Protein AF-A0A7V9G9S3-F1 (afdb_monomer)

Solvent-accessible surface area (backbone atoms only — not comparable to full-atom values): 30840 Å² total; per-residue (Å²): 108,70,59,42,46,46,67,68,71,42,50,67,60,26,49,53,49,49,56,48,30,76,75,34,91,58,50,71,71,27,65,59,38,36,48,51,50,16,34,55,36,30,30,55,9,57,42,44,56,54,66,87,72,57,86,67,55,57,60,87,41,69,71,32,37,53,49,50,48,62,46,34,65,65,50,36,50,48,46,38,53,48,49,48,50,48,48,45,68,69,43,65,79,53,83,52,60,19,59,55,54,46,54,35,44,52,37,18,50,56,14,23,52,30,30,24,61,9,39,59,65,49,67,59,70,63,51,46,47,32,45,10,38,31,18,11,44,51,33,38,51,50,37,63,31,32,59,39,60,69,90,37,74,70,21,39,53,53,31,65,74,50,84,50,37,66,53,75,82,58,57,62,51,86,56,24,61,65,29,59,63,58,44,49,46,55,22,21,51,18,35,36,34,25,37,55,34,33,64,77,58,40,80,88,71,66,68,56,71,69,56,54,53,44,45,53,48,14,54,52,20,41,50,37,31,28,68,11,79,42,44,75,59,51,33,55,68,44,55,64,22,54,49,47,26,52,52,45,50,53,45,67,68,47,62,78,86,50,34,62,59,54,51,51,52,51,52,52,50,51,53,51,52,50,46,29,46,33,71,61,78,45,82,73,83,85,60,54,49,69,53,46,17,26,45,22,33,38,27,8,44,48,56,49,35,75,75,41,54,63,61,25,73,34,80,76,34,52,52,29,51,30,35,71,24,82,39,25,34,49,12,46,61,38,46,79,69,65,60,76,65,35,22,32,44,64,58,50,39,35,35,18,33,8,56,52,41,46,51,52,50,51,49,53,49,45,70,40,47,48,32,26,57,78,44,34,88,42,40,65,34,34,5,48,52,24,16,50,42,18,44,56,45,34,33,63,66,35,54,43,60,84,37,40,52,18,37,29,42,49,29,47,52,48,15,47,39,44,37,61,20,64,84,53,58,61,70,72,52,74,34,74,65,35,48,46,50,52,50,50,51,52,51,50,52,49,51,50,51,49,50,52,52,50,48,30,56,79,66,52,23,52,64,69,44,47,48,54,57,44,48,54,55,32,52,55,24,54,76,69,68,35,41,68,62,27,44,52,44,51,52,54,46,36,74,73,54,41,62,47,74,63,50,37,42,55,43,14,55,40,28,46,77,72,66,41,49,73,62,14,48,55,25,36,53,52,28,37,71,42,32,36,59,40,25,72,46,53,50,48,49,50,52,53,25,48,50,28,49,78,68,73,35,56,69,63,18,50,52,44,50,53,54,48,50,56,21,40,57,52,23,50,59,40,55,74,73,43,80,90,47,84,92,35,40,72,56,49,54,45,29,52,51,46,42,49,41,59,75,68,66,56,78,74,83,79,58,93,92,112

Sequence (610 aa):
MWLAALPLALIPACWLWWWASLIHPGMVRGRSAELLLIVGCALAAWVCARPPDMQSVDTTTTRGRIAKALAHPSTWCAAAILWQAAVWIACAPVREPGSLWLVERTGAWITALGVAAWLARADLPRAAWGLAGAAAGILILASFGQHPHPEQPVGAVL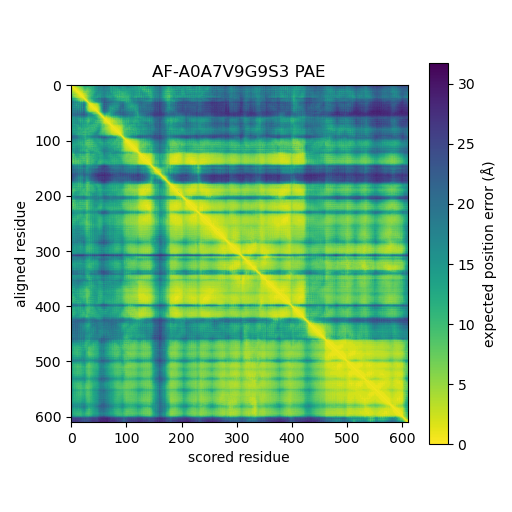SLASGQSLGALSRIGEEMPFGNANFNVGGALPLLGIGLGLWLRERQHQPSRFFHALLILGWLAAVALGTGTISGDATRAVWPTAAAMVVMLAVLSAPRWMHAPLAGIGVCALIAGQLAIGCGWYAIEHPSPSTLQRIELWRAAVEAIDLGPLVGHGVGTTIAVLPQQPSFAAAWLAVPSYAEHAHHEVLEALLGGGGVLVALLGGALFTTLWPLWVRRSEALPMALLVGWTGVLTHALIESHLSQPGPLVLLALLAGVSWAVAREGWPAPITTVAGRRAVRIGCVLAALVLAGMAMREVFDGGSPPSIQTRADWRMAAREKQGDWLGFIAEAKRLRARLGPLADLPYREARARLRIGERDRAEALALEQARIVPAHGWNLGLLRRLEAWRIAHGQSSEAAALHAARGVACARAQAILEQVPPYPGNRRKRDQLTAEIAAFADGAPTEISADE

Radius of gyration: 27.37 Å; Cα contacts (8 Å, |Δi|>4): 835; chains: 1; bounding box: 67×57×86 Å

Foldseek 3Di:
DVLLCLVVVLVVVLQVLQVLCVVAVQRDRQFCSLLLVLLLLLLLLLLQLDAPPLVPQPCVDPVSVVSVLSNDSVNSNVVSVVVVVVCCVVCSPPNFNFVVQLSLQVSLVSSLVSNLSRLLRDPLVVLLLSLLSNLLSLLLLLLQLAADDCPDPNVVVCCVVPVHRPCVVRVSHVAHSNGDSLLSCLQSVLSNLLVVLLVVQPPPCDDDPVSVVSSVSSLVSLVCQQVCVRRVDHSVLSVLLVVLLVVLVVLLVDPPVSNVVSVVVVVVVVVVVLCCQLVVVDDDPDDQLLRQLLSLLSVLLVQLLVVADQFAPAQQLQQARSLLGLSNLLSCLSPNDGSLFNFAQVSNQCRHGNNNSVVVVVVLCCLLLVLLSVVCNDSNSVSLVSSVSSNNSNNGHGNNCSRSNSSSSVSSSSSSSVSSSLVRDPPVCVDPVNVVVVVVVVVVVVVVVVVVSVVCVVLSRHLVSLVVVLVVQLVVCVVVLVLVSNLVSLVVNCVSNNDGLCSLQSNLVSCVSVVVLVSSQVSLLVNLSSNLLQLVSLVVLLVSLLVCVVVVNPVVSVVSLVSSVVSLVSNVVSPVVHDDDDNSPVSSVSSVVSSVCSVVVPRDDPPPVD

Nearest PDB structures (foldseek):
  6fdp-assembly1_A  TM=6.893E-01  e=6.838E-02  Homo sapiens
  6v8e-assembly2_F  TM=6.555E-01  e=1.544E-01  synthetic construct
  2hyz-assembly1_A-2  TM=5.782E-01  e=9.324E-02  unclassified
  8cqp-assembly3_C  TM=5.773E-01  e=1.485E-01  synthetic construct
  6hpg-assembly1_A  TM=6.487E-01  e=3.914E-01  Arabidopsis thaliana

pLDDT: mean 72.55, std 18.3, range [34.44, 97.62]

Structure (mmCIF, N/CA/C/O backbone):
data_AF-A0A7V9G9S3-F1
#
_entry.id   AF-A0A7V9G9S3-F1
#
loop_
_atom_site.group_PDB
_atom_site.id
_atom_site.type_symbol
_atom_site.label_atom_id
_atom_site.label_alt_id
_atom_site.label_comp_id
_atom_site.label_asym_id
_atom_site.label_entity_id
_atom_site.label_seq_id
_atom_site.pdbx_PDB_ins_code
_atom_site.Cartn_x
_atom_site.Cartn_y
_atom_site.Cartn_z
_atom_site.occupancy
_atom_site.B_iso_or_equiv
_atom_site.auth_seq_id
_atom_site.auth_comp_id
_atom_site.auth_asym_id
_atom_site.auth_atom_id
_atom_site.pdbx_PDB_model_num
ATOM 1 N N . MET A 1 1 ? -2.868 -3.482 34.258 1.00 34.44 1 MET A N 1
ATOM 2 C CA . MET A 1 1 ? -1.437 -3.497 34.645 1.00 34.44 1 MET A CA 1
ATOM 3 C C . MET A 1 1 ? -0.639 -4.467 33.784 1.00 34.44 1 MET A C 1
ATOM 5 O O . MET A 1 1 ? 0.197 -3.988 33.042 1.00 34.44 1 MET A O 1
ATOM 9 N N . TRP A 1 2 ? -0.940 -5.772 33.769 1.00 42.31 2 TRP A N 1
ATOM 10 C CA . TRP A 1 2 ? -0.227 -6.749 32.920 1.00 42.31 2 TRP A CA 1
ATOM 11 C C . TRP A 1 2 ? -0.208 -6.417 31.416 1.00 42.31 2 TRP A C 1
ATOM 13 O O . TRP A 1 2 ? 0.864 -6.409 30.824 1.00 42.31 2 TRP A O 1
ATOM 23 N N . LEU A 1 3 ? -1.347 -6.043 30.814 1.00 40.31 3 LEU A N 1
ATOM 24 C CA . LEU A 1 3 ? -1.400 -5.622 29.399 1.00 40.31 3 LEU A CA 1
ATOM 25 C C . LEU A 1 3 ? -0.531 -4.386 29.095 1.00 40.31 3 LEU A C 1
ATOM 27 O O . LEU A 1 3 ? 0.028 -4.285 28.011 1.00 40.31 3 LEU A O 1
ATOM 31 N N . ALA A 1 4 ? -0.369 -3.479 30.063 1.00 35.91 4 ALA A N 1
ATOM 32 C CA . ALA A 1 4 ? 0.471 -2.287 29.919 1.00 35.91 4 ALA A CA 1
ATOM 33 C C . ALA A 1 4 ? 1.971 -2.586 30.119 1.00 35.91 4 ALA A C 1
ATOM 35 O O . ALA A 1 4 ? 2.808 -1.820 29.658 1.00 35.91 4 ALA A O 1
ATOM 36 N N . ALA A 1 5 ? 2.315 -3.694 30.787 1.00 43.59 5 ALA A N 1
ATOM 37 C CA . ALA A 1 5 ? 3.694 -4.153 30.973 1.00 43.59 5 ALA A CA 1
ATOM 38 C C . ALA A 1 5 ? 4.174 -5.080 29.841 1.00 43.59 5 ALA A C 1
ATOM 40 O O . ALA A 1 5 ? 5.370 -5.346 29.731 1.00 43.59 5 ALA A O 1
ATOM 41 N N . LEU A 1 6 ? 3.256 -5.557 28.991 1.00 48.00 6 LEU A N 1
ATOM 42 C CA . LEU A 1 6 ? 3.546 -6.459 27.878 1.00 48.00 6 LEU A CA 1
ATOM 43 C C . LEU A 1 6 ? 4.646 -5.915 26.945 1.00 48.00 6 LEU A C 1
ATOM 45 O O . LEU A 1 6 ? 5.585 -6.662 26.693 1.00 48.00 6 LEU A O 1
ATOM 49 N N . PRO A 1 7 ? 4.639 -4.636 26.505 1.00 44.75 7 PRO A N 1
ATOM 50 C CA . PRO A 1 7 ? 5.690 -4.124 25.622 1.00 44.75 7 PRO A CA 1
ATOM 51 C C . PRO A 1 7 ? 7.096 -4.215 26.236 1.00 44.75 7 PRO A C 1
ATOM 53 O O . PRO A 1 7 ? 8.053 -4.510 25.529 1.00 44.75 7 PRO A O 1
ATOM 56 N N . LEU A 1 8 ? 7.215 -4.034 27.558 1.00 48.22 8 LEU A N 1
ATOM 57 C CA . LEU A 1 8 ? 8.487 -4.105 28.285 1.00 48.22 8 LEU A CA 1
ATOM 58 C C . LEU A 1 8 ? 9.011 -5.544 28.405 1.00 48.22 8 LEU A C 1
ATOM 60 O O . LEU A 1 8 ? 10.210 -5.775 28.280 1.00 48.22 8 LEU A O 1
ATOM 64 N N . ALA A 1 9 ? 8.122 -6.522 28.603 1.00 47.56 9 ALA A N 1
ATOM 65 C CA . ALA A 1 9 ? 8.490 -7.938 28.688 1.00 47.56 9 ALA A CA 1
ATOM 66 C C . ALA A 1 9 ? 8.938 -8.533 27.338 1.00 47.56 9 ALA A C 1
ATOM 68 O O . ALA A 1 9 ? 9.589 -9.575 27.312 1.00 47.56 9 ALA A O 1
ATOM 69 N N . LEU A 1 10 ? 8.590 -7.879 26.225 1.00 48.31 10 LEU A N 1
ATOM 70 C CA . LEU A 1 10 ? 8.900 -8.334 24.868 1.00 48.31 10 LEU A CA 1
ATOM 71 C C . LEU A 1 10 ? 10.264 -7.851 24.354 1.00 48.31 10 LEU A C 1
ATOM 73 O O . LEU A 1 10 ? 10.811 -8.465 23.440 1.00 48.31 10 LEU A O 1
ATOM 77 N N . ILE A 1 11 ? 10.849 -6.820 24.976 1.00 50.34 11 ILE A N 1
ATOM 78 C CA . ILE A 1 11 ? 12.153 -6.248 24.595 1.00 50.34 11 ILE A CA 1
ATOM 79 C C . ILE A 1 11 ? 13.258 -7.321 24.461 1.00 50.34 11 ILE A C 1
ATOM 81 O O . ILE A 1 11 ? 13.938 -7.322 23.433 1.00 50.34 11 ILE A O 1
ATOM 85 N N . PRO A 1 12 ? 13.430 -8.278 25.402 1.00 51.41 12 PRO A N 1
ATOM 86 C CA . PRO A 1 12 ? 14.477 -9.299 25.288 1.00 51.41 12 PRO A CA 1
ATOM 87 C C . PRO A 1 12 ? 14.296 -10.242 24.089 1.00 51.41 12 PRO A C 1
ATOM 89 O O . PRO A 1 12 ? 15.274 -10.688 23.494 1.00 51.41 12 PRO A O 1
ATOM 92 N N . ALA A 1 13 ? 13.052 -10.536 23.708 1.00 51.28 13 ALA A N 1
ATOM 93 C CA . ALA A 1 13 ? 12.754 -11.435 22.599 1.00 51.28 13 ALA A CA 1
ATOM 94 C C . ALA A 1 13 ? 12.894 -10.726 21.236 1.00 51.28 13 ALA A C 1
ATOM 96 O O . ALA A 1 13 ? 13.427 -11.310 20.291 1.00 51.28 13 ALA A O 1
ATOM 97 N N . CYS A 1 14 ? 12.546 -9.435 21.159 1.00 49.16 14 CYS A N 1
ATOM 98 C CA . CYS A 1 14 ? 12.874 -8.588 20.006 1.00 49.16 14 CYS A CA 1
ATOM 99 C C . CYS A 1 14 ? 14.395 -8.480 19.798 1.00 49.16 14 CYS A C 1
ATOM 101 O O . CYS A 1 14 ? 14.875 -8.500 18.665 1.00 49.16 14 CYS A O 1
ATOM 103 N N . TRP A 1 15 ? 15.161 -8.410 20.892 1.00 52.69 15 TRP A N 1
ATOM 104 C CA . TRP A 1 15 ? 16.622 -8.332 20.859 1.00 52.69 15 TRP A CA 1
ATOM 105 C C . TRP A 1 15 ? 17.280 -9.625 20.350 1.00 52.69 15 TRP A C 1
ATOM 107 O O . TRP A 1 15 ? 18.167 -9.570 19.497 1.00 52.69 15 TRP A O 1
ATOM 117 N N . LEU A 1 16 ? 16.792 -10.794 20.783 1.00 54.31 16 LEU A N 1
ATOM 118 C CA . LEU A 1 16 ? 17.227 -12.096 20.255 1.00 54.31 16 LEU A CA 1
ATOM 119 C C . LEU A 1 16 ? 16.983 -12.223 18.745 1.00 54.31 16 LEU A C 1
ATOM 121 O O . LEU A 1 16 ? 17.830 -12.744 18.019 1.00 54.31 16 LEU A O 1
ATOM 125 N N . TRP A 1 17 ? 15.853 -11.715 18.253 1.00 51.56 17 TRP A N 1
ATOM 126 C CA . TRP A 1 17 ? 15.556 -11.751 16.824 1.00 51.56 17 TRP A CA 1
ATOM 127 C C . TRP A 1 17 ? 16.417 -10.796 16.004 1.00 51.56 17 TRP A C 1
ATOM 129 O O . TRP A 1 17 ? 16.859 -11.137 14.905 1.00 51.56 17 TRP A O 1
ATOM 139 N N . TRP A 1 18 ? 16.671 -9.599 16.533 1.00 52.12 18 TRP A N 1
ATOM 140 C CA . TRP A 1 18 ? 17.617 -8.671 15.928 1.00 52.12 18 TRP A CA 1
ATOM 141 C C . TRP A 1 18 ? 18.991 -9.336 15.775 1.00 52.12 18 TRP A C 1
ATOM 143 O O . TRP A 1 18 ? 19.543 -9.338 14.677 1.00 52.12 18 TRP A O 1
ATOM 153 N N . TRP A 1 19 ? 19.483 -10.019 16.811 1.00 55.97 19 TRP A N 1
ATOM 154 C CA . TRP A 1 19 ? 20.732 -10.779 16.731 1.00 55.97 19 TRP A CA 1
ATOM 155 C C . TRP A 1 19 ? 20.679 -11.895 15.673 1.00 55.97 19 TRP A C 1
ATOM 157 O O . TRP A 1 19 ? 21.586 -12.010 14.852 1.00 55.97 19 TRP A O 1
ATOM 167 N N . ALA A 1 20 ? 19.584 -12.659 15.608 1.00 53.44 20 ALA A N 1
ATOM 168 C CA . ALA A 1 20 ? 19.397 -13.698 14.593 1.00 53.44 20 ALA A CA 1
ATOM 169 C C . ALA A 1 20 ? 19.399 -13.140 13.154 1.00 53.44 20 ALA A C 1
ATOM 171 O O . ALA A 1 20 ? 19.960 -13.759 12.249 1.00 53.44 20 ALA A O 1
ATOM 172 N N . SER A 1 21 ? 18.854 -11.940 12.934 1.00 48.66 21 SER A N 1
ATOM 173 C CA . SER A 1 21 ? 18.847 -11.304 11.607 1.00 48.66 21 SER A CA 1
ATOM 174 C C . SER A 1 21 ? 20.239 -10.912 11.103 1.00 48.66 21 SER A C 1
ATOM 176 O O . SER A 1 21 ? 20.450 -10.796 9.897 1.00 48.66 21 SER A O 1
ATOM 178 N N . LEU A 1 22 ? 21.208 -10.743 12.011 1.00 51.62 22 LEU A N 1
ATOM 179 C CA . LEU A 1 22 ? 22.609 -10.502 11.660 1.00 51.62 22 LEU A CA 1
ATOM 180 C C . LEU A 1 22 ? 23.314 -11.773 11.172 1.00 51.62 22 LEU A C 1
ATOM 182 O O . LEU A 1 22 ? 24.311 -11.683 10.462 1.00 51.62 22 LEU A O 1
ATOM 186 N N . ILE A 1 23 ? 22.802 -12.944 11.552 1.00 50.03 23 ILE A N 1
ATOM 187 C CA . ILE A 1 23 ? 23.409 -14.249 11.267 1.00 50.03 23 ILE A CA 1
ATOM 188 C C . ILE A 1 23 ? 22.784 -14.883 10.019 1.00 50.03 23 ILE A C 1
ATOM 190 O O . ILE A 1 23 ? 23.457 -15.612 9.292 1.00 50.03 23 ILE A O 1
ATOM 194 N N . HIS A 1 24 ? 21.517 -14.571 9.730 1.00 48.25 24 HIS A N 1
ATOM 195 C CA . HIS A 1 24 ? 20.761 -15.156 8.625 1.00 48.25 24 HIS A CA 1
ATOM 196 C C . HIS A 1 24 ? 20.406 -14.102 7.557 1.00 48.25 24 HIS A C 1
ATOM 198 O O . HIS A 1 24 ? 19.384 -13.420 7.689 1.00 48.25 24 HIS A O 1
ATOM 204 N N . PRO A 1 25 ? 21.206 -13.969 6.476 1.00 40.12 25 PRO A N 1
ATOM 205 C CA . PRO A 1 25 ? 20.910 -13.056 5.372 1.00 40.12 25 PRO A CA 1
ATOM 206 C C . PRO A 1 25 ? 19.613 -13.488 4.671 1.00 40.12 25 PRO A C 1
ATOM 208 O O . PRO A 1 25 ? 19.589 -14.446 3.902 1.00 40.12 25 PRO A O 1
ATOM 211 N N . GLY A 1 26 ? 18.512 -12.810 4.996 1.00 40.50 26 GLY A N 1
ATOM 212 C CA . GLY A 1 26 ? 17.155 -13.150 4.554 1.00 40.50 26 GLY A CA 1
ATOM 213 C C . GLY A 1 26 ? 16.084 -12.859 5.608 1.00 40.50 26 GLY A C 1
ATOM 214 O O . GLY A 1 26 ? 14.927 -12.635 5.258 1.00 40.50 26 GLY A O 1
ATOM 215 N N . MET A 1 27 ? 16.471 -12.789 6.885 1.00 42.62 27 MET A N 1
ATOM 216 C CA . MET A 1 27 ? 15.610 -12.269 7.944 1.00 42.62 27 MET A CA 1
ATOM 217 C C . MET A 1 27 ? 15.546 -10.741 7.867 1.00 42.62 27 MET A C 1
ATOM 219 O O . MET A 1 27 ? 16.556 -10.058 8.027 1.00 42.62 27 MET A O 1
ATOM 223 N N . VAL A 1 28 ? 14.347 -10.204 7.642 1.00 45.66 28 VAL A N 1
ATOM 224 C CA . VAL A 1 28 ? 14.105 -8.757 7.678 1.00 45.66 28 VAL A CA 1
ATOM 225 C C . VAL A 1 28 ? 14.108 -8.304 9.142 1.00 45.66 28 VAL A C 1
ATOM 227 O O . VAL A 1 28 ? 13.370 -8.843 9.973 1.00 45.66 28 VAL A O 1
ATOM 230 N N . ARG A 1 29 ? 14.975 -7.342 9.471 1.00 46.94 29 ARG A N 1
ATOM 231 C CA . ARG A 1 29 ? 15.043 -6.704 10.792 1.00 46.94 29 ARG A CA 1
ATOM 232 C C . ARG A 1 29 ? 13.697 -6.000 11.086 1.00 46.94 29 ARG A C 1
ATOM 234 O O . ARG A 1 29 ? 12.996 -5.542 10.190 1.00 46.94 29 ARG A O 1
ATOM 241 N N . GLY A 1 30 ? 13.269 -6.002 12.351 1.00 46.84 30 GLY A N 1
ATOM 242 C CA . GLY A 1 30 ? 12.104 -5.225 12.807 1.00 46.84 30 GLY A CA 1
ATOM 243 C C . GLY A 1 30 ? 10.688 -5.789 12.573 1.00 46.84 30 GLY A C 1
ATOM 244 O O . GLY A 1 30 ? 9.738 -5.059 12.832 1.00 46.84 30 GLY A O 1
ATOM 245 N N . ARG A 1 31 ? 10.492 -7.045 12.130 1.00 49.47 31 ARG A N 1
ATOM 246 C CA . ARG A 1 31 ? 9.137 -7.607 11.844 1.00 49.47 31 ARG A CA 1
ATOM 247 C C . ARG A 1 31 ? 8.628 -8.721 12.777 1.00 49.47 31 ARG A C 1
ATOM 249 O O . ARG A 1 31 ? 7.498 -9.175 12.685 1.00 49.47 31 ARG A O 1
ATOM 256 N N . SER A 1 32 ? 9.423 -9.122 13.757 1.00 45.47 32 SER A N 1
ATOM 257 C CA . SER A 1 32 ? 9.191 -10.315 14.594 1.00 45.47 32 SER A CA 1
ATOM 258 C C . SER A 1 32 ? 8.720 -10.051 16.020 1.00 45.47 32 SER A C 1
ATOM 260 O O . SER A 1 32 ? 8.223 -10.960 16.691 1.00 45.47 32 SER A O 1
ATOM 262 N N . ALA A 1 33 ? 8.791 -8.799 16.469 1.00 45.75 33 ALA A N 1
ATOM 263 C CA . ALA A 1 33 ? 8.084 -8.338 17.661 1.00 45.75 33 ALA A CA 1
ATOM 264 C C . ALA A 1 33 ? 6.565 -8.530 17.536 1.00 45.75 33 ALA A C 1
ATOM 266 O O . ALA A 1 33 ? 5.860 -8.682 18.531 1.00 45.75 33 ALA A O 1
ATOM 267 N N . GLU A 1 34 ? 6.063 -8.581 16.305 1.00 46.31 34 GLU A N 1
ATOM 268 C CA . GLU A 1 34 ? 4.657 -8.783 15.997 1.00 46.31 34 GLU A CA 1
ATOM 269 C C . GLU A 1 34 ? 4.248 -10.235 16.262 1.00 46.31 34 GLU A C 1
ATOM 271 O O . GLU A 1 34 ? 3.207 -10.441 16.869 1.00 46.31 34 GLU A O 1
ATOM 276 N N . LEU A 1 35 ? 5.095 -11.236 15.963 1.00 43.53 35 LEU A N 1
ATOM 277 C CA . LEU A 1 35 ? 4.861 -12.655 16.300 1.00 43.53 35 LEU A CA 1
ATOM 278 C C . LEU A 1 35 ? 4.835 -12.907 17.825 1.00 43.53 35 LEU A C 1
ATOM 280 O O . LEU A 1 35 ? 4.124 -13.778 18.331 1.00 43.53 35 LEU A O 1
ATOM 284 N N . LEU A 1 36 ? 5.588 -12.107 18.575 1.00 44.22 36 LEU A N 1
ATOM 285 C CA . LEU A 1 36 ? 5.569 -12.062 20.038 1.00 44.22 36 LEU A CA 1
ATOM 286 C C . LEU A 1 36 ? 4.292 -11.416 20.581 1.00 44.22 36 LEU A C 1
ATOM 288 O O . LEU A 1 36 ? 3.677 -11.949 21.506 1.00 44.22 36 LEU A O 1
ATOM 292 N N . LEU A 1 37 ? 3.872 -10.300 19.980 1.00 45.62 37 LEU A N 1
ATOM 293 C CA . LEU A 1 37 ? 2.605 -9.626 20.270 1.00 45.62 37 LEU A CA 1
ATOM 294 C C . LEU A 1 37 ? 1.420 -10.554 19.985 1.00 45.62 37 LEU A C 1
ATOM 296 O O . LEU A 1 37 ? 0.472 -10.628 20.761 1.00 45.62 37 LEU A O 1
ATOM 300 N N . ILE A 1 38 ? 1.535 -11.302 18.891 1.00 45.97 38 ILE A N 1
ATOM 301 C CA . ILE A 1 38 ? 0.642 -12.343 18.412 1.00 45.97 38 ILE A CA 1
ATOM 302 C C . ILE A 1 38 ? 0.439 -13.376 19.500 1.00 45.97 38 ILE A C 1
ATOM 304 O O . ILE A 1 38 ? -0.657 -13.486 20.058 1.00 45.97 38 ILE A O 1
ATOM 308 N N . VAL A 1 39 ? 1.486 -14.091 19.890 1.00 42.62 39 VAL A N 1
ATOM 309 C CA . VAL A 1 39 ? 1.278 -15.151 20.866 1.00 42.62 39 VAL A CA 1
ATOM 310 C C . VAL A 1 39 ? 0.921 -14.560 22.234 1.00 42.62 39 VAL A C 1
ATOM 312 O O . VAL A 1 39 ? 0.049 -15.116 22.888 1.00 42.62 39 VAL A O 1
ATOM 315 N N . GLY A 1 40 ? 1.458 -13.387 22.604 1.00 44.50 40 GLY A N 1
ATOM 316 C CA . GLY A 1 40 ? 1.093 -12.566 23.779 1.00 44.50 40 GLY A CA 1
ATOM 317 C C . GLY A 1 40 ? -0.394 -12.206 23.885 1.00 44.50 40 GLY A C 1
ATOM 318 O O . GLY A 1 40 ? -0.980 -12.182 24.971 1.00 44.50 40 GLY A O 1
ATOM 319 N N . CYS A 1 41 ? -1.032 -11.987 22.746 1.00 42.62 41 CYS A N 1
ATOM 320 C CA . CYS A 1 41 ? -2.446 -11.679 22.654 1.00 42.62 41 CYS A CA 1
ATOM 321 C C . CYS A 1 41 ? -3.291 -12.970 22.586 1.00 42.62 41 CYS A C 1
ATOM 323 O O . CYS A 1 41 ? -4.298 -13.041 23.282 1.00 42.62 41 CYS A O 1
ATOM 325 N N . ALA A 1 42 ? -2.855 -14.035 21.894 1.00 40.84 42 ALA A N 1
ATOM 326 C CA . ALA A 1 42 ? -3.483 -15.372 21.948 1.00 40.84 42 ALA A CA 1
ATOM 327 C C . ALA A 1 42 ? -3.439 -15.988 23.370 1.00 40.84 42 ALA A C 1
ATOM 329 O O . ALA A 1 42 ? -4.335 -16.718 23.794 1.00 40.84 42 ALA A O 1
ATOM 330 N N . LEU A 1 43 ? -2.411 -15.617 24.126 1.00 39.12 43 LEU A N 1
ATOM 331 C CA . LEU A 1 43 ? -2.202 -15.831 25.553 1.00 39.12 43 LEU A CA 1
ATOM 332 C C . LEU A 1 43 ? -3.260 -15.164 26.416 1.00 39.12 43 LEU A C 1
ATOM 334 O O . LEU A 1 43 ? -4.001 -15.838 27.126 1.00 39.12 43 LEU A O 1
ATOM 338 N N . ALA A 1 44 ? -3.333 -13.832 26.351 1.00 41.97 44 ALA A N 1
ATOM 339 C CA . ALA A 1 44 ? -4.310 -13.051 27.098 1.00 41.97 44 ALA A CA 1
ATOM 340 C C . ALA A 1 44 ? -5.724 -13.534 26.765 1.00 41.97 44 ALA A C 1
ATOM 342 O O . ALA A 1 44 ? -6.545 -13.756 27.653 1.00 41.97 44 ALA A O 1
ATOM 343 N N . ALA A 1 45 ? -5.930 -13.814 25.482 1.00 38.66 45 ALA A N 1
ATOM 344 C CA . ALA A 1 45 ? -7.153 -14.300 24.909 1.00 38.66 45 ALA A CA 1
ATOM 345 C C . ALA A 1 45 ? -7.689 -15.601 25.517 1.00 38.66 45 ALA A C 1
ATOM 347 O O . ALA A 1 45 ? -8.857 -15.770 25.867 1.00 38.66 45 ALA A O 1
ATOM 348 N N . TRP A 1 46 ? -6.819 -16.589 25.596 1.00 38.78 46 TRP A N 1
ATOM 349 C CA . TRP A 1 46 ? -7.213 -17.902 26.047 1.00 38.78 46 TRP A CA 1
ATOM 350 C C . TRP A 1 46 ? -7.300 -17.936 27.597 1.00 38.78 46 TRP A C 1
ATOM 352 O O . TRP A 1 46 ? -8.142 -18.644 28.153 1.00 38.78 46 TRP A O 1
ATOM 362 N N . VAL A 1 47 ? -6.555 -17.064 28.300 1.00 36.66 47 VAL A N 1
ATOM 363 C CA . VAL A 1 47 ? -6.569 -16.906 29.772 1.00 36.66 47 VAL A CA 1
ATOM 364 C C . VAL A 1 47 ? -7.907 -16.401 30.326 1.00 36.66 47 VAL A C 1
ATOM 366 O O . VAL A 1 47 ? -8.407 -17.008 31.272 1.00 36.66 47 VAL A O 1
ATOM 369 N N . CYS A 1 48 ? -8.549 -15.376 29.748 1.00 39.16 48 CYS A N 1
ATOM 370 C CA . CYS A 1 48 ? -9.911 -14.985 30.194 1.00 39.16 48 CYS A CA 1
ATOM 371 C C . CYS A 1 48 ? -11.042 -15.479 29.281 1.00 39.16 48 CYS A C 1
ATOM 373 O O . CYS A 1 48 ? -12.180 -15.040 29.400 1.00 39.16 48 CYS A O 1
ATOM 375 N N . ALA A 1 49 ? -10.768 -16.478 28.430 1.00 37.88 49 ALA A N 1
ATOM 376 C CA . ALA A 1 49 ? -11.821 -17.295 27.833 1.00 37.88 49 ALA A CA 1
ATOM 377 C C . ALA A 1 49 ? -12.474 -18.242 28.869 1.00 37.88 49 ALA A C 1
ATOM 379 O O . ALA A 1 49 ? -13.372 -19.010 28.524 1.00 37.88 49 ALA A O 1
ATOM 380 N N . ARG A 1 50 ? -12.068 -18.212 30.144 1.00 40.03 50 ARG A N 1
ATOM 381 C CA . ARG A 1 50 ? -12.676 -19.001 31.225 1.00 40.03 50 ARG A CA 1
ATOM 382 C C . ARG A 1 50 ? -13.789 -18.239 31.940 1.00 40.03 50 ARG A C 1
ATOM 384 O O . ARG A 1 50 ? -13.652 -17.035 32.129 1.00 40.03 50 ARG A O 1
ATOM 391 N N . PRO A 1 51 ? -14.869 -18.925 32.356 1.00 41.03 51 PRO A N 1
ATOM 392 C CA . PRO A 1 51 ? -15.893 -18.304 33.182 1.00 41.03 51 PRO A CA 1
ATOM 393 C C . PRO A 1 51 ? -15.290 -17.833 34.523 1.00 41.03 51 PRO A C 1
ATOM 395 O O . PRO A 1 51 ? -14.377 -18.496 35.029 1.00 41.03 51 PRO A O 1
ATOM 398 N N . PRO A 1 52 ? -15.809 -16.739 35.117 1.00 43.91 52 PRO A N 1
ATOM 399 C CA . PRO A 1 52 ? -15.424 -16.274 36.457 1.00 43.91 52 PRO A CA 1
ATOM 400 C C . PRO A 1 52 ? -15.504 -17.381 37.524 1.00 43.91 52 PRO A C 1
ATOM 402 O O . PRO A 1 52 ? -14.715 -17.408 38.466 1.00 43.91 52 PRO A O 1
ATOM 405 N N . ASP A 1 53 ? -16.389 -18.358 37.311 1.00 46.41 53 ASP A N 1
ATOM 406 C CA . ASP A 1 53 ? -16.721 -19.422 38.263 1.00 46.41 53 ASP A CA 1
ATOM 407 C C . ASP A 1 53 ? -15.679 -20.556 38.343 1.00 46.41 53 ASP A C 1
ATOM 409 O O . ASP A 1 53 ? -15.817 -21.489 39.137 1.00 46.41 53 ASP A O 1
ATOM 413 N N . MET A 1 54 ? -14.584 -20.485 37.573 1.00 41.22 54 MET A N 1
ATOM 414 C CA . MET A 1 54 ? -13.479 -21.452 37.655 1.00 41.22 54 MET A CA 1
ATOM 415 C C . MET A 1 54 ? -12.608 -21.333 38.920 1.00 41.22 54 MET A C 1
ATOM 417 O O . MET A 1 54 ? -11.664 -22.112 39.068 1.00 41.22 54 MET A O 1
ATOM 421 N N . GLN A 1 55 ? -12.949 -20.470 39.886 1.00 48.34 55 GLN A N 1
ATOM 422 C CA . GLN A 1 55 ? -12.461 -20.655 41.263 1.00 48.34 55 GLN A CA 1
ATOM 423 C C . GLN A 1 55 ? -12.851 -22.038 41.835 1.00 48.34 55 GLN A C 1
ATOM 425 O O . GLN A 1 55 ? -12.224 -22.496 42.784 1.00 48.34 55 GLN A O 1
ATOM 430 N N . SER A 1 56 ? -13.808 -22.738 41.209 1.00 48.91 56 SER A N 1
ATOM 431 C CA . SER A 1 56 ? -14.236 -24.101 41.551 1.00 48.91 56 SER A CA 1
ATOM 432 C C . SER A 1 56 ? -13.628 -25.229 40.698 1.00 48.91 56 SER A C 1
ATOM 434 O O . SER A 1 56 ? -14.019 -26.383 40.867 1.00 48.91 56 SER A O 1
ATOM 436 N N . VAL A 1 57 ? -12.692 -24.960 39.770 1.00 50.22 57 VAL A N 1
ATOM 437 C CA . VAL A 1 57 ? -12.081 -26.055 38.986 1.00 50.22 57 VAL A CA 1
ATOM 438 C C . VAL A 1 57 ? -11.286 -26.941 39.917 1.00 50.22 57 VAL A C 1
ATOM 440 O O . VAL A 1 57 ? -10.237 -26.538 40.419 1.00 50.22 57 VAL A O 1
ATOM 443 N N . ASP A 1 58 ? -11.763 -28.167 40.078 1.00 57.78 58 ASP A N 1
ATOM 444 C CA . ASP A 1 58 ? -11.076 -29.195 40.831 1.00 57.78 58 ASP A CA 1
ATOM 445 C C . ASP A 1 58 ? -9.703 -29.489 40.199 1.00 57.78 58 ASP A C 1
ATOM 447 O O . ASP A 1 58 ? -9.563 -30.180 39.180 1.00 57.78 58 ASP A O 1
ATOM 451 N N . THR A 1 59 ? -8.668 -28.901 40.801 1.00 60.91 59 THR A N 1
ATOM 452 C CA . THR A 1 59 ? -7.267 -29.028 40.394 1.00 60.91 59 THR A CA 1
ATOM 453 C C . THR A 1 59 ? -6.701 -30.409 40.702 1.00 60.91 59 THR A C 1
ATOM 455 O O . THR A 1 59 ? -5.577 -30.704 40.294 1.00 60.91 59 THR A O 1
ATOM 458 N N . THR A 1 60 ? -7.454 -31.283 41.376 1.00 68.00 60 THR A N 1
ATOM 459 C CA . THR A 1 60 ? -7.028 -32.664 41.607 1.00 68.00 60 THR A CA 1
ATOM 460 C C . THR A 1 60 ? -7.065 -33.478 40.309 1.00 68.00 60 THR A C 1
ATOM 462 O O . THR A 1 60 ? -6.173 -34.301 40.072 1.00 68.00 60 THR A O 1
ATOM 465 N N . THR A 1 61 ? -7.995 -33.173 39.396 1.00 72.00 61 THR A N 1
ATOM 466 C CA . THR A 1 61 ? -8.121 -33.862 38.103 1.00 72.00 61 THR A CA 1
ATOM 467 C C . THR A 1 61 ? -7.058 -33.412 37.094 1.00 72.00 61 THR A C 1
ATOM 469 O O . THR A 1 61 ? -6.723 -32.231 36.987 1.00 72.00 61 THR A O 1
ATOM 472 N N . THR A 1 62 ? -6.550 -34.338 36.272 1.00 61.84 62 THR A N 1
ATOM 473 C CA . THR A 1 62 ? -5.599 -34.032 35.181 1.00 61.84 62 THR A CA 1
ATOM 474 C C . THR A 1 62 ? -6.172 -33.004 34.205 1.00 61.84 62 THR A C 1
ATOM 476 O O . THR A 1 62 ? -5.469 -32.098 33.763 1.00 61.84 62 THR A O 1
ATOM 479 N N . ARG A 1 63 ? -7.481 -33.083 33.929 1.00 55.84 63 ARG A N 1
ATOM 480 C CA . ARG A 1 63 ? -8.202 -32.118 33.090 1.00 55.84 63 ARG A CA 1
ATOM 481 C C . ARG A 1 63 ? -8.213 -30.727 33.729 1.00 55.84 63 ARG A C 1
ATOM 483 O O . ARG A 1 63 ? -7.977 -29.754 33.022 1.00 55.84 63 ARG A O 1
ATOM 490 N N . GLY A 1 64 ? -8.395 -30.639 35.050 1.00 64.44 64 GLY A N 1
ATOM 491 C CA . GLY A 1 64 ? -8.302 -29.406 35.835 1.00 64.44 64 GLY A CA 1
ATOM 492 C C . GLY A 1 64 ? -6.886 -28.826 35.908 1.00 64.44 64 GLY A C 1
ATOM 493 O O . GLY A 1 64 ? -6.721 -27.614 35.770 1.00 64.44 64 GLY A O 1
ATOM 494 N N . ARG A 1 65 ? -5.846 -29.665 36.029 1.00 64.81 65 ARG A N 1
ATOM 495 C CA . ARG A 1 65 ? -4.435 -29.227 36.006 1.00 64.81 65 ARG A CA 1
ATOM 496 C C . ARG A 1 65 ? -3.984 -28.750 34.638 1.00 64.81 65 ARG A C 1
ATOM 498 O O . ARG A 1 65 ? -3.410 -27.675 34.567 1.00 64.81 65 ARG A O 1
ATOM 505 N N . ILE A 1 66 ? -4.276 -29.486 33.564 1.00 55.78 66 ILE A N 1
ATOM 506 C CA . ILE A 1 66 ? -3.993 -29.045 32.187 1.00 55.78 66 ILE A CA 1
ATOM 507 C C . ILE A 1 66 ? -4.758 -27.757 31.906 1.00 55.78 66 ILE A C 1
ATOM 509 O O . ILE A 1 66 ? -4.193 -26.792 31.403 1.00 55.78 66 ILE A O 1
ATOM 513 N N . ALA A 1 67 ? -6.023 -27.697 32.318 1.00 53.03 67 ALA A N 1
ATOM 514 C CA . ALA A 1 67 ? -6.799 -26.481 32.248 1.00 53.03 67 ALA A CA 1
ATOM 515 C C . ALA A 1 67 ? -6.082 -25.331 32.988 1.00 53.03 67 ALA A C 1
ATOM 517 O O . ALA A 1 67 ? -5.871 -24.289 32.383 1.00 53.03 67 ALA A O 1
ATOM 518 N N . LYS A 1 68 ? -5.673 -25.497 34.248 1.00 57.00 68 LYS A N 1
ATOM 519 C CA . LYS A 1 68 ? -4.996 -24.454 35.039 1.00 57.00 68 LYS A CA 1
ATOM 520 C C . LYS A 1 68 ? -3.604 -24.075 34.511 1.00 57.00 68 LYS A C 1
ATOM 522 O O . LYS A 1 68 ? -3.263 -22.901 34.510 1.00 57.00 68 LYS A O 1
ATOM 527 N N . ALA A 1 69 ? -2.812 -25.044 34.064 1.00 53.22 69 ALA A N 1
ATOM 528 C CA . ALA A 1 69 ? -1.487 -24.825 33.498 1.00 53.22 69 ALA A CA 1
ATOM 529 C C . ALA A 1 69 ? -1.594 -24.020 32.208 1.00 53.22 69 ALA A C 1
ATOM 531 O O . ALA A 1 69 ? -0.950 -22.983 32.081 1.00 53.22 69 ALA A O 1
ATOM 532 N N . LEU A 1 70 ? -2.488 -24.425 31.304 1.00 46.31 70 LEU A N 1
ATOM 533 C CA . LEU A 1 70 ? -2.800 -23.613 30.145 1.00 46.31 70 LEU A CA 1
ATOM 534 C C . LEU A 1 70 ? -3.337 -22.238 30.628 1.00 46.31 70 LEU A C 1
ATOM 536 O O . LEU A 1 70 ? -2.896 -21.233 30.092 1.00 46.31 70 LEU A O 1
ATOM 540 N N . ALA A 1 71 ? -4.187 -22.145 31.678 1.00 46.56 71 ALA A N 1
ATOM 541 C CA . ALA A 1 71 ? -4.770 -20.895 32.253 1.00 46.56 71 ALA A CA 1
ATOM 542 C C . ALA A 1 71 ? -3.745 -19.841 32.681 1.00 46.56 71 ALA A C 1
ATOM 544 O O . ALA A 1 71 ? -4.124 -18.699 32.932 1.00 46.56 71 ALA A O 1
ATOM 545 N N . HIS A 1 72 ? -2.475 -20.217 32.811 1.00 45.66 72 HIS A N 1
ATOM 546 C CA . HIS A 1 72 ? -1.434 -19.340 33.306 1.00 45.66 72 HIS A CA 1
ATOM 547 C C . HIS A 1 72 ? -0.724 -18.612 32.146 1.00 45.66 72 HIS A C 1
ATOM 549 O O . HIS A 1 72 ? -0.196 -19.275 31.247 1.00 45.66 72 HIS A O 1
ATOM 555 N N . PRO A 1 73 ? -0.626 -17.265 32.171 1.00 44.09 73 PRO A N 1
ATOM 556 C CA . PRO A 1 73 ? 0.040 -16.486 31.121 1.00 44.09 73 PRO A CA 1
ATOM 557 C C . PRO A 1 73 ? 1.495 -16.905 30.851 1.00 44.09 73 PRO A C 1
ATOM 559 O O . PRO A 1 73 ? 1.997 -16.758 29.745 1.00 44.09 73 PRO A O 1
ATOM 562 N N . SER A 1 74 ? 2.202 -17.462 31.837 1.00 46.91 74 SER A N 1
ATOM 563 C CA . SER A 1 74 ? 3.584 -17.918 31.623 1.00 46.91 74 SER A CA 1
ATOM 564 C C . SER A 1 74 ? 3.690 -19.154 30.724 1.00 46.91 74 SER A C 1
ATOM 566 O O . SER A 1 74 ? 4.673 -19.275 30.002 1.00 46.91 74 SER A O 1
ATOM 568 N N . THR A 1 75 ? 2.699 -20.051 30.725 1.00 48.06 75 THR A N 1
ATOM 569 C CA . THR A 1 75 ? 2.742 -21.314 29.967 1.00 48.06 75 THR A CA 1
ATOM 570 C C . THR A 1 75 ? 2.709 -21.071 28.474 1.00 48.06 75 THR A C 1
ATOM 572 O O . THR A 1 75 ? 3.459 -21.697 27.731 1.00 48.06 75 THR A O 1
ATOM 575 N N . TRP A 1 76 ? 1.883 -20.131 28.019 1.00 47.78 76 TRP A N 1
ATOM 576 C CA . TRP A 1 76 ? 1.902 -19.793 26.607 1.00 47.78 76 TRP A CA 1
ATOM 577 C C . TRP A 1 76 ? 2.879 -18.675 26.266 1.00 47.78 76 TRP A C 1
ATOM 579 O O . TRP A 1 76 ? 3.213 -18.564 25.097 1.00 47.78 76 TRP A O 1
ATOM 589 N N . CYS A 1 77 ? 3.416 -17.909 27.232 1.00 45.22 77 CYS A N 1
ATOM 590 C CA . CYS A 1 77 ? 4.639 -17.129 26.989 1.00 45.22 77 CYS A CA 1
ATOM 591 C C . CYS A 1 77 ? 5.770 -18.100 26.666 1.00 45.22 77 CYS A C 1
ATOM 593 O O . CYS A 1 77 ? 6.481 -17.914 25.687 1.00 45.22 77 CYS A O 1
ATOM 595 N N . ALA A 1 78 ? 5.868 -19.200 27.415 1.00 50.25 78 ALA A N 1
ATOM 596 C CA . ALA A 1 78 ? 6.761 -20.291 27.077 1.00 50.25 78 ALA A CA 1
ATOM 597 C C . ALA A 1 78 ? 6.391 -20.917 25.722 1.00 50.25 78 ALA A C 1
ATOM 599 O O . ALA A 1 78 ? 7.285 -21.109 24.916 1.00 50.25 78 ALA A O 1
ATOM 600 N N . ALA A 1 79 ? 5.112 -21.148 25.394 1.00 49.16 79 ALA A N 1
ATOM 601 C CA . ALA A 1 79 ? 4.721 -21.635 24.060 1.00 49.16 79 ALA A CA 1
ATOM 602 C C . ALA A 1 79 ? 5.027 -20.639 22.921 1.00 49.16 79 ALA A C 1
ATOM 604 O O . ALA A 1 79 ? 5.377 -21.073 21.833 1.00 49.16 79 ALA A O 1
ATOM 605 N N . ALA A 1 80 ? 4.944 -19.327 23.159 1.00 47.88 80 ALA A N 1
ATOM 606 C CA . ALA A 1 80 ? 5.335 -18.261 22.234 1.00 47.88 80 ALA A CA 1
ATOM 607 C C . ALA A 1 80 ? 6.822 -18.311 21.941 1.00 47.88 80 ALA A C 1
ATOM 609 O O . ALA A 1 80 ? 7.233 -18.309 20.786 1.00 47.88 80 ALA A O 1
ATOM 610 N N . ILE A 1 81 ? 7.605 -18.375 23.017 1.00 49.72 81 ILE A N 1
ATOM 611 C CA . ILE A 1 81 ? 9.056 -18.460 22.984 1.00 49.72 81 ILE A CA 1
ATOM 612 C C . ILE A 1 81 ? 9.473 -19.778 22.326 1.00 49.72 81 ILE A C 1
ATOM 614 O O . ILE A 1 81 ? 10.361 -19.773 21.486 1.00 49.72 81 ILE A O 1
ATOM 618 N N . LEU A 1 82 ? 8.804 -20.893 22.632 1.00 52.31 82 LEU A N 1
ATOM 619 C CA . LEU A 1 82 ? 9.055 -22.203 22.028 1.00 52.31 82 LEU A CA 1
ATOM 620 C C . LEU A 1 82 ? 8.635 -22.254 20.559 1.00 52.31 82 LEU A C 1
ATOM 622 O O . LEU A 1 82 ? 9.360 -22.829 19.761 1.00 52.31 82 LEU A O 1
ATOM 626 N N . TRP A 1 83 ? 7.509 -21.648 20.179 1.00 49.97 83 TRP A N 1
ATOM 627 C CA . TRP A 1 83 ? 7.097 -21.510 18.781 1.00 49.97 83 TRP A CA 1
ATOM 628 C C . TRP A 1 83 ? 8.074 -20.626 18.017 1.00 49.97 83 TRP A C 1
ATOM 630 O O . TRP A 1 83 ? 8.448 -20.969 16.909 1.00 49.97 83 TRP A O 1
ATOM 640 N N . GLN A 1 84 ? 8.552 -19.535 18.611 1.00 49.72 84 GLN A N 1
ATOM 641 C CA . GLN A 1 84 ? 9.590 -18.699 18.010 1.00 49.72 84 GLN A CA 1
ATOM 642 C C . GLN A 1 84 ? 10.916 -19.420 17.898 1.00 49.72 84 GLN A C 1
ATOM 644 O O . GLN A 1 84 ? 11.550 -19.318 16.860 1.00 49.72 84 GLN A O 1
ATOM 649 N N . ALA A 1 85 ? 11.313 -20.179 18.915 1.00 52.69 85 ALA A N 1
ATOM 650 C CA . ALA A 1 85 ? 12.488 -21.028 18.846 1.00 52.69 85 ALA A CA 1
ATOM 651 C C . ALA A 1 85 ? 12.308 -22.104 17.766 1.00 52.69 85 ALA A C 1
ATOM 653 O O . ALA A 1 85 ? 13.231 -22.345 17.005 1.00 52.69 85 ALA A O 1
ATOM 654 N N . ALA A 1 86 ? 11.120 -22.699 17.634 1.00 53.28 86 ALA A N 1
ATOM 655 C CA . ALA A 1 86 ? 10.813 -23.707 16.623 1.00 53.28 86 ALA A CA 1
ATOM 656 C C . ALA A 1 86 ? 10.763 -23.124 15.205 1.00 53.28 86 ALA A C 1
ATOM 658 O O . ALA A 1 86 ? 11.341 -23.713 14.303 1.00 53.28 86 ALA A O 1
ATOM 659 N N . VAL A 1 87 ? 10.130 -21.966 15.001 1.00 49.38 87 VAL A N 1
ATOM 660 C CA . VAL A 1 87 ? 10.124 -21.220 13.733 1.00 49.38 87 VAL A CA 1
ATOM 661 C C . VAL A 1 87 ? 11.529 -20.737 13.413 1.00 49.38 87 VAL A C 1
ATOM 663 O O . VAL A 1 87 ? 11.947 -20.836 12.273 1.00 49.38 87 VAL A O 1
ATOM 666 N N . TRP A 1 88 ? 12.301 -20.280 14.394 1.00 51.06 88 TRP A N 1
ATOM 667 C CA . TRP A 1 88 ? 13.704 -19.938 14.198 1.00 51.06 88 TRP A CA 1
ATOM 668 C C . TRP A 1 88 ? 14.510 -21.167 13.773 1.00 51.06 88 TRP A C 1
ATOM 670 O O . TRP A 1 88 ? 15.165 -21.116 12.748 1.00 51.06 88 TRP A O 1
ATOM 680 N N . ILE A 1 89 ? 14.398 -22.302 14.463 1.00 54.66 89 ILE A N 1
ATOM 681 C CA . ILE A 1 89 ? 15.117 -23.540 14.121 1.00 54.66 89 ILE A CA 1
ATOM 682 C C . ILE A 1 89 ? 14.678 -24.093 12.754 1.00 54.66 89 ILE A C 1
ATOM 684 O O . ILE A 1 89 ? 15.519 -24.498 11.953 1.00 54.66 89 ILE A O 1
ATOM 688 N N . ALA A 1 90 ? 13.375 -24.098 12.464 1.00 52.50 90 ALA A N 1
ATOM 689 C CA . ALA A 1 90 ? 12.811 -24.653 11.235 1.00 52.50 90 ALA A CA 1
ATOM 690 C C . ALA A 1 90 ? 12.960 -23.716 10.025 1.00 52.50 90 ALA A C 1
ATOM 692 O O . ALA A 1 90 ? 13.139 -24.193 8.905 1.00 52.50 90 ALA A O 1
ATOM 693 N N . CYS A 1 91 ? 12.910 -22.397 10.237 1.00 45.25 91 CYS A N 1
ATOM 694 C CA . CYS A 1 91 ? 12.984 -21.381 9.184 1.00 45.25 91 CYS A CA 1
ATOM 695 C C . CYS A 1 91 ? 14.364 -20.713 9.056 1.00 45.25 91 CYS A C 1
ATOM 697 O O . CYS A 1 91 ? 14.600 -20.057 8.048 1.00 45.25 91 CYS A O 1
ATOM 699 N N . ALA A 1 92 ? 15.308 -20.914 9.985 1.00 45.94 92 ALA A N 1
ATOM 700 C CA . ALA A 1 92 ? 16.710 -20.484 9.850 1.00 45.94 92 ALA A CA 1
ATOM 701 C C . ALA A 1 92 ? 17.402 -20.952 8.552 1.00 45.94 92 ALA A C 1
ATOM 703 O O . ALA A 1 92 ? 18.202 -20.184 8.009 1.00 45.94 92 ALA A O 1
ATOM 704 N N . PRO A 1 93 ? 17.133 -22.160 8.009 1.00 45.19 93 PRO A N 1
ATOM 705 C CA . PRO A 1 93 ? 17.664 -22.553 6.703 1.00 45.19 93 PRO A CA 1
ATOM 706 C C . PRO A 1 93 ? 16.820 -22.057 5.515 1.00 45.19 93 PRO A C 1
ATOM 708 O O . PRO A 1 93 ? 17.233 -22.224 4.364 1.00 45.19 93 PRO A O 1
ATOM 711 N N . VAL A 1 94 ? 15.646 -21.458 5.747 1.00 42.16 94 VAL A N 1
ATOM 712 C CA . VAL A 1 94 ? 14.730 -21.047 4.678 1.00 42.16 94 VAL A CA 1
ATOM 713 C C . VAL A 1 94 ? 15.215 -19.732 4.073 1.00 42.16 94 VAL A C 1
ATOM 715 O O . VAL A 1 94 ? 15.046 -18.652 4.628 1.00 42.16 94 VAL A O 1
ATOM 718 N N . ARG A 1 95 ? 15.800 -19.828 2.877 1.00 50.06 95 ARG A N 1
ATOM 719 C CA . ARG A 1 95 ? 16.315 -18.701 2.075 1.00 50.06 95 ARG A CA 1
ATOM 720 C C . ARG A 1 95 ? 15.216 -17.810 1.469 1.00 50.06 95 ARG A C 1
ATOM 722 O O . ARG A 1 95 ? 15.500 -17.006 0.583 1.00 50.06 95 ARG A O 1
ATOM 729 N N . GLU A 1 96 ? 13.956 -17.978 1.872 1.00 48.81 96 GLU A N 1
ATOM 730 C CA . GLU A 1 96 ? 12.796 -17.401 1.189 1.00 48.81 96 GLU A CA 1
ATOM 731 C C . GLU A 1 96 ? 11.972 -16.487 2.118 1.00 48.81 96 GLU A C 1
ATOM 733 O O . GLU A 1 96 ? 11.242 -16.987 2.967 1.00 48.81 96 GLU A O 1
ATOM 738 N N . PRO A 1 97 ? 12.001 -15.152 1.927 1.00 47.56 97 PRO A N 1
ATOM 739 C CA . PRO A 1 97 ? 11.314 -14.185 2.802 1.00 47.56 97 PRO A CA 1
ATOM 740 C C . PRO A 1 97 ? 9.786 -14.352 2.903 1.00 47.56 97 PRO A C 1
ATOM 742 O O . PRO A 1 97 ? 9.167 -13.909 3.867 1.00 47.56 97 PRO A O 1
ATOM 745 N N . GLY A 1 98 ? 9.166 -14.993 1.906 1.00 49.03 98 GLY A N 1
ATOM 746 C CA . GLY A 1 98 ? 7.709 -15.106 1.790 1.00 49.03 98 GLY A CA 1
ATOM 747 C C . GLY A 1 98 ? 7.061 -16.056 2.800 1.00 49.03 98 GLY A C 1
ATOM 748 O O . GLY A 1 98 ? 5.926 -15.825 3.208 1.00 49.03 98 GLY A O 1
ATOM 749 N N . SER A 1 99 ? 7.770 -17.100 3.238 1.00 50.72 99 SER A N 1
ATOM 750 C CA . SER A 1 99 ? 7.258 -18.037 4.248 1.00 50.72 99 SER A CA 1
ATOM 751 C C . SER A 1 99 ? 7.211 -17.398 5.638 1.00 50.72 99 SER A C 1
ATOM 753 O O . SER A 1 99 ? 6.268 -17.643 6.389 1.00 50.72 99 SER A O 1
ATOM 755 N N . LEU A 1 100 ? 8.168 -16.519 5.953 1.00 53.50 100 LEU A N 1
ATOM 756 C CA . LEU A 1 100 ? 8.176 -15.733 7.190 1.00 53.50 100 LEU A CA 1
ATOM 757 C C . LEU A 1 100 ? 6.969 -14.789 7.256 1.00 53.50 100 LEU A C 1
ATOM 759 O O . LEU A 1 100 ? 6.227 -14.834 8.234 1.00 53.50 100 LEU A O 1
ATOM 763 N N . TRP A 1 101 ? 6.699 -14.036 6.183 1.00 53.53 101 TRP A N 1
ATOM 764 C CA . TRP A 1 101 ? 5.532 -13.141 6.099 1.00 53.53 101 TRP A CA 1
ATOM 765 C C . TRP A 1 101 ? 4.209 -13.860 6.347 1.00 53.53 101 TRP A C 1
ATOM 767 O O . TRP A 1 101 ? 3.299 -13.334 6.987 1.00 53.53 101 TRP A O 1
ATOM 777 N N . LEU A 1 102 ? 4.082 -15.072 5.820 1.00 54.34 102 LEU A N 1
ATOM 778 C CA . LEU A 1 102 ? 2.864 -15.836 5.983 1.00 54.34 102 LEU A CA 1
ATOM 779 C C . LEU A 1 102 ? 2.696 -16.365 7.408 1.00 54.34 102 LEU A C 1
ATOM 781 O O . LEU A 1 102 ? 1.594 -16.296 7.954 1.00 54.34 102 LEU A O 1
ATOM 785 N N . VAL A 1 103 ? 3.764 -16.895 8.009 1.00 55.47 103 VAL A N 1
ATOM 786 C CA . VAL A 1 103 ? 3.750 -17.330 9.413 1.00 55.47 103 VAL A CA 1
ATOM 787 C C . VAL A 1 103 ? 3.384 -16.151 10.317 1.00 55.47 103 VAL A C 1
ATOM 789 O O . VAL A 1 103 ? 2.561 -16.307 11.220 1.00 55.47 103 VAL A O 1
ATOM 792 N N . GLU A 1 104 ? 3.906 -14.960 10.020 1.00 54.78 104 GLU A N 1
ATOM 793 C CA . GLU A 1 104 ? 3.583 -13.712 10.715 1.00 54.78 104 GLU A CA 1
ATOM 794 C C . GLU A 1 104 ? 2.104 -13.330 10.578 1.00 54.78 104 GLU A C 1
ATOM 796 O O . GLU A 1 104 ? 1.420 -13.149 11.587 1.00 54.78 104 GLU A O 1
ATOM 801 N N . ARG A 1 105 ? 1.564 -13.280 9.355 1.00 58.12 105 ARG A N 1
ATOM 802 C CA . ARG A 1 105 ? 0.149 -12.943 9.106 1.00 58.12 105 ARG A CA 1
ATOM 803 C C . ARG A 1 105 ? -0.821 -13.986 9.661 1.00 58.12 105 ARG A C 1
ATOM 805 O O . ARG A 1 105 ? -1.857 -13.637 10.224 1.00 58.12 105 ARG A O 1
ATOM 812 N N . THR A 1 106 ? -0.484 -15.267 9.546 1.00 54.84 106 THR A N 1
ATOM 813 C CA . THR A 1 106 ? -1.294 -16.366 10.092 1.00 54.84 106 THR A CA 1
ATOM 814 C C . THR A 1 106 ? -1.297 -16.317 11.615 1.00 54.84 106 THR A C 1
ATOM 816 O O . THR A 1 106 ? -2.349 -16.467 12.234 1.00 54.84 106 THR A O 1
ATOM 819 N N . GLY A 1 107 ? -0.146 -16.021 12.225 1.00 54.66 107 GLY A N 1
ATOM 820 C CA . GLY A 1 107 ? -0.051 -15.702 13.642 1.00 54.66 107 GLY A CA 1
ATOM 821 C C . GLY A 1 107 ? -0.963 -14.531 14.018 1.00 54.66 107 GLY A C 1
ATOM 822 O O . GLY A 1 107 ? -1.826 -14.697 14.880 1.00 54.66 107 GLY A O 1
ATOM 823 N N . ALA A 1 108 ? -0.838 -13.388 13.325 1.00 54.97 108 ALA A N 1
ATOM 824 C CA . ALA A 1 108 ? -1.645 -12.170 13.526 1.00 54.97 108 ALA A CA 1
ATOM 825 C C . ALA A 1 108 ? -3.123 -12.500 13.609 1.00 54.97 108 ALA A C 1
ATOM 827 O O . ALA A 1 108 ? -3.825 -12.109 14.542 1.00 54.97 108 ALA A O 1
ATOM 828 N N . TRP A 1 109 ? -3.559 -13.300 12.650 1.00 55.84 109 TRP A N 1
ATOM 829 C CA . TRP A 1 109 ? -4.934 -13.698 12.498 1.00 55.84 109 TRP A CA 1
ATOM 830 C C . TRP A 1 109 ? -5.414 -14.712 13.556 1.00 55.84 109 TRP A C 1
ATOM 832 O O . TRP A 1 109 ? -6.485 -14.531 14.138 1.00 55.84 109 TRP A O 1
ATOM 842 N N . ILE A 1 110 ? -4.635 -15.749 13.884 1.00 52.62 110 ILE A N 1
ATOM 843 C CA . ILE A 1 110 ? -4.992 -16.704 14.956 1.00 52.62 110 ILE A CA 1
ATOM 844 C C . ILE A 1 110 ? -5.115 -15.974 16.295 1.00 52.62 110 ILE A C 1
ATOM 846 O O . ILE A 1 110 ? -6.045 -16.203 17.072 1.00 52.62 110 ILE A O 1
ATOM 850 N N . THR A 1 111 ? -4.199 -15.051 16.546 1.00 52.56 111 THR A N 1
ATOM 851 C CA . THR A 1 111 ? -4.222 -14.198 17.723 1.00 52.56 111 THR A CA 1
ATOM 852 C C . THR A 1 111 ? -5.439 -13.311 17.770 1.00 52.56 111 THR A C 1
ATOM 854 O O . THR A 1 111 ? -6.123 -13.276 18.791 1.00 52.56 111 THR A O 1
ATOM 857 N N . ALA A 1 112 ? -5.705 -12.603 16.677 1.00 52.78 112 ALA A N 1
ATOM 858 C CA . ALA A 1 112 ? -6.879 -11.771 16.505 1.00 52.78 112 ALA A CA 1
ATOM 859 C C . ALA A 1 112 ? -8.153 -12.530 16.901 1.00 52.78 112 ALA A C 1
ATOM 861 O O . ALA A 1 112 ? -8.943 -12.050 17.716 1.00 52.78 112 ALA A O 1
ATOM 862 N N . LEU A 1 113 ? -8.306 -13.758 16.397 1.00 52.22 113 LEU A N 1
ATOM 863 C CA . LEU A 1 113 ? -9.434 -14.628 16.720 1.00 52.22 113 LEU A CA 1
ATOM 864 C C . LEU A 1 113 ? -9.471 -15.048 18.187 1.00 52.22 113 LEU A C 1
ATOM 866 O O . LEU A 1 113 ? -10.536 -15.008 18.808 1.00 52.22 113 LEU A O 1
ATOM 870 N N . GLY A 1 114 ? -8.322 -15.430 18.748 1.00 51.28 114 GLY A N 1
ATOM 871 C CA . GLY A 1 114 ? -8.207 -15.719 20.170 1.00 51.28 114 GLY A CA 1
ATOM 872 C C . GLY A 1 114 ? -8.720 -14.539 20.992 1.00 51.28 114 GLY A C 1
ATOM 873 O O . GLY A 1 114 ? -9.584 -14.705 21.856 1.00 51.28 114 GLY A O 1
ATOM 874 N N . VAL A 1 115 ? -8.218 -13.333 20.722 1.00 51.94 115 VAL A N 1
ATOM 875 C CA . VAL A 1 115 ? -8.506 -12.165 21.563 1.00 51.94 115 VAL A CA 1
ATOM 876 C C . VAL A 1 115 ? -9.920 -11.653 21.361 1.00 51.94 115 VAL A C 1
ATOM 878 O O . VAL A 1 115 ? -10.561 -11.229 22.319 1.00 51.94 115 VAL A O 1
ATOM 881 N N . ALA A 1 116 ? -10.479 -11.769 20.162 1.00 52.28 116 ALA A N 1
ATOM 882 C CA . ALA A 1 116 ? -11.900 -11.526 19.960 1.00 52.28 116 ALA A CA 1
ATOM 883 C C . ALA A 1 116 ? -12.763 -12.493 20.800 1.00 52.28 116 ALA A C 1
ATOM 885 O O . ALA A 1 116 ? -13.720 -12.070 21.454 1.00 52.28 116 ALA A O 1
ATOM 886 N N . ALA A 1 117 ? -12.402 -13.782 20.855 1.00 53.41 117 ALA A N 1
ATOM 887 C CA . ALA A 1 117 ? -13.114 -14.782 21.659 1.00 53.41 117 ALA A CA 1
ATOM 888 C C . ALA A 1 117 ? -13.015 -14.530 23.176 1.00 53.41 117 ALA A C 1
ATOM 890 O O . ALA A 1 117 ? -13.921 -14.901 23.932 1.00 53.41 117 ALA A O 1
ATOM 891 N N . TRP A 1 118 ? -11.930 -13.891 23.598 1.00 54.97 118 TRP A N 1
ATOM 892 C CA . TRP A 1 118 ? -11.660 -13.454 24.961 1.00 54.97 118 TRP A CA 1
ATOM 893 C C . TRP A 1 118 ? -12.441 -12.230 25.391 1.00 54.97 118 TRP A C 1
ATOM 895 O O . TRP A 1 118 ? -13.135 -12.262 26.403 1.00 54.97 118 TRP A O 1
ATOM 905 N N . LEU A 1 119 ? -12.341 -11.157 24.602 1.00 52.62 119 LEU A N 1
ATOM 906 C CA . LEU A 1 119 ? -12.994 -9.879 24.867 1.00 52.62 119 LEU A CA 1
ATOM 907 C C . LEU A 1 119 ? -14.499 -10.051 24.969 1.00 52.62 119 LEU A C 1
ATOM 909 O O . LEU A 1 119 ? -15.127 -9.424 25.808 1.00 52.62 119 LEU A O 1
ATOM 913 N N . ALA A 1 120 ? -15.060 -10.998 24.218 1.00 54.50 120 ALA A N 1
ATOM 914 C CA . ALA A 1 120 ? -16.448 -11.420 24.336 1.00 54.50 120 ALA A CA 1
ATOM 915 C C . ALA A 1 120 ? -16.875 -11.902 25.745 1.00 54.50 120 ALA A C 1
ATOM 917 O O . ALA A 1 120 ? -18.055 -12.215 25.920 1.00 54.50 120 ALA A O 1
ATOM 918 N N . ARG A 1 121 ? -15.949 -12.026 26.708 1.00 53.53 121 ARG A N 1
ATOM 919 C CA . ARG A 1 121 ? -16.161 -12.509 28.084 1.00 53.53 121 ARG A CA 1
ATOM 920 C C . ARG A 1 121 ? -15.515 -11.618 29.161 1.00 53.53 121 ARG A C 1
ATOM 922 O O . ARG A 1 121 ? -15.601 -11.960 30.337 1.00 53.53 121 ARG A O 1
ATOM 929 N N . ALA A 1 122 ? -14.843 -10.529 28.782 1.00 58.69 122 ALA A N 1
ATOM 930 C CA . ALA A 1 122 ? -14.053 -9.695 29.692 1.00 58.69 122 ALA A CA 1
ATOM 931 C C . ALA A 1 122 ? -14.840 -8.488 30.243 1.00 58.69 122 ALA A C 1
ATOM 933 O O . ALA A 1 122 ? -15.844 -8.072 29.673 1.00 58.69 122 ALA A O 1
ATOM 934 N N . ASP A 1 123 ? -14.332 -7.891 31.328 1.00 67.62 123 ASP A N 1
ATOM 935 C CA . ASP A 1 123 ? -14.736 -6.565 31.823 1.00 67.62 123 ASP A CA 1
ATOM 936 C C . ASP A 1 123 ? -14.300 -5.492 30.804 1.00 67.62 123 ASP A C 1
ATOM 938 O O . ASP A 1 123 ? -13.131 -5.087 30.750 1.00 67.62 123 ASP A O 1
ATOM 942 N N . LEU A 1 124 ? -15.232 -5.116 29.923 1.00 72.31 124 LEU A N 1
ATOM 943 C CA . LEU A 1 124 ? -14.955 -4.370 28.692 1.00 72.31 124 LEU A CA 1
ATOM 944 C C . LEU A 1 124 ? -14.327 -2.984 28.935 1.00 72.31 124 LEU A C 1
ATOM 946 O O . LEU A 1 124 ? -13.346 -2.677 28.249 1.00 72.31 124 LEU A O 1
ATOM 950 N N . PRO A 1 125 ? -14.781 -2.167 29.911 1.00 76.62 125 PRO A N 1
ATOM 951 C CA . PRO A 1 125 ? -14.121 -0.902 30.246 1.00 76.62 125 PRO A CA 1
ATOM 952 C C . PRO A 1 125 ? -12.6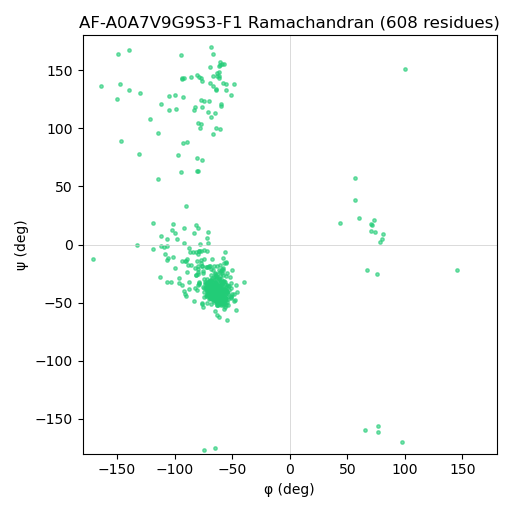44 -1.072 30.625 1.00 76.62 125 PRO A C 1
ATOM 954 O O . PRO A 1 125 ? -11.775 -0.363 30.114 1.00 76.62 125 PRO A O 1
ATOM 957 N N . ARG A 1 126 ? -12.311 -2.055 31.474 1.00 71.44 126 ARG A N 1
ATOM 958 C CA . ARG A 1 126 ? -10.915 -2.299 31.880 1.00 71.44 126 ARG A CA 1
ATOM 959 C C . ARG A 1 126 ? -10.055 -2.819 30.736 1.00 71.44 126 ARG A C 1
ATOM 961 O O . ARG A 1 126 ? -8.876 -2.466 30.660 1.00 71.44 126 ARG A O 1
ATOM 968 N N . ALA A 1 127 ? -10.620 -3.643 29.857 1.00 70.62 127 ALA A N 1
ATOM 969 C CA . ALA A 1 127 ? -9.930 -4.107 28.658 1.00 70.62 127 ALA A CA 1
ATOM 970 C C . ALA A 1 127 ? -9.605 -2.936 27.716 1.00 70.62 127 ALA A C 1
ATOM 972 O O . ALA A 1 127 ? -8.472 -2.830 27.250 1.00 70.62 127 ALA A O 1
ATOM 973 N N . ALA A 1 128 ? -10.553 -2.018 27.512 1.00 75.88 128 ALA A N 1
ATOM 974 C CA . ALA A 1 128 ? -10.374 -0.828 26.685 1.00 75.88 128 ALA A CA 1
ATOM 975 C C . ALA A 1 128 ? -9.283 0.114 27.233 1.00 75.88 128 ALA A C 1
ATOM 977 O O . ALA A 1 128 ? -8.398 0.529 26.482 1.00 75.88 128 ALA A O 1
ATOM 978 N N . TRP A 1 129 ? -9.257 0.360 28.549 1.00 76.06 129 TRP A N 1
ATOM 979 C CA . TRP A 1 129 ? -8.129 1.045 29.190 1.00 76.06 129 TRP A CA 1
ATOM 980 C C . TRP A 1 129 ? -6.819 0.265 29.000 1.00 76.06 129 TRP A C 1
ATOM 982 O O . TRP A 1 129 ? -5.809 0.837 28.611 1.00 76.06 129 TRP A O 1
ATOM 992 N N . GLY A 1 130 ? -6.814 -1.0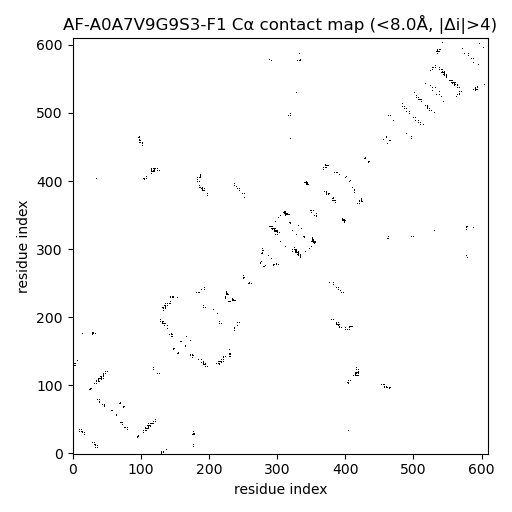56 29.189 1.00 73.88 130 GLY A N 1
ATOM 993 C CA . GLY A 1 130 ? -5.633 -1.893 28.947 1.00 73.88 130 GLY A CA 1
ATOM 994 C C . GLY A 1 130 ? -5.033 -1.727 27.544 1.00 73.88 130 GLY A C 1
ATOM 995 O O . GLY A 1 130 ? -3.814 -1.599 27.425 1.00 73.88 130 GLY A O 1
ATOM 996 N N . LEU A 1 131 ? -5.880 -1.666 26.511 1.00 76.62 131 LEU A N 1
ATOM 997 C CA . LEU A 1 131 ? -5.470 -1.437 25.122 1.00 76.62 131 LEU A CA 1
ATOM 998 C C . LEU A 1 131 ? -4.866 -0.047 24.912 1.00 76.62 131 LEU A C 1
ATOM 1000 O O . LEU A 1 131 ? -3.803 0.062 24.306 1.00 76.62 131 LEU A O 1
ATOM 1004 N N . ALA A 1 132 ? -5.487 1.001 25.460 1.00 80.50 132 ALA A N 1
ATOM 1005 C CA . ALA A 1 132 ? -4.953 2.360 25.373 1.00 80.50 132 ALA A CA 1
ATOM 1006 C C . ALA A 1 132 ? -3.579 2.486 26.062 1.00 80.50 132 ALA A C 1
ATOM 1008 O O . ALA A 1 132 ? -2.693 3.188 25.580 1.00 80.50 132 ALA A O 1
ATOM 1009 N N . GLY A 1 133 ? -3.369 1.763 27.166 1.00 74.56 133 GLY A N 1
ATOM 1010 C CA . GLY A 1 133 ? -2.090 1.734 27.878 1.00 74.56 133 GLY A CA 1
ATOM 1011 C C . GLY A 1 133 ? -1.006 0.975 27.115 1.00 74.56 133 GLY A C 1
ATOM 1012 O O . GLY A 1 133 ? 0.137 1.422 27.067 1.00 74.56 133 GLY A O 1
ATOM 1013 N N . ALA A 1 134 ? -1.362 -0.147 26.481 1.00 77.06 134 ALA A N 1
ATOM 1014 C CA . ALA A 1 134 ? -0.454 -0.877 25.599 1.00 77.06 134 ALA A CA 1
ATOM 1015 C C . ALA A 1 134 ? -0.036 -0.014 24.397 1.00 77.06 134 ALA A C 1
ATOM 1017 O O . ALA A 1 134 ? 1.149 0.075 24.089 1.00 77.06 134 ALA A O 1
ATOM 1018 N N . ALA A 1 135 ? -0.992 0.683 23.782 1.00 82.12 135 ALA A N 1
ATOM 1019 C CA . ALA A 1 135 ? -0.742 1.619 22.694 1.00 82.12 135 ALA A CA 1
ATOM 1020 C C . ALA A 1 135 ? 0.195 2.764 23.094 1.00 82.12 135 ALA A C 1
ATOM 1022 O O . ALA A 1 135 ? 1.156 3.048 22.382 1.00 82.12 135 ALA A O 1
ATOM 1023 N N . ALA A 1 136 ? -0.035 3.373 24.261 1.00 81.75 136 ALA A N 1
ATOM 1024 C CA . ALA A 1 136 ? 0.865 4.379 24.811 1.00 81.75 136 ALA A CA 1
ATOM 1025 C C . ALA A 1 136 ? 2.285 3.824 24.997 1.00 81.75 136 ALA A C 1
ATOM 1027 O O . ALA A 1 136 ? 3.244 4.459 24.573 1.00 81.75 136 ALA A O 1
ATOM 1028 N N . GLY A 1 137 ? 2.425 2.619 25.561 1.00 77.94 137 GLY A N 1
ATOM 1029 C CA . GLY A 1 137 ? 3.722 1.954 25.708 1.00 77.94 137 GLY A CA 1
ATOM 1030 C C . GLY A 1 137 ? 4.435 1.721 24.372 1.00 77.94 137 GLY A C 1
ATOM 1031 O O . GLY A 1 137 ? 5.625 2.006 24.268 1.00 77.94 137 GLY A O 1
ATOM 1032 N N . ILE A 1 138 ? 3.712 1.267 23.342 1.00 77.31 138 ILE A N 1
ATOM 1033 C CA . ILE A 1 138 ? 4.252 1.075 21.985 1.00 77.31 138 ILE A CA 1
ATOM 1034 C C . ILE A 1 138 ? 4.759 2.401 21.413 1.00 77.31 138 ILE A C 1
ATOM 1036 O O . ILE A 1 138 ? 5.885 2.458 20.929 1.00 77.31 138 ILE A O 1
ATOM 1040 N N . LEU A 1 139 ? 3.966 3.472 21.499 1.00 82.56 139 LEU A N 1
ATOM 1041 C CA . LEU A 1 139 ? 4.343 4.788 20.974 1.00 82.56 139 LEU A CA 1
ATOM 1042 C C . LEU A 1 139 ? 5.544 5.380 21.716 1.00 82.56 139 LEU A C 1
ATOM 1044 O O . LEU A 1 139 ? 6.456 5.897 21.078 1.00 82.56 139 LEU A O 1
ATOM 1048 N N . ILE A 1 140 ? 5.581 5.254 23.046 1.00 82.38 140 ILE A N 1
ATOM 1049 C CA . ILE A 1 140 ? 6.715 5.688 23.870 1.00 82.38 140 ILE A CA 1
ATOM 1050 C C . ILE A 1 140 ? 7.984 4.948 23.439 1.00 82.38 140 ILE A C 1
ATOM 1052 O O . ILE A 1 140 ? 8.987 5.583 23.120 1.00 82.38 140 ILE A O 1
ATOM 1056 N N . LEU A 1 141 ? 7.941 3.616 23.361 1.00 75.50 141 LEU A N 1
ATOM 1057 C CA . LEU A 1 141 ? 9.095 2.817 22.943 1.00 75.50 141 LEU A CA 1
ATOM 1058 C C . LEU A 1 141 ? 9.524 3.128 21.503 1.00 75.50 141 LEU A C 1
ATOM 1060 O O . LEU A 1 141 ? 10.718 3.259 21.246 1.00 75.50 141 LEU A O 1
ATOM 1064 N N . ALA A 1 142 ? 8.572 3.301 20.583 1.00 76.25 142 ALA A N 1
ATOM 1065 C CA . ALA A 1 142 ? 8.856 3.695 19.206 1.00 76.25 142 ALA A CA 1
ATOM 1066 C C . ALA A 1 142 ? 9.519 5.079 19.139 1.00 76.25 142 ALA A C 1
ATOM 1068 O O . ALA A 1 142 ? 10.457 5.266 18.371 1.00 76.25 142 ALA A O 1
ATOM 1069 N N . SER A 1 143 ? 9.097 6.028 19.980 1.00 77.44 143 SER A N 1
ATOM 1070 C CA . SER A 1 143 ? 9.710 7.358 20.030 1.00 77.44 143 SER A CA 1
ATOM 1071 C C . SER A 1 143 ? 11.165 7.325 20.504 1.00 77.44 143 SER A C 1
ATOM 1073 O O . SER A 1 143 ? 11.970 8.085 19.986 1.00 77.44 143 SER A O 1
ATOM 1075 N N . PHE A 1 144 ? 11.532 6.414 21.413 1.00 69.44 144 PHE A N 1
ATOM 1076 C CA . PHE A 1 144 ? 12.921 6.241 21.858 1.00 69.44 144 PHE A CA 1
ATOM 1077 C C . PHE A 1 144 ? 13.778 5.395 20.905 1.00 69.44 144 PHE A C 1
ATOM 1079 O O . PHE A 1 144 ? 14.994 5.550 20.883 1.00 69.44 144 PHE A O 1
ATOM 1086 N N . GLY A 1 145 ? 13.163 4.492 20.135 1.00 59.03 145 GLY A N 1
ATOM 1087 C CA . GLY A 1 145 ? 13.866 3.542 19.271 1.00 59.03 145 GLY A CA 1
ATOM 1088 C C . GLY A 1 145 ? 14.508 4.148 18.018 1.00 59.03 145 GLY A C 1
ATOM 1089 O O . GLY A 1 145 ? 15.396 3.522 17.446 1.00 59.03 145 GLY A O 1
ATOM 1090 N N . GLN A 1 146 ? 14.091 5.343 17.584 1.00 54.69 146 GLN A N 1
ATOM 1091 C CA . GLN A 1 146 ? 14.818 6.109 16.566 1.00 54.69 146 GLN A CA 1
ATOM 1092 C C . GLN A 1 146 ? 15.770 7.051 17.292 1.00 54.69 146 GLN A C 1
ATOM 1094 O O . GLN A 1 146 ? 15.409 8.177 17.623 1.00 54.69 146 GLN A O 1
ATOM 1099 N N . HIS A 1 147 ? 16.973 6.581 17.610 1.00 51.38 147 HIS A N 1
ATOM 1100 C CA . HIS A 1 147 ? 17.988 7.519 18.062 1.00 51.38 147 HIS A CA 1
ATOM 1101 C C . HIS A 1 147 ? 18.364 8.442 16.896 1.00 51.38 147 HIS A C 1
ATOM 1103 O O . HIS A 1 147 ? 18.544 7.951 15.777 1.00 51.38 147 HIS A O 1
ATOM 1109 N N . PRO A 1 148 ? 18.494 9.758 17.142 1.00 49.72 148 PRO A N 1
ATOM 1110 C CA . PRO A 1 148 ? 18.872 10.697 16.103 1.00 49.72 148 PRO A CA 1
ATOM 1111 C C . PRO A 1 148 ? 20.184 10.246 15.470 1.00 49.72 148 PRO A C 1
ATOM 1113 O O . PRO A 1 148 ? 21.115 9.855 16.184 1.00 49.72 148 PRO A O 1
ATOM 1116 N N . HIS A 1 149 ? 20.278 10.344 14.142 1.00 50.50 149 HIS A N 1
ATOM 1117 C CA . HIS A 1 149 ? 21.566 10.253 13.462 1.00 50.50 149 HIS A CA 1
ATOM 1118 C C . HIS A 1 149 ? 22.550 11.188 14.196 1.00 50.50 149 HIS A C 1
ATOM 1120 O O . HIS A 1 149 ? 22.140 12.290 14.574 1.00 50.50 149 HIS A O 1
ATOM 1126 N N . PRO A 1 150 ? 23.814 10.795 14.440 1.00 52.81 150 PRO A N 1
ATOM 1127 C CA . PRO A 1 150 ? 24.761 11.579 15.248 1.00 52.81 150 PRO A CA 1
ATOM 1128 C C . PRO A 1 150 ? 24.971 13.024 14.758 1.00 52.81 150 PRO A C 1
ATOM 1130 O O . PRO A 1 150 ? 25.461 13.866 15.502 1.00 52.81 150 PRO A O 1
ATOM 1133 N N . GLU A 1 151 ? 24.555 13.320 13.529 1.00 52.28 151 GLU A N 1
ATOM 1134 C CA . GLU A 1 151 ? 24.571 14.646 12.908 1.00 52.28 151 GLU A CA 1
ATOM 1135 C C . GLU A 1 151 ? 23.440 15.582 13.383 1.00 52.28 151 GLU A C 1
ATOM 1137 O O . GLU A 1 151 ? 23.494 16.784 13.132 1.00 52.28 151 GLU A O 1
ATOM 1142 N N . GLN A 1 152 ? 22.416 15.077 14.079 1.00 53.16 152 GLN A N 1
ATOM 1143 C CA . GLN A 1 152 ? 21.350 15.910 14.637 1.00 53.16 152 GLN A CA 1
ATOM 1144 C C . GLN A 1 152 ? 21.730 16.458 16.027 1.00 53.16 152 GLN A C 1
ATOM 1146 O O . GLN A 1 152 ? 22.318 15.729 16.830 1.00 53.16 152 GLN A O 1
ATOM 1151 N N . PRO A 1 153 ? 21.332 17.697 16.387 1.00 56.81 153 PRO A N 1
ATOM 1152 C CA . PRO A 1 153 ? 21.723 18.341 17.649 1.00 56.81 153 PRO A CA 1
ATOM 1153 C C . PRO A 1 153 ? 21.386 17.520 18.904 1.00 56.81 153 PRO A C 1
ATOM 1155 O O . PRO A 1 153 ? 22.165 17.471 19.852 1.00 56.81 153 PRO A O 1
ATOM 1158 N N . VAL A 1 154 ? 20.244 16.827 18.897 1.00 55.50 154 VAL A N 1
ATOM 1159 C CA . VAL A 1 154 ? 19.810 15.950 20.000 1.00 55.50 154 VAL A CA 1
ATOM 1160 C C . VAL A 1 154 ? 20.675 14.686 20.080 1.00 55.50 154 VAL A C 1
ATOM 1162 O O . VAL A 1 154 ? 21.014 14.237 21.175 1.00 55.50 154 VAL A O 1
ATOM 1165 N N . GLY A 1 155 ? 21.091 14.146 18.930 1.00 53.12 155 GLY A N 1
ATOM 1166 C CA . GLY A 1 155 ? 22.024 13.021 18.841 1.00 53.12 155 GLY A CA 1
ATOM 1167 C C . GLY A 1 155 ? 23.407 13.386 19.375 1.00 53.12 155 GLY A C 1
ATOM 1168 O O . GLY A 1 155 ? 23.993 12.612 20.127 1.00 53.12 155 GLY A O 1
ATOM 1169 N N . ALA A 1 156 ? 23.880 14.601 19.086 1.00 54.50 156 ALA A N 1
ATOM 1170 C CA . ALA A 1 156 ? 25.141 15.122 19.606 1.00 54.50 156 ALA A CA 1
ATOM 1171 C C . ALA A 1 156 ? 25.125 15.264 21.140 1.00 54.50 156 ALA A C 1
ATOM 1173 O O . ALA A 1 156 ? 26.066 14.831 21.800 1.00 54.50 156 ALA A O 1
ATOM 1174 N N . VAL A 1 157 ? 24.040 15.786 21.727 1.00 56.97 157 VAL A N 1
ATOM 1175 C CA . VAL A 1 157 ? 23.900 15.925 23.191 1.00 56.97 157 VAL A CA 1
ATOM 1176 C C . VAL A 1 157 ? 23.835 14.561 23.890 1.00 56.97 157 VAL A C 1
ATOM 1178 O O . VAL A 1 157 ? 24.510 14.351 24.899 1.00 56.97 157 VAL A O 1
ATOM 1181 N N . LEU A 1 158 ? 23.083 13.601 23.341 1.00 49.62 158 LEU A N 1
ATOM 1182 C CA . LEU A 1 158 ? 23.004 12.240 23.890 1.00 49.62 158 LEU A CA 1
ATOM 1183 C C . LEU A 1 158 ? 24.316 11.454 23.708 1.00 49.62 158 LEU A C 1
ATOM 1185 O O . LEU A 1 158 ? 24.688 10.657 24.573 1.00 49.62 158 LEU A O 1
ATOM 1189 N N . SER A 1 159 ? 25.049 11.707 22.620 1.00 46.16 159 SER A N 1
ATOM 1190 C CA . SER A 1 159 ? 26.376 11.136 22.370 1.00 46.16 159 SER A CA 1
ATOM 1191 C C . SER A 1 159 ? 27.448 11.728 23.292 1.00 46.16 159 SER A C 1
ATOM 1193 O O . SER A 1 159 ? 28.337 11.003 23.732 1.00 46.16 159 SER A O 1
ATOM 1195 N N . LEU A 1 160 ? 27.356 13.020 23.625 1.00 50.59 160 LEU A N 1
ATOM 1196 C CA . LEU A 1 160 ? 28.264 13.698 24.559 1.00 50.59 160 LEU A CA 1
ATOM 1197 C C . LEU A 1 160 ? 28.091 13.205 26.001 1.00 50.59 160 LEU A C 1
ATOM 1199 O O . LEU A 1 160 ? 29.074 13.082 26.725 1.00 50.59 160 LEU A O 1
ATOM 1203 N N . ALA A 1 161 ? 26.864 12.874 26.412 1.00 52.00 161 ALA A N 1
ATOM 1204 C CA . ALA A 1 161 ? 26.578 12.406 27.769 1.00 52.00 161 ALA A CA 1
ATOM 1205 C C . ALA A 1 161 ? 27.000 10.946 28.039 1.00 52.00 161 ALA A C 1
ATOM 1207 O O . ALA A 1 161 ? 27.116 10.559 29.199 1.00 52.00 161 ALA A O 1
ATOM 1208 N N . SER A 1 162 ? 27.212 10.128 27.000 1.00 47.25 162 SER A N 1
ATOM 1209 C CA . SER A 1 162 ? 27.433 8.679 27.146 1.00 47.25 162 SER A CA 1
ATOM 1210 C C . SER A 1 162 ? 28.870 8.204 26.878 1.00 47.25 162 SER A C 1
ATOM 1212 O O . SER A 1 162 ? 29.172 7.049 27.165 1.00 47.25 162 SER A O 1
ATOM 1214 N N . GLY A 1 163 ? 29.783 9.059 26.387 1.00 40.75 163 GLY A N 1
ATOM 1215 C CA . GLY A 1 163 ? 31.214 8.740 26.163 1.00 40.75 163 GLY A CA 1
ATOM 1216 C C . GLY A 1 163 ? 31.496 7.708 25.052 1.00 40.75 163 GLY A C 1
ATOM 1217 O O . GLY A 1 163 ? 32.561 7.694 24.446 1.00 40.75 163 GLY A O 1
ATOM 1218 N N . GLN A 1 164 ? 30.502 6.894 24.734 1.00 42.06 164 GLN A N 1
ATOM 1219 C CA . GLN A 1 164 ? 30.257 6.146 23.515 1.00 42.06 164 GLN A CA 1
ATOM 1220 C C . GLN A 1 164 ? 28.755 6.287 23.307 1.00 42.06 164 GLN A C 1
ATOM 1222 O O . GLN A 1 164 ? 28.017 6.120 24.278 1.00 42.06 164 GLN A O 1
ATOM 1227 N N . SER A 1 165 ? 28.280 6.611 22.100 1.00 42.75 165 SER A N 1
ATOM 1228 C CA . SER A 1 165 ? 26.832 6.704 21.897 1.00 42.75 165 SER A CA 1
ATOM 1229 C C . SER A 1 165 ? 26.193 5.412 22.420 1.00 42.75 165 SER A C 1
ATOM 1231 O O . SER A 1 165 ? 26.622 4.311 22.079 1.00 42.75 165 SER A O 1
ATOM 1233 N N . LEU A 1 166 ? 25.177 5.512 23.275 1.00 42.44 166 LEU A N 1
ATOM 1234 C CA . LEU A 1 166 ? 24.362 4.350 23.660 1.00 42.44 166 LEU A CA 1
ATOM 1235 C C . LEU A 1 166 ? 23.865 3.572 22.415 1.00 42.44 166 LEU A C 1
ATOM 1237 O O . LEU A 1 166 ? 23.614 2.370 22.489 1.00 42.44 166 LEU A O 1
ATOM 1241 N N . GLY A 1 167 ? 23.817 4.227 21.247 1.00 39.72 167 GLY A N 1
ATOM 1242 C CA . GLY A 1 167 ? 23.621 3.620 19.928 1.00 39.72 167 GLY A CA 1
ATOM 1243 C C . GLY A 1 167 ? 24.757 2.704 19.438 1.00 39.72 167 GLY A C 1
ATOM 1244 O O . GLY A 1 167 ? 24.471 1.706 18.785 1.00 39.72 167 GLY A O 1
ATOM 1245 N N . ALA A 1 168 ? 26.023 2.954 19.787 1.00 40.38 168 ALA A N 1
ATOM 1246 C CA . ALA A 1 168 ? 27.163 2.092 19.450 1.00 40.38 168 ALA A CA 1
ATOM 1247 C C . ALA A 1 168 ? 27.227 0.819 20.313 1.00 40.38 168 ALA A C 1
ATOM 1249 O O . ALA A 1 168 ? 27.554 -0.251 19.799 1.00 40.38 168 ALA A O 1
ATOM 1250 N N . LEU A 1 169 ? 26.867 0.913 21.599 1.00 39.62 169 LEU A N 1
ATOM 1251 C CA . LEU A 1 169 ? 26.802 -0.237 22.515 1.00 39.62 169 LEU A CA 1
ATOM 1252 C C . LEU A 1 169 ? 25.574 -1.124 22.273 1.00 39.62 169 LEU A C 1
ATOM 1254 O O . LEU A 1 169 ? 25.601 -2.309 22.597 1.00 39.62 169 LEU A O 1
ATOM 1258 N N . SER A 1 170 ? 24.508 -0.571 21.690 1.00 41.84 170 SER A N 1
ATOM 1259 C CA . SER A 1 170 ? 23.272 -1.312 21.450 1.00 41.84 170 SER A CA 1
ATOM 1260 C C . SER A 1 170 ? 23.085 -1.753 19.995 1.00 41.84 170 SER A C 1
ATOM 1262 O O . SER A 1 170 ? 22.466 -2.790 19.776 1.00 41.84 170 SER A O 1
ATOM 1264 N N . ARG A 1 171 ? 23.558 -0.996 18.989 1.00 43.12 171 ARG A N 1
ATOM 1265 C CA . ARG A 1 171 ? 23.102 -1.111 17.581 1.00 43.12 171 ARG A CA 1
ATOM 1266 C C . ARG A 1 171 ? 21.562 -1.253 17.449 1.00 43.12 171 ARG A C 1
ATOM 1268 O O . ARG A 1 171 ? 21.058 -1.633 16.391 1.00 43.12 171 ARG A O 1
ATOM 1275 N N . ILE A 1 172 ? 20.806 -0.892 18.499 1.00 41.56 172 ILE A N 1
ATOM 1276 C CA . ILE A 1 172 ? 19.340 -0.798 18.565 1.00 41.56 172 ILE A CA 1
ATOM 1277 C C . ILE A 1 172 ? 18.974 0.536 17.905 1.00 41.56 172 ILE A C 1
ATOM 1279 O O . ILE A 1 172 ? 18.538 1.483 18.549 1.00 41.56 172 ILE A O 1
ATOM 1283 N N . GLY A 1 173 ? 19.286 0.656 16.619 1.00 37.41 173 GLY A N 1
ATOM 1284 C CA . GLY A 1 173 ? 19.213 1.935 15.914 1.00 37.41 173 GLY A CA 1
ATOM 1285 C C . GLY A 1 173 ? 19.391 1.849 14.404 1.00 37.41 173 GLY A C 1
ATOM 1286 O O . GLY A 1 173 ? 19.059 2.808 13.722 1.00 37.41 173 GLY A O 1
ATOM 1287 N N . GLU A 1 174 ? 19.847 0.716 13.857 1.00 42.94 174 GLU A N 1
ATOM 1288 C CA . GLU A 1 174 ? 19.826 0.528 12.398 1.00 42.94 174 GLU A CA 1
ATOM 1289 C C . GLU A 1 174 ? 18.436 0.127 11.880 1.00 42.94 174 GLU A C 1
ATOM 1291 O O . GLU A 1 174 ? 18.143 0.387 10.725 1.00 42.94 174 GLU A O 1
ATOM 1296 N N . GLU A 1 175 ? 17.575 -0.455 12.723 1.00 45.66 175 GLU A N 1
ATOM 1297 C CA . GLU A 1 175 ? 16.133 -0.648 12.498 1.00 45.66 175 GLU A CA 1
ATOM 1298 C C . GLU A 1 175 ? 15.475 -0.976 13.858 1.00 45.66 175 GLU A C 1
ATOM 1300 O O . GLU A 1 175 ? 16.046 -1.726 14.655 1.00 45.66 175 GLU A O 1
ATOM 1305 N N . MET A 1 176 ? 14.314 -0.379 14.171 1.00 47.41 176 MET A N 1
ATOM 1306 C CA . MET A 1 176 ? 13.683 -0.489 15.500 1.00 47.41 176 MET A CA 1
ATOM 1307 C C . MET A 1 176 ? 13.371 -1.943 15.906 1.00 47.41 176 MET A C 1
ATOM 1309 O O . MET A 1 176 ? 13.036 -2.760 15.042 1.00 47.41 176 MET A O 1
ATOM 1313 N N . PRO A 1 177 ? 13.271 -2.245 17.221 1.00 42.84 177 PRO A N 1
ATOM 1314 C CA . PRO A 1 177 ? 12.727 -3.520 17.697 1.00 42.84 177 PRO A CA 1
ATOM 1315 C C . PRO A 1 177 ? 11.289 -3.791 17.218 1.00 42.84 177 PRO A C 1
ATOM 1317 O O . PRO A 1 177 ? 10.886 -4.947 17.195 1.00 42.84 177 PRO A O 1
ATOM 1320 N N . PHE A 1 178 ? 10.542 -2.757 16.806 1.00 47.75 178 PHE A N 1
ATOM 1321 C CA . PHE A 1 178 ? 9.159 -2.840 16.314 1.00 47.75 178 PHE A CA 1
ATOM 1322 C C . PHE A 1 178 ? 8.984 -2.357 14.855 1.00 47.75 178 PHE A C 1
ATOM 1324 O O . PHE A 1 178 ? 7.880 -1.999 14.459 1.00 47.75 178 PHE A O 1
ATOM 1331 N N . GLY A 1 179 ? 10.053 -2.278 14.055 1.00 56.66 179 GLY A N 1
ATOM 1332 C CA . GLY A 1 179 ? 9.956 -1.893 12.637 1.00 56.66 179 GLY A CA 1
ATOM 1333 C C . GLY A 1 179 ? 9.745 -0.391 12.385 1.00 56.66 179 GLY A C 1
ATOM 1334 O O . GLY A 1 179 ? 10.134 0.452 13.185 1.00 56.66 179 GLY A O 1
ATOM 1335 N N . ASN A 1 180 ? 9.177 -0.017 11.236 1.00 67.50 180 ASN A N 1
ATOM 1336 C CA . ASN A 1 180 ? 9.007 1.395 10.869 1.00 67.50 180 ASN A CA 1
ATOM 1337 C C . ASN A 1 180 ? 8.045 2.114 11.845 1.00 67.50 180 ASN A C 1
ATOM 1339 O O . ASN A 1 180 ? 6.957 1.610 12.136 1.00 67.50 180 ASN A O 1
ATOM 1343 N N . ALA A 1 181 ? 8.417 3.309 12.322 1.00 72.06 181 ALA A N 1
ATOM 1344 C CA . ALA A 1 181 ? 7.587 4.143 13.200 1.00 72.06 181 ALA A CA 1
ATOM 1345 C C . ALA A 1 181 ? 6.168 4.361 12.647 1.00 72.06 181 ALA A C 1
ATOM 1347 O O . ALA A 1 181 ? 5.196 4.304 13.402 1.00 72.06 181 ALA A O 1
ATOM 1348 N N . ASN A 1 182 ? 6.043 4.518 11.327 1.00 73.06 182 ASN A N 1
ATOM 1349 C CA . ASN A 1 182 ? 4.767 4.699 10.639 1.00 73.06 182 ASN A CA 1
ATOM 1350 C C . ASN A 1 182 ? 3.808 3.521 10.875 1.00 73.06 182 ASN A C 1
ATOM 1352 O O . ASN A 1 182 ? 2.603 3.729 11.011 1.00 73.06 182 ASN A O 1
ATOM 1356 N N . PHE A 1 183 ? 4.329 2.294 10.992 1.00 74.19 183 PHE A N 1
ATOM 1357 C CA . PHE A 1 183 ? 3.516 1.094 11.217 1.00 74.19 183 PHE A CA 1
ATOM 1358 C C . PHE A 1 183 ? 3.009 1.055 12.659 1.00 74.19 183 PHE A C 1
ATOM 1360 O O . PHE A 1 183 ? 1.821 0.844 12.905 1.00 74.19 183 PHE A O 1
ATOM 1367 N N . ASN A 1 184 ? 3.898 1.342 13.613 1.00 75.69 184 ASN A N 1
ATOM 1368 C CA . ASN A 1 184 ? 3.557 1.390 15.033 1.00 75.69 184 ASN A CA 1
ATOM 1369 C C . ASN A 1 184 ? 2.500 2.453 15.320 1.00 75.69 184 ASN A C 1
ATOM 1371 O O . ASN A 1 184 ? 1.530 2.178 16.024 1.00 75.69 184 ASN A O 1
ATOM 1375 N N . VAL A 1 185 ? 2.643 3.641 14.729 1.00 81.94 185 VAL A N 1
ATOM 1376 C CA . VAL A 1 185 ? 1.628 4.694 14.826 1.00 81.94 185 VAL A CA 1
ATOM 1377 C C . VAL A 1 185 ? 0.305 4.230 14.221 1.00 81.94 185 VAL A C 1
ATOM 1379 O O . VAL A 1 185 ? -0.722 4.365 14.882 1.00 81.94 185 VAL A O 1
ATOM 1382 N N . GLY A 1 186 ? 0.328 3.630 13.025 1.00 76.88 186 GLY A N 1
ATOM 1383 C CA . GLY A 1 186 ? -0.878 3.177 12.325 1.00 76.88 186 GLY A CA 1
ATOM 1384 C C . GLY A 1 186 ? -1.749 2.208 13.126 1.00 76.88 186 GLY A C 1
ATOM 1385 O O . GLY A 1 186 ? -2.973 2.269 13.039 1.00 76.88 186 GLY A O 1
ATOM 1386 N N . GLY A 1 187 ? -1.139 1.348 13.946 1.00 77.69 187 GLY A N 1
ATOM 1387 C CA . GLY A 1 187 ? -1.878 0.442 14.824 1.00 77.69 187 GLY A CA 1
ATOM 1388 C C . GLY A 1 187 ? -2.143 0.990 16.232 1.00 77.69 187 GLY A C 1
ATOM 1389 O O . GLY A 1 187 ? -3.221 0.774 16.788 1.00 77.69 187 GLY A O 1
ATOM 1390 N N . ALA A 1 188 ? -1.176 1.684 16.842 1.00 84.50 188 ALA A N 1
ATOM 1391 C CA . ALA A 1 188 ? -1.267 2.105 18.241 1.00 84.50 188 ALA A CA 1
ATOM 1392 C C . ALA A 1 188 ? -2.085 3.390 18.422 1.00 84.50 188 ALA A C 1
ATOM 1394 O O . ALA A 1 188 ? -2.852 3.496 19.378 1.00 84.50 188 ALA A O 1
ATOM 1395 N N . LEU A 1 189 ? -1.980 4.358 17.508 1.00 90.19 189 LEU A N 1
ATOM 1396 C CA . LEU A 1 189 ? -2.691 5.631 17.635 1.00 90.19 189 LEU A CA 1
ATOM 1397 C C . LEU A 1 189 ? -4.224 5.451 17.704 1.00 90.19 189 LEU A C 1
ATOM 1399 O O . LEU A 1 189 ? -4.829 6.030 18.610 1.00 90.19 189 LEU A O 1
ATOM 1403 N N . PRO A 1 190 ? -4.867 4.596 16.874 1.00 90.25 190 PRO A N 1
ATOM 1404 C CA . PRO A 1 190 ? -6.283 4.243 17.030 1.00 90.25 190 PRO A CA 1
ATOM 1405 C C . PRO A 1 190 ? -6.671 3.777 18.438 1.00 90.25 190 PRO A C 1
ATOM 1407 O O . PRO A 1 190 ? -7.678 4.213 18.995 1.00 90.25 190 PRO A O 1
ATOM 1410 N N . LEU A 1 191 ? -5.850 2.921 19.047 1.00 87.75 191 LEU A N 1
ATOM 1411 C CA . LEU A 1 191 ? -6.098 2.397 20.389 1.00 87.75 191 LEU A CA 1
ATOM 1412 C C . LEU A 1 191 ? -5.859 3.449 21.480 1.00 87.75 191 LEU A C 1
ATOM 1414 O O . LEU A 1 191 ? -6.572 3.461 22.484 1.00 87.75 191 LEU A O 1
ATOM 1418 N N . LEU A 1 192 ? -4.908 4.366 21.280 1.00 89.75 192 LEU A N 1
ATOM 1419 C CA . LEU A 1 192 ? -4.712 5.517 22.163 1.00 89.75 192 LEU A CA 1
ATOM 1420 C C . LEU A 1 192 ? -5.944 6.446 22.155 1.00 89.75 192 LEU A C 1
ATOM 1422 O O . LEU A 1 192 ? -6.334 6.967 23.204 1.00 89.75 192 LEU A O 1
ATOM 1426 N N . GLY A 1 193 ? -6.614 6.576 21.003 1.00 90.06 193 GLY A N 1
ATOM 1427 C CA . GLY A 1 193 ? -7.885 7.294 20.849 1.00 90.06 193 GLY A CA 1
ATOM 1428 C C . GLY A 1 193 ? -9.023 6.754 21.726 1.00 90.06 193 GLY A C 1
ATOM 1429 O O . GLY A 1 193 ? -9.833 7.537 22.228 1.00 90.06 193 GLY A O 1
ATOM 1430 N N . ILE A 1 194 ? -9.046 5.444 22.007 1.00 89.12 194 ILE A N 1
ATOM 1431 C CA . ILE A 1 194 ? -9.998 4.840 22.960 1.00 89.12 194 ILE A CA 1
ATOM 1432 C C . ILE A 1 194 ? -9.798 5.446 24.357 1.00 89.12 194 ILE A C 1
ATOM 1434 O O . ILE A 1 194 ? -10.762 5.844 25.011 1.00 89.12 194 ILE A O 1
ATOM 1438 N N . GLY A 1 195 ? -8.543 5.564 24.804 1.00 86.56 195 GLY A N 1
ATOM 1439 C CA . GLY A 1 195 ? -8.207 6.153 26.103 1.00 86.56 195 GLY A CA 1
ATOM 1440 C C . GLY A 1 195 ? -8.669 7.605 26.223 1.00 86.56 195 GLY A C 1
ATOM 1441 O O . GLY A 1 195 ? -9.196 7.994 27.263 1.00 86.56 195 GLY A O 1
ATOM 1442 N N . LEU A 1 196 ? -8.544 8.384 25.142 1.00 87.81 196 LEU A N 1
ATOM 1443 C CA . LEU A 1 196 ? -9.035 9.763 25.084 1.00 87.81 196 LEU A CA 1
ATOM 1444 C C . LEU A 1 196 ? -10.564 9.833 25.241 1.00 87.81 196 LEU A C 1
ATOM 1446 O O . LEU A 1 196 ? -11.069 10.642 26.020 1.00 87.81 196 LEU A O 1
ATOM 1450 N N . GLY A 1 197 ? -11.305 8.965 24.544 1.00 86.06 197 GLY A N 1
ATOM 1451 C CA . GLY A 1 197 ? -12.766 8.914 24.641 1.00 86.06 197 GLY A CA 1
ATOM 1452 C C . GLY A 1 197 ? -13.271 8.504 26.027 1.00 86.06 197 GLY A C 1
ATOM 1453 O O . GLY A 1 197 ? -14.197 9.128 26.551 1.00 86.06 197 GLY A O 1
ATOM 1454 N N . LEU A 1 198 ? -12.638 7.503 26.649 1.00 87.75 198 LEU A N 1
ATOM 1455 C CA . LEU A 1 198 ? -12.977 7.078 28.011 1.00 87.75 198 LEU A CA 1
ATOM 1456 C C . LEU A 1 198 ? -12.679 8.180 29.033 1.00 87.75 198 LEU A C 1
ATOM 1458 O O . LEU A 1 198 ? -13.533 8.485 29.865 1.00 87.75 198 LEU A O 1
ATOM 1462 N N . TRP A 1 199 ? -11.517 8.833 28.928 1.00 85.69 199 TRP A N 1
ATOM 1463 C CA . TRP A 1 199 ? -11.100 9.899 29.844 1.00 85.69 199 TRP A CA 1
ATOM 1464 C C . TRP A 1 199 ? -12.095 11.066 29.908 1.00 85.69 199 TRP A C 1
ATOM 1466 O O . TRP A 1 199 ? -12.373 11.585 30.989 1.00 85.69 199 TRP A O 1
ATOM 1476 N N . LEU A 1 200 ? -12.685 11.451 28.772 1.00 84.38 200 LEU A N 1
ATOM 1477 C CA . LEU A 1 200 ? -13.623 12.575 28.702 1.00 84.38 200 LEU A CA 1
ATOM 1478 C C . LEU A 1 200 ? -15.008 12.273 29.298 1.00 84.38 200 LEU A C 1
ATOM 1480 O O . LEU A 1 200 ? -15.676 13.190 29.780 1.00 84.38 200 LEU A O 1
ATOM 1484 N N . ARG A 1 201 ? -15.468 11.016 29.259 1.00 82.31 201 ARG A N 1
ATOM 1485 C CA . ARG A 1 201 ? -16.842 10.644 29.655 1.00 82.31 201 ARG A CA 1
ATOM 1486 C C . ARG A 1 201 ? -16.932 9.923 30.993 1.00 82.31 201 ARG A C 1
ATOM 1488 O O . ARG A 1 201 ? -17.932 10.078 31.692 1.00 82.31 201 ARG A O 1
ATOM 1495 N N . GLU A 1 202 ? -15.927 9.143 31.367 1.00 77.69 202 GLU A N 1
ATOM 1496 C CA . GLU A 1 202 ? -16.009 8.233 32.506 1.00 77.69 202 GLU A CA 1
ATOM 1497 C C . GLU A 1 202 ? -15.390 8.854 33.770 1.00 77.69 202 GLU A C 1
ATOM 1499 O O . GLU A 1 202 ? -14.283 8.528 34.188 1.00 77.69 202 GLU A O 1
ATOM 1504 N N . ARG A 1 203 ? -16.123 9.772 34.421 1.00 67.12 203 ARG A N 1
ATOM 1505 C CA . ARG A 1 203 ? -15.669 10.393 35.685 1.00 67.12 203 ARG A CA 1
ATOM 1506 C C . ARG A 1 203 ? -15.719 9.453 36.896 1.00 67.12 203 ARG A C 1
ATOM 1508 O O . ARG A 1 203 ? -15.067 9.745 37.891 1.00 67.12 203 ARG A O 1
ATOM 1515 N N . GLN A 1 204 ? -16.495 8.368 36.838 1.00 59.72 204 GLN A N 1
ATOM 1516 C CA . GLN A 1 204 ? -16.728 7.462 37.976 1.00 59.72 204 GLN A CA 1
ATOM 1517 C C . GLN A 1 204 ? -15.712 6.314 38.077 1.00 59.72 204 GLN A C 1
ATOM 1519 O O . GLN A 1 204 ? -15.461 5.819 39.173 1.00 59.72 204 GLN A O 1
ATOM 1524 N N . HIS A 1 205 ? -15.071 5.931 36.971 1.00 63.50 205 HIS A N 1
ATOM 1525 C CA . HIS A 1 205 ? -14.007 4.924 36.945 1.00 63.50 205 HIS A CA 1
ATOM 1526 C C . HIS A 1 205 ? -12.685 5.566 36.537 1.00 63.50 205 HIS A C 1
ATOM 1528 O O . HIS A 1 205 ? -12.058 5.165 35.560 1.00 63.50 205 HIS A O 1
ATOM 1534 N N . GLN A 1 206 ? -12.266 6.592 37.289 1.00 63.06 206 GLN A N 1
ATOM 1535 C CA . GLN A 1 206 ? -10.985 7.238 37.026 1.00 63.06 206 GLN A CA 1
ATOM 1536 C C . GLN A 1 206 ? -9.864 6.203 37.152 1.00 63.06 206 GLN A C 1
ATOM 1538 O O . GLN A 1 206 ? -9.706 5.592 38.217 1.00 63.06 206 GLN A O 1
ATOM 1543 N N . PRO A 1 207 ? -9.077 5.983 36.089 1.00 67.31 207 PRO A N 1
ATOM 1544 C CA . PRO A 1 207 ? -7.949 5.083 36.180 1.00 67.31 207 PRO A CA 1
ATOM 1545 C C . PRO A 1 207 ? -6.905 5.677 37.137 1.00 67.31 207 PRO A C 1
ATOM 1547 O O . PRO A 1 207 ? -6.938 6.859 37.490 1.00 67.31 207 PRO A O 1
ATOM 1550 N N . SER A 1 208 ? -5.960 4.861 37.601 1.00 77.31 208 SER A N 1
ATOM 1551 C CA . SER A 1 208 ? -4.931 5.345 38.527 1.00 77.31 208 SER A CA 1
ATOM 1552 C C . SER A 1 208 ? -4.153 6.533 37.933 1.00 77.31 208 SER A C 1
ATOM 1554 O O . SER A 1 208 ? -4.051 6.691 36.714 1.00 77.31 208 SER A O 1
ATOM 1556 N N . ARG A 1 209 ? -3.560 7.380 38.786 1.00 81.56 209 ARG A N 1
ATOM 1557 C CA . ARG A 1 209 ? -2.709 8.506 38.340 1.00 81.56 209 ARG A CA 1
ATOM 1558 C C . ARG A 1 209 ? -1.592 8.053 37.394 1.00 81.56 209 ARG A C 1
ATOM 1560 O O . ARG A 1 209 ? -1.280 8.744 36.432 1.00 81.56 209 ARG A O 1
ATOM 1567 N N . PHE A 1 210 ? -1.051 6.859 37.637 1.00 75.12 210 PHE A N 1
ATOM 1568 C CA . PHE A 1 210 ? -0.071 6.215 36.764 1.00 75.12 210 PHE A CA 1
ATOM 1569 C C . PHE A 1 210 ? -0.590 6.045 35.331 1.00 75.12 210 PHE A C 1
ATOM 1571 O O . PHE A 1 210 ? 0.116 6.335 34.373 1.00 75.12 210 PHE A O 1
ATOM 1578 N N . PHE A 1 211 ? -1.837 5.607 35.176 1.00 75.00 211 PHE A N 1
ATOM 1579 C CA . PHE A 1 211 ? -2.423 5.363 33.866 1.00 75.00 211 PHE A CA 1
ATOM 1580 C C . PHE A 1 211 ? -2.673 6.666 33.088 1.00 75.00 211 PHE A C 1
ATOM 1582 O O . PHE A 1 211 ? -2.441 6.727 31.885 1.00 75.00 211 PHE A O 1
ATOM 1589 N N . HIS A 1 212 ? -3.070 7.733 33.786 1.00 81.81 212 HIS A N 1
ATOM 1590 C CA . HIS A 1 212 ? -3.169 9.069 33.195 1.00 81.81 212 HIS A CA 1
ATOM 1591 C C . HIS A 1 212 ? -1.811 9.567 32.694 1.00 81.81 212 HIS A C 1
ATOM 1593 O O . HIS A 1 212 ? -1.707 10.021 31.557 1.00 81.81 212 HIS A O 1
ATOM 1599 N N . ALA A 1 213 ? -0.766 9.431 33.516 1.00 81.75 213 ALA A N 1
ATOM 1600 C CA . ALA A 1 213 ? 0.592 9.780 33.114 1.00 81.75 213 ALA A CA 1
ATOM 1601 C C . ALA A 1 213 ? 1.031 8.976 31.880 1.00 81.75 213 ALA A C 1
ATOM 1603 O O . ALA A 1 213 ? 1.563 9.552 30.936 1.00 81.75 213 ALA A O 1
ATOM 1604 N N . LEU A 1 214 ? 0.736 7.672 31.846 1.00 79.88 214 LEU A N 1
ATOM 1605 C CA . LEU A 1 214 ? 1.045 6.810 30.707 1.00 79.88 214 LEU A CA 1
ATOM 1606 C C . LEU A 1 214 ? 0.372 7.293 29.411 1.00 79.88 214 LEU A C 1
ATOM 1608 O O . LEU A 1 214 ? 1.035 7.360 28.382 1.00 79.88 214 LEU A O 1
ATOM 1612 N N . LEU A 1 215 ? -0.910 7.668 29.446 1.00 85.94 215 LEU A N 1
ATOM 1613 C CA . LEU A 1 215 ? -1.606 8.177 28.258 1.00 85.94 215 LEU A CA 1
ATOM 1614 C C . LEU A 1 215 ? -1.076 9.526 27.779 1.00 85.94 215 LEU A C 1
ATOM 1616 O O . LEU A 1 215 ? -0.931 9.722 26.575 1.00 85.94 215 LEU A O 1
ATOM 1620 N N . ILE A 1 216 ? -0.777 10.440 28.706 1.00 91.50 216 ILE A N 1
ATOM 1621 C CA . ILE A 1 216 ? -0.172 11.736 28.373 1.00 91.50 216 ILE A CA 1
ATOM 1622 C C . ILE A 1 216 ? 1.174 11.505 27.684 1.00 91.50 216 ILE A C 1
ATOM 1624 O O . ILE A 1 216 ? 1.415 12.052 26.612 1.00 91.50 216 ILE A O 1
ATOM 1628 N N . LEU A 1 217 ? 2.019 10.640 28.253 1.00 88.31 217 LEU A N 1
ATOM 1629 C CA . LEU A 1 217 ? 3.299 10.268 27.653 1.00 88.31 217 LEU A CA 1
ATOM 1630 C C . LEU A 1 217 ? 3.119 9.602 26.281 1.00 88.31 217 LEU A C 1
ATOM 1632 O O . LEU A 1 217 ? 3.879 9.901 25.368 1.00 88.31 217 LEU A O 1
ATOM 1636 N N . GLY A 1 218 ? 2.094 8.763 26.105 1.00 88.44 218 GLY A N 1
ATOM 1637 C CA . GLY A 1 218 ? 1.748 8.167 24.812 1.00 88.44 218 GLY A CA 1
ATOM 1638 C C . GLY A 1 218 ? 1.402 9.205 23.738 1.00 88.44 218 GLY A C 1
ATOM 1639 O O . GLY A 1 218 ? 1.890 9.107 22.614 1.00 88.44 218 GLY A O 1
ATOM 1640 N N . TRP A 1 219 ? 0.612 10.228 24.079 1.00 93.81 219 TRP A N 1
ATOM 1641 C CA . TRP A 1 219 ? 0.282 11.328 23.162 1.00 93.81 219 TRP A CA 1
ATOM 1642 C C . TRP A 1 219 ? 1.487 12.218 22.858 1.00 93.81 219 TRP A C 1
ATOM 1644 O O . TRP A 1 219 ? 1.689 12.590 21.705 1.00 93.81 219 TRP A O 1
ATOM 1654 N N . LEU A 1 220 ? 2.315 12.525 23.860 1.00 93.06 220 LEU A N 1
ATOM 1655 C CA . LEU A 1 220 ? 3.564 13.263 23.653 1.00 93.06 220 LEU A CA 1
ATOM 1656 C C . LEU A 1 220 ? 4.522 12.493 22.735 1.00 93.06 220 LEU A C 1
ATOM 1658 O O . LEU A 1 220 ? 5.122 13.086 21.842 1.00 93.06 220 LEU A O 1
ATOM 1662 N N . ALA A 1 221 ? 4.614 11.172 22.902 1.00 89.19 221 ALA A N 1
ATOM 1663 C CA . ALA A 1 221 ? 5.389 10.307 22.022 1.00 89.19 221 ALA A CA 1
ATOM 1664 C C . ALA A 1 221 ? 4.836 10.306 20.587 1.00 89.19 221 ALA A C 1
ATOM 1666 O O . ALA A 1 221 ? 5.606 10.433 19.638 1.00 89.19 221 ALA A O 1
ATOM 1667 N N . ALA A 1 222 ? 3.510 10.244 20.414 1.00 90.50 222 ALA A N 1
ATOM 1668 C CA . ALA A 1 222 ? 2.882 10.376 19.099 1.00 90.50 222 ALA A CA 1
ATOM 1669 C C . ALA A 1 222 ? 3.204 11.730 18.446 1.00 90.50 222 ALA A C 1
ATOM 1671 O O . ALA A 1 222 ? 3.570 11.763 17.277 1.00 90.50 222 ALA A O 1
ATOM 1672 N N . VAL A 1 223 ? 3.131 12.834 19.196 1.00 91.62 223 VAL A N 1
ATOM 1673 C CA . VAL A 1 223 ? 3.507 14.172 18.709 1.00 91.62 223 VAL A CA 1
ATOM 1674 C C . VAL A 1 223 ? 4.970 14.204 18.270 1.00 91.62 223 VAL A C 1
ATOM 1676 O O . VAL A 1 223 ? 5.253 14.670 17.172 1.00 91.62 223 VAL A O 1
ATOM 1679 N N . ALA A 1 224 ? 5.883 13.664 19.078 1.00 88.06 224 ALA A N 1
ATOM 1680 C CA . ALA A 1 224 ? 7.308 13.629 18.760 1.00 88.06 224 ALA A CA 1
ATOM 1681 C C . ALA A 1 224 ? 7.633 12.788 17.510 1.00 88.06 224 ALA A C 1
ATOM 1683 O O . ALA A 1 224 ? 8.517 13.151 16.733 1.00 88.06 224 ALA A O 1
ATOM 1684 N N . LEU A 1 225 ? 6.907 11.684 17.299 1.00 86.00 225 LEU A N 1
ATOM 1685 C CA . LEU A 1 225 ? 6.969 10.895 16.064 1.00 86.00 225 LEU A CA 1
ATOM 1686 C C . LEU A 1 225 ? 6.363 11.667 14.881 1.00 86.00 225 LEU A C 1
ATOM 1688 O O . LEU A 1 225 ? 6.918 11.670 13.787 1.00 86.00 225 LEU A O 1
ATOM 1692 N N . GLY A 1 226 ? 5.249 12.370 15.096 1.00 86.62 226 GLY A N 1
ATOM 1693 C CA . GLY A 1 226 ? 4.550 13.144 14.071 1.00 86.62 226 GLY A CA 1
ATOM 1694 C C . GLY A 1 226 ? 5.314 14.372 13.574 1.00 86.62 226 GLY A C 1
ATOM 1695 O O . GLY A 1 226 ? 5.175 14.746 12.408 1.00 86.62 226 GLY A O 1
ATOM 1696 N N . THR A 1 227 ? 6.123 15.000 14.429 1.00 85.69 227 THR A N 1
ATOM 1697 C CA . THR A 1 227 ? 7.036 16.093 14.055 1.00 85.69 227 THR A CA 1
ATOM 1698 C C . THR A 1 227 ? 8.352 15.592 13.464 1.00 85.69 227 THR A C 1
ATOM 1700 O O . THR A 1 227 ? 9.048 16.362 12.807 1.00 85.69 227 THR A O 1
ATOM 1703 N N . GLY A 1 228 ? 8.721 14.333 13.713 1.00 79.25 228 GLY A N 1
ATOM 1704 C CA . GLY A 1 228 ? 10.037 13.795 13.377 1.00 79.25 228 GLY A CA 1
ATOM 1705 C C . GLY A 1 228 ? 11.164 14.288 14.292 1.00 79.25 228 GLY A C 1
ATOM 1706 O O . GLY A 1 228 ? 12.332 14.085 13.978 1.00 79.25 228 GLY A O 1
ATOM 1707 N N . THR A 1 229 ? 10.858 14.952 15.416 1.00 73.50 229 THR A N 1
ATOM 1708 C CA . THR A 1 229 ? 11.877 15.640 16.240 1.00 73.50 229 THR A CA 1
ATOM 1709 C C . THR A 1 229 ? 12.857 14.700 16.926 1.00 73.50 229 THR A C 1
ATOM 1711 O O . THR A 1 229 ? 13.984 15.098 17.200 1.00 73.50 229 THR A O 1
ATOM 1714 N N . ILE A 1 230 ? 12.426 13.478 17.242 1.00 67.69 230 ILE A N 1
ATOM 1715 C CA . ILE A 1 230 ? 13.306 12.454 17.830 1.00 67.69 230 ILE A CA 1
ATOM 1716 C C . ILE A 1 230 ? 13.835 11.525 16.736 1.00 67.69 230 ILE A C 1
ATOM 1718 O O . ILE A 1 230 ? 14.957 11.040 16.796 1.00 67.69 230 ILE A O 1
ATOM 1722 N N . SER A 1 231 ? 13.004 11.313 15.724 1.00 60.81 231 SER A N 1
ATOM 1723 C CA . SER A 1 231 ? 13.060 10.165 14.844 1.00 60.81 231 SER A CA 1
ATOM 1724 C C . SER A 1 231 ? 13.762 10.488 13.514 1.00 60.81 231 SER A C 1
ATOM 1726 O O . SER A 1 231 ? 14.295 9.614 12.840 1.00 60.81 231 SER A O 1
ATOM 1728 N N . GLY A 1 232 ? 13.845 11.772 13.151 1.00 63.22 232 GLY A N 1
ATOM 1729 C CA . GLY A 1 232 ? 14.433 12.249 11.899 1.00 63.22 232 GLY A CA 1
ATOM 1730 C C . GLY A 1 232 ? 13.538 12.026 10.678 1.00 63.22 232 GLY A C 1
ATOM 1731 O O . GLY A 1 232 ? 13.620 12.804 9.731 1.00 63.22 232 GLY A O 1
ATOM 1732 N N . ASP A 1 233 ? 12.643 11.037 10.729 1.00 67.00 233 ASP A N 1
ATOM 1733 C CA . ASP A 1 233 ? 11.549 10.840 9.780 1.00 67.00 233 ASP A CA 1
ATOM 1734 C C . ASP A 1 233 ? 10.197 11.092 10.462 1.00 67.00 233 ASP A C 1
ATOM 1736 O O . ASP A 1 233 ? 9.859 10.462 11.467 1.00 67.00 233 ASP A O 1
ATOM 1740 N N . ALA A 1 234 ? 9.434 12.049 9.938 1.00 78.25 234 ALA A N 1
ATOM 1741 C CA . ALA A 1 234 ? 8.176 12.479 10.531 1.00 78.25 234 ALA A CA 1
ATOM 1742 C C . ALA A 1 234 ? 7.028 11.548 10.122 1.00 78.25 234 ALA A C 1
ATOM 1744 O O . ALA A 1 234 ? 6.624 11.519 8.956 1.00 78.25 234 ALA A O 1
ATOM 1745 N N . THR A 1 235 ? 6.400 10.884 11.095 1.00 82.94 235 THR A N 1
ATOM 1746 C CA . THR A 1 235 ? 5.166 10.114 10.891 1.00 82.94 235 THR A CA 1
ATOM 1747 C C . THR A 1 235 ? 3.963 11.046 10.765 1.00 82.94 235 THR A C 1
ATOM 1749 O O . THR A 1 235 ? 3.122 11.169 11.656 1.00 82.94 235 THR A O 1
ATOM 1752 N N . ARG A 1 236 ? 3.855 11.736 9.627 1.00 83.19 236 ARG A N 1
ATOM 1753 C CA . ARG A 1 236 ? 2.853 12.796 9.418 1.00 83.19 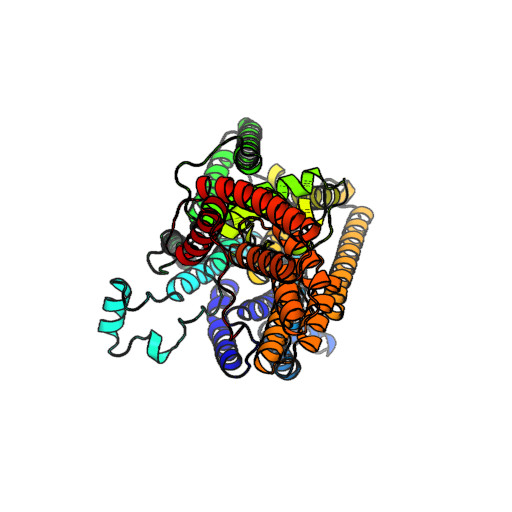236 ARG A CA 1
ATOM 1754 C C . ARG A 1 236 ? 1.406 12.327 9.570 1.00 83.19 236 ARG A C 1
ATOM 1756 O O . ARG A 1 236 ? 0.554 13.156 9.864 1.00 83.19 236 ARG A O 1
ATOM 1763 N N . ALA A 1 237 ? 1.136 11.025 9.440 1.00 84.81 237 ALA A N 1
ATOM 1764 C CA . ALA A 1 237 ? -0.182 10.425 9.651 1.00 84.81 237 ALA A CA 1
ATOM 1765 C C . ALA A 1 237 ? -0.731 10.611 11.082 1.00 84.81 237 ALA A C 1
ATOM 1767 O O . ALA A 1 237 ? -1.943 10.508 11.275 1.00 84.81 237 ALA A O 1
ATOM 1768 N N . VAL A 1 238 ? 0.117 10.942 12.070 1.00 89.88 238 VAL A N 1
ATOM 1769 C CA . VAL A 1 238 ? -0.327 11.289 13.432 1.00 89.88 238 VAL A CA 1
ATOM 1770 C C . VAL A 1 238 ? -1.319 12.452 13.412 1.00 89.88 238 VAL A C 1
ATOM 1772 O O . VAL A 1 238 ? -2.363 12.378 14.055 1.00 89.88 238 VAL A O 1
ATOM 1775 N N . TRP A 1 239 ? -1.018 13.513 12.660 1.00 92.06 239 TRP A N 1
ATOM 1776 C CA . TRP A 1 239 ? -1.791 14.758 12.664 1.00 92.06 239 TRP A CA 1
ATOM 1777 C C . TRP A 1 239 ? -3.224 14.608 12.146 1.00 92.06 239 TRP A C 1
ATOM 1779 O O . TRP A 1 239 ? -4.146 14.920 12.901 1.00 92.06 239 TRP A O 1
ATOM 1789 N N . PRO A 1 240 ? -3.459 14.119 10.911 1.00 89.44 240 PRO A N 1
ATOM 1790 C CA . PRO A 1 240 ? -4.813 13.946 10.398 1.00 89.44 240 PRO A CA 1
ATOM 1791 C C . PRO A 1 240 ? -5.603 12.927 11.224 1.00 89.44 240 PRO A C 1
ATOM 1793 O O . PRO A 1 240 ? -6.785 13.140 11.473 1.00 89.44 240 PRO A O 1
ATOM 1796 N N . THR A 1 241 ? -4.956 11.872 11.728 1.00 90.69 241 THR A N 1
ATOM 1797 C CA . THR A 1 241 ? -5.602 10.861 12.577 1.00 90.69 241 THR A CA 1
ATOM 1798 C C . THR A 1 241 ? -6.051 11.443 13.916 1.00 90.69 241 THR A C 1
ATOM 1800 O O . THR A 1 241 ? -7.207 11.280 14.308 1.00 90.69 241 THR A O 1
ATOM 1803 N N . ALA A 1 242 ? -5.167 12.165 14.609 1.00 92.31 242 ALA A N 1
ATOM 1804 C CA . ALA A 1 242 ? -5.495 12.830 15.865 1.00 92.31 242 ALA A CA 1
ATOM 1805 C C . ALA A 1 242 ? -6.587 13.892 15.666 1.00 92.31 242 ALA A C 1
ATOM 1807 O O . ALA A 1 242 ? -7.539 13.955 16.446 1.00 92.31 242 ALA A O 1
ATOM 1808 N N . ALA A 1 243 ? -6.497 14.682 14.592 1.00 93.00 243 ALA A N 1
ATOM 1809 C CA . ALA A 1 243 ? -7.512 15.669 14.242 1.00 93.00 243 ALA A CA 1
ATOM 1810 C C . ALA A 1 243 ? -8.878 15.010 13.996 1.00 93.00 243 ALA A C 1
ATOM 1812 O O . ALA A 1 243 ? -9.875 15.447 14.569 1.00 93.00 243 ALA A O 1
ATOM 1813 N N . ALA A 1 244 ? -8.931 13.919 13.227 1.00 92.00 244 ALA A N 1
ATOM 1814 C CA . ALA A 1 244 ? -10.167 13.186 12.962 1.00 92.00 244 ALA A CA 1
ATOM 1815 C C . ALA A 1 244 ? -10.794 12.617 14.247 1.00 92.00 244 ALA A C 1
ATOM 1817 O O . ALA A 1 244 ? -12.009 12.697 14.430 1.00 92.00 244 ALA A O 1
ATOM 1818 N N . MET A 1 245 ? -9.981 12.105 15.179 1.00 94.06 245 MET A N 1
ATOM 1819 C CA . MET A 1 245 ? -10.452 11.653 16.495 1.00 94.06 245 MET A CA 1
ATOM 1820 C C . MET A 1 245 ? -11.055 12.789 17.327 1.00 94.06 245 MET A C 1
ATOM 1822 O O . MET A 1 245 ? -12.128 12.623 17.909 1.00 94.06 245 MET A O 1
ATOM 1826 N N . VAL A 1 246 ? -10.392 13.948 17.375 1.00 93.94 246 VAL A N 1
ATOM 1827 C CA . VAL A 1 246 ? -10.879 15.132 18.102 1.00 93.94 246 VAL A CA 1
ATOM 1828 C C . VAL A 1 246 ? -12.171 15.663 17.479 1.00 93.94 246 VAL A C 1
ATOM 1830 O O . VAL A 1 246 ? -13.128 15.945 18.199 1.00 93.94 246 VAL A O 1
ATOM 1833 N N . VAL A 1 247 ? -12.245 15.734 16.147 1.00 93.25 247 VAL A N 1
ATOM 1834 C CA . VAL A 1 247 ? -13.468 16.115 15.426 1.00 93.25 247 VAL A CA 1
ATOM 1835 C C . VAL A 1 247 ? -14.594 15.129 15.722 1.00 93.25 247 VAL A C 1
ATOM 1837 O O . VAL A 1 247 ? -15.706 15.553 16.025 1.00 93.25 247 VAL A O 1
ATOM 1840 N N . MET A 1 248 ? -14.321 13.822 15.722 1.00 94.19 248 MET A N 1
ATOM 1841 C CA . MET A 1 248 ? -15.322 12.815 16.077 1.00 94.19 248 MET A CA 1
ATOM 1842 C C . MET A 1 248 ? -15.833 13.001 17.509 1.00 94.19 248 MET A C 1
ATOM 1844 O O . MET A 1 248 ? -17.038 12.938 17.745 1.00 94.19 248 MET A O 1
ATOM 1848 N N . LEU A 1 249 ? -14.952 13.291 18.468 1.00 94.00 249 LEU A N 1
ATOM 1849 C CA . LEU A 1 249 ? -15.350 13.610 19.842 1.00 94.00 249 LEU A CA 1
ATOM 1850 C C . LEU A 1 249 ? -16.232 14.861 19.914 1.00 94.00 249 LEU A C 1
ATOM 1852 O O . LEU A 1 249 ? -17.222 14.859 20.648 1.00 94.00 249 LEU A O 1
ATOM 1856 N N . ALA A 1 250 ? -15.918 15.901 19.139 1.00 93.44 250 ALA A N 1
ATOM 1857 C CA . ALA A 1 250 ? -16.742 17.102 19.046 1.00 93.44 250 ALA A CA 1
ATOM 1858 C C . ALA A 1 250 ? -18.129 16.789 18.455 1.00 93.44 250 ALA A C 1
ATOM 1860 O O . ALA A 1 250 ? -19.142 17.182 19.034 1.00 93.44 250 ALA A O 1
ATOM 1861 N N . VAL A 1 251 ? -18.193 15.999 17.375 1.00 93.88 251 VAL A N 1
ATOM 1862 C CA . VAL A 1 251 ? -19.452 15.536 16.763 1.00 93.88 251 VAL A CA 1
ATOM 1863 C C . VAL A 1 251 ? -20.283 14.725 17.757 1.00 93.88 251 VAL A C 1
ATOM 1865 O O . VAL A 1 251 ? -21.484 14.950 17.872 1.00 93.88 251 VAL A O 1
ATOM 1868 N N . LEU A 1 252 ? -19.663 13.812 18.510 1.00 93.25 252 LEU A N 1
ATOM 1869 C CA . LEU A 1 252 ? -20.345 12.984 19.513 1.00 93.25 252 LEU A CA 1
ATOM 1870 C C . LEU A 1 252 ? -20.714 13.751 20.797 1.00 93.25 252 LEU A C 1
ATOM 1872 O O . LEU A 1 252 ? -21.480 13.240 21.620 1.00 93.25 252 LEU A O 1
ATOM 1876 N N . SER A 1 253 ? -20.178 14.959 20.976 1.00 92.31 253 SER A N 1
ATOM 1877 C CA . SER A 1 253 ? -20.523 15.874 22.071 1.00 92.31 253 SER A CA 1
ATOM 1878 C C . SER A 1 253 ? -21.624 16.869 21.694 1.00 92.31 253 SER A C 1
ATOM 1880 O O . SER A 1 253 ? -22.202 17.492 22.584 1.00 92.31 253 SER A O 1
ATOM 1882 N N . ALA A 1 254 ? -21.937 17.007 20.404 1.00 93.94 254 ALA A N 1
ATOM 1883 C CA . ALA A 1 254 ? -23.036 17.830 19.919 1.00 93.94 254 ALA A CA 1
ATOM 1884 C C . ALA A 1 254 ? -24.412 17.241 20.313 1.00 93.94 254 ALA A C 1
ATOM 1886 O O . ALA A 1 254 ? -24.518 16.107 20.789 1.00 93.94 254 ALA A O 1
ATOM 1887 N N . PRO A 1 255 ? -25.515 17.986 20.127 1.00 95.19 255 PRO A N 1
ATOM 1888 C CA . PRO A 1 255 ? -26.856 17.423 20.226 1.00 95.19 255 PRO A CA 1
ATOM 1889 C C . PRO A 1 255 ? -27.062 16.260 19.244 1.00 95.19 255 PRO A C 1
ATOM 1891 O O . PRO A 1 255 ? -26.698 16.353 18.073 1.00 95.19 255 PRO A O 1
ATOM 1894 N N . ARG A 1 256 ? -27.730 15.182 19.683 1.00 93.25 256 ARG A N 1
ATOM 1895 C CA . ARG A 1 256 ? -27.899 13.932 18.904 1.00 93.25 256 ARG A CA 1
ATOM 1896 C C . ARG A 1 256 ? -28.431 14.117 17.481 1.00 93.25 256 ARG A C 1
ATOM 1898 O O . ARG A 1 256 ? -28.066 13.326 16.611 1.00 93.25 256 ARG A O 1
ATOM 1905 N N . TRP A 1 257 ? -29.283 15.116 17.259 1.00 94.81 257 TRP A N 1
ATOM 1906 C CA . TRP A 1 257 ? -29.858 15.430 15.948 1.00 94.81 257 TRP A CA 1
ATOM 1907 C C . TRP A 1 257 ? -28.817 15.971 14.952 1.00 94.81 257 TRP A C 1
ATOM 1909 O O . TRP A 1 257 ? -29.010 15.838 13.749 1.00 94.81 257 TRP A O 1
ATOM 1919 N N . MET A 1 258 ? -27.684 16.499 15.433 1.00 95.75 258 MET A N 1
ATOM 1920 C CA . MET A 1 258 ? -26.574 16.988 14.606 1.00 95.75 258 MET A CA 1
ATOM 1921 C C . MET A 1 258 ? -25.580 15.895 14.204 1.00 95.75 258 MET A C 1
ATOM 1923 O O . MET A 1 258 ? -24.819 16.089 13.262 1.00 95.75 258 MET A O 1
ATOM 1927 N N . HIS A 1 259 ? -25.568 14.739 14.878 1.00 92.81 259 HIS A N 1
ATOM 1928 C CA . HIS A 1 259 ? -24.513 13.741 14.666 1.00 92.81 259 HIS A CA 1
ATOM 1929 C C . HIS A 1 259 ? -24.510 13.202 13.230 1.00 92.81 259 HIS A C 1
ATOM 1931 O O . HIS A 1 259 ? -23.459 13.148 12.602 1.00 92.81 259 HIS A O 1
ATOM 1937 N N . ALA A 1 260 ? -25.677 12.797 12.714 1.00 89.50 260 ALA A N 1
ATOM 1938 C CA . ALA A 1 260 ? -25.787 12.232 11.370 1.00 89.50 260 ALA A CA 1
ATOM 1939 C C . ALA A 1 260 ? -25.519 13.273 10.264 1.00 89.50 260 ALA A C 1
ATOM 1941 O O . ALA A 1 260 ? -24.726 12.960 9.380 1.00 89.50 260 ALA A O 1
ATOM 1942 N N . PRO A 1 261 ? -26.068 14.507 10.321 1.00 93.81 261 PRO A N 1
ATOM 1943 C CA . PRO A 1 261 ? -25.694 15.566 9.384 1.00 93.81 261 PRO A CA 1
ATOM 1944 C C . PRO A 1 261 ? -24.192 15.866 9.374 1.00 93.81 261 PRO A C 1
ATOM 1946 O O . PRO A 1 261 ? -23.587 15.880 8.308 1.00 93.81 261 PRO A O 1
ATOM 1949 N N . LEU A 1 262 ? -23.567 16.049 10.544 1.00 92.19 262 LEU A N 1
ATOM 1950 C CA . LEU A 1 262 ? -22.137 16.366 10.632 1.00 92.19 262 LEU A CA 1
ATOM 1951 C C . LEU A 1 262 ? -21.259 15.212 10.132 1.00 92.19 262 LEU A C 1
ATOM 1953 O O . LEU A 1 262 ? -20.316 15.446 9.380 1.00 92.19 262 LEU A O 1
ATOM 1957 N N . ALA A 1 263 ? -21.586 13.970 10.504 1.00 85.88 263 ALA A N 1
ATOM 1958 C CA . ALA A 1 263 ? -20.885 12.791 10.000 1.00 85.88 263 ALA A CA 1
ATOM 1959 C C . ALA A 1 263 ? -21.054 12.641 8.480 1.00 85.88 263 ALA A C 1
ATOM 1961 O O . ALA A 1 263 ? -20.079 12.374 7.784 1.00 85.88 263 ALA A O 1
ATOM 1962 N N . GLY A 1 264 ? -22.265 12.867 7.958 1.00 86.94 264 GLY A N 1
ATOM 1963 C CA . GLY A 1 264 ? -22.555 12.833 6.525 1.00 86.94 264 GLY A CA 1
ATOM 1964 C C . GLY A 1 264 ? -21.764 13.882 5.747 1.00 86.94 264 GLY A C 1
ATOM 1965 O O . GLY A 1 264 ? -21.108 13.540 4.771 1.00 86.94 264 GLY A O 1
ATOM 1966 N N . ILE A 1 265 ? -21.747 15.134 6.219 1.00 90.31 265 ILE A N 1
ATOM 1967 C CA . ILE A 1 265 ? -20.941 16.212 5.623 1.00 90.31 265 ILE A CA 1
ATOM 1968 C C . ILE A 1 265 ? -19.456 15.836 5.630 1.00 90.31 265 ILE A C 1
ATOM 1970 O O . ILE A 1 265 ? -18.795 15.973 4.605 1.00 90.31 265 ILE A O 1
ATOM 1974 N N . GLY A 1 266 ? -18.941 15.323 6.752 1.00 86.06 266 GLY A N 1
ATOM 1975 C CA . GLY A 1 266 ? -17.544 14.902 6.866 1.00 86.06 266 GLY A CA 1
ATOM 1976 C C . GLY A 1 266 ? -17.174 13.785 5.886 1.00 86.06 266 GLY A C 1
ATOM 1977 O O . GLY A 1 266 ? -16.166 13.890 5.193 1.00 86.06 266 GLY A O 1
ATOM 1978 N N . VAL A 1 267 ? -18.009 12.746 5.777 1.00 84.56 267 VAL A N 1
ATOM 1979 C CA . VAL A 1 267 ? -17.804 11.640 4.826 1.00 84.56 267 VAL A CA 1
ATOM 1980 C C . VAL A 1 267 ? -17.880 12.134 3.380 1.00 84.56 267 VAL A C 1
ATOM 1982 O O . VAL A 1 267 ? -17.012 11.792 2.581 1.00 84.56 267 VAL A O 1
ATOM 1985 N N . CYS A 1 268 ? -18.862 12.974 3.041 1.00 88.62 268 CYS A N 1
ATOM 1986 C CA . CYS A 1 268 ? -18.976 13.551 1.701 1.00 88.62 268 CYS A CA 1
ATOM 1987 C C . CYS A 1 268 ? -17.763 14.418 1.346 1.00 88.62 268 CYS A C 1
ATOM 1989 O O . CYS A 1 268 ? -17.233 14.286 0.248 1.00 88.62 268 CYS A O 1
ATOM 1991 N N . ALA A 1 269 ? -17.291 15.263 2.267 1.00 87.19 269 ALA A N 1
ATOM 1992 C CA . ALA A 1 269 ? -16.110 16.098 2.057 1.00 87.19 269 ALA A CA 1
ATOM 1993 C C . ALA A 1 269 ? -14.838 15.256 1.875 1.00 87.19 269 ALA A C 1
ATOM 1995 O O . ALA A 1 269 ? -14.024 15.549 1.003 1.00 87.19 269 ALA A O 1
ATOM 1996 N N . LEU A 1 270 ? -14.691 14.183 2.657 1.00 85.12 270 LEU A N 1
ATOM 1997 C CA . LEU A 1 270 ? -13.576 13.246 2.551 1.00 85.12 270 LEU A CA 1
ATOM 1998 C C . LEU A 1 270 ? -13.563 12.524 1.198 1.00 85.12 270 LEU A C 1
ATOM 2000 O O . LEU A 1 270 ? -12.531 12.498 0.534 1.00 85.12 270 LEU A O 1
ATOM 2004 N N . ILE A 1 271 ? -14.707 11.978 0.774 1.00 84.31 271 ILE A N 1
ATOM 2005 C CA . ILE A 1 271 ? -14.845 11.310 -0.527 1.00 84.31 271 ILE A CA 1
ATOM 2006 C C . ILE A 1 271 ? -14.597 12.307 -1.662 1.00 84.31 271 ILE A C 1
ATOM 2008 O O . ILE A 1 271 ? -13.821 12.013 -2.563 1.00 84.31 271 ILE A O 1
ATOM 2012 N N . ALA A 1 272 ? -15.201 13.497 -1.605 1.00 86.31 272 ALA A N 1
ATOM 2013 C CA . ALA A 1 272 ? -15.017 14.529 -2.621 1.00 86.31 272 ALA A CA 1
ATOM 2014 C C . ALA A 1 272 ? -13.553 14.983 -2.722 1.00 86.31 272 ALA A C 1
ATOM 2016 O O . ALA A 1 272 ? -13.043 15.121 -3.828 1.00 86.31 272 ALA A O 1
ATOM 2017 N N . GLY A 1 273 ? -12.861 15.163 -1.593 1.00 85.25 273 GLY A N 1
ATOM 2018 C CA . GLY A 1 273 ? -11.441 15.516 -1.570 1.00 85.25 273 GLY A CA 1
ATOM 2019 C C . GLY A 1 273 ? -10.548 14.419 -2.156 1.00 85.25 273 GLY A C 1
ATOM 2020 O O . GLY A 1 273 ? -9.683 14.710 -2.979 1.00 85.25 273 GLY A O 1
ATOM 2021 N N . GLN A 1 274 ? -10.795 13.157 -1.791 1.00 82.50 274 GLN A N 1
ATOM 2022 C CA . GLN A 1 274 ? -10.057 12.011 -2.336 1.00 82.50 274 GLN A CA 1
ATOM 2023 C C . GLN A 1 274 ? -10.293 11.848 -3.843 1.00 82.50 274 GLN A C 1
ATOM 2025 O O . GLN A 1 274 ? -9.335 11.684 -4.595 1.00 82.50 274 GLN A O 1
ATOM 2030 N N . LEU A 1 275 ? -11.544 11.964 -4.304 1.00 83.25 275 LEU A N 1
ATOM 2031 C CA . LEU A 1 275 ? -11.877 11.926 -5.730 1.00 83.25 275 LEU A CA 1
ATOM 2032 C C . LEU A 1 275 ? -11.270 13.109 -6.485 1.00 83.25 275 LEU A C 1
ATOM 2034 O O . LEU A 1 275 ? -10.724 12.919 -7.562 1.00 83.25 275 LEU A O 1
ATOM 2038 N N . ALA A 1 276 ? -11.288 14.318 -5.921 1.00 86.44 276 ALA A N 1
ATOM 2039 C CA . ALA A 1 276 ? -10.700 15.479 -6.580 1.00 86.44 276 ALA A CA 1
ATOM 2040 C C . ALA A 1 276 ? -9.194 15.302 -6.835 1.00 86.44 276 ALA A C 1
ATOM 2042 O O . ALA A 1 276 ? -8.704 15.671 -7.901 1.00 86.44 276 ALA A O 1
ATOM 2043 N N . ILE A 1 277 ? -8.463 14.698 -5.895 1.00 83.25 277 ILE A N 1
ATOM 2044 C CA . ILE A 1 277 ? -7.029 14.415 -6.051 1.00 83.25 277 ILE A CA 1
ATOM 2045 C C . ILE A 1 277 ? -6.807 13.205 -6.976 1.00 83.25 277 ILE A C 1
ATOM 2047 O O . ILE A 1 277 ? -6.042 13.293 -7.942 1.00 83.25 277 ILE A O 1
ATOM 2051 N N . GLY A 1 278 ? -7.492 12.089 -6.704 1.00 79.44 278 GLY A N 1
ATOM 2052 C CA . GLY A 1 278 ? -7.335 10.814 -7.410 1.00 79.44 278 GLY A CA 1
ATOM 2053 C C . GLY A 1 278 ? -7.832 10.827 -8.857 1.00 79.44 278 GLY A C 1
ATOM 2054 O O . GLY A 1 278 ? -7.251 10.149 -9.692 1.00 79.44 278 GLY A O 1
ATOM 2055 N N . CYS A 1 279 ? -8.843 11.635 -9.185 1.00 82.62 279 CYS A N 1
ATOM 2056 C CA . CYS A 1 279 ? -9.323 11.855 -10.557 1.00 82.62 279 CYS A CA 1
ATOM 2057 C C . CYS A 1 279 ? -8.640 13.051 -11.245 1.00 82.62 279 CYS A C 1
ATOM 2059 O O . CYS A 1 279 ? -8.985 13.392 -12.373 1.00 82.62 279 CYS A O 1
ATOM 2061 N N . GLY A 1 280 ? -7.702 13.725 -10.569 1.00 80.94 280 GLY A N 1
ATOM 2062 C CA . GLY A 1 280 ? -6.955 14.851 -11.132 1.00 80.94 280 GLY A CA 1
ATOM 2063 C C . GLY A 1 280 ? -7.745 16.151 -11.321 1.00 80.94 280 GLY A C 1
ATOM 2064 O O . GLY A 1 280 ? -7.275 17.035 -12.029 1.00 80.94 280 GLY A O 1
ATOM 2065 N N . TRP A 1 281 ? -8.906 16.311 -10.678 1.00 85.25 281 TRP A N 1
ATOM 2066 C CA . TRP A 1 281 ? -9.681 17.564 -10.692 1.00 85.25 281 TRP A CA 1
ATOM 2067 C C . TRP A 1 281 ? -9.029 18.690 -9.882 1.00 85.25 281 TRP A C 1
ATOM 2069 O O . TRP A 1 281 ? -9.359 19.858 -10.072 1.00 85.25 281 TRP A O 1
ATOM 2079 N N . TYR A 1 282 ? -8.114 18.346 -8.975 1.00 83.25 282 TYR A N 1
ATOM 2080 C CA . TYR A 1 282 ? -7.329 19.294 -8.198 1.00 83.25 282 TYR A CA 1
ATOM 2081 C C . TYR A 1 282 ? -5.838 18.951 -8.272 1.00 83.25 282 TYR A C 1
ATOM 2083 O O . TYR A 1 282 ? -5.435 17.807 -8.043 1.00 83.25 282 TYR A O 1
ATOM 2091 N N . ALA A 1 283 ? -5.016 19.956 -8.574 1.00 79.44 283 ALA A N 1
ATOM 2092 C CA . ALA A 1 283 ? -3.564 19.851 -8.556 1.00 79.44 283 ALA A CA 1
ATOM 2093 C C . ALA A 1 283 ? -3.026 20.456 -7.257 1.00 79.44 283 ALA A C 1
ATOM 2095 O O . ALA A 1 283 ? -3.352 21.588 -6.909 1.00 79.44 283 ALA A O 1
ATOM 2096 N N . ILE A 1 284 ? -2.187 19.703 -6.545 1.00 80.31 284 ILE A N 1
ATOM 2097 C CA . ILE A 1 284 ? -1.441 20.251 -5.413 1.00 80.31 284 ILE A CA 1
ATOM 2098 C C . ILE A 1 284 ? -0.292 21.072 -5.986 1.00 80.31 284 ILE A C 1
ATOM 2100 O O . ILE A 1 284 ? 0.511 20.551 -6.759 1.00 80.31 284 ILE A O 1
ATOM 2104 N N . GLU A 1 285 ? -0.200 22.339 -5.600 1.00 78.06 285 GLU A N 1
ATOM 2105 C CA . GLU A 1 285 ? 0.940 23.179 -5.948 1.00 78.06 285 GLU A CA 1
ATOM 2106 C C . GLU A 1 285 ? 2.178 22.700 -5.174 1.00 78.06 285 GLU A C 1
ATOM 2108 O O . GLU A 1 285 ? 2.172 22.608 -3.948 1.00 78.06 285 GLU A O 1
ATOM 2113 N N . HIS A 1 286 ? 3.245 22.364 -5.904 1.00 77.00 286 HIS A N 1
ATOM 2114 C CA . HIS A 1 286 ? 4.545 21.948 -5.357 1.00 77.00 286 HIS A CA 1
ATOM 2115 C C . HIS A 1 286 ? 4.512 20.728 -4.403 1.00 77.00 286 HIS A C 1
ATOM 2117 O O . HIS A 1 286 ? 4.995 20.809 -3.268 1.00 77.00 286 HIS A O 1
ATOM 2123 N N . PRO A 1 287 ? 4.004 19.558 -4.838 1.00 81.06 287 PRO A N 1
ATOM 2124 C CA . PRO A 1 287 ? 4.011 18.365 -4.003 1.00 81.06 287 PRO A CA 1
ATOM 2125 C C . PRO A 1 287 ? 5.448 17.881 -3.768 1.00 81.06 287 PRO A C 1
ATOM 2127 O O . PRO A 1 287 ? 6.299 17.935 -4.660 1.00 81.06 287 PRO A O 1
ATOM 2130 N N . SER A 1 288 ? 5.726 17.339 -2.576 1.00 78.19 288 SER A N 1
ATOM 2131 C CA . SER A 1 288 ? 6.976 16.601 -2.367 1.00 78.19 288 SER A CA 1
ATOM 2132 C C . SER A 1 288 ? 7.035 15.391 -3.315 1.00 78.19 288 SER A C 1
ATOM 2134 O O . SER A 1 288 ? 5.983 14.851 -3.663 1.00 78.19 288 SER A O 1
ATOM 2136 N N . PRO A 1 289 ? 8.225 14.886 -3.685 1.00 73.50 289 PRO A N 1
ATOM 2137 C CA . PRO A 1 289 ? 8.342 13.739 -4.591 1.00 73.50 289 PRO A CA 1
ATOM 2138 C C . PRO A 1 289 ? 7.553 12.503 -4.139 1.00 73.50 289 PRO A C 1
ATOM 2140 O O . PRO A 1 289 ? 6.876 11.869 -4.942 1.00 73.50 289 PRO A O 1
ATOM 2143 N N . SER A 1 290 ? 7.573 12.200 -2.837 1.00 75.88 290 SER A N 1
ATOM 2144 C CA . SER A 1 290 ? 6.777 11.121 -2.240 1.00 75.88 290 SER A CA 1
ATOM 2145 C C . SER A 1 290 ? 5.268 11.363 -2.334 1.00 75.88 290 SER A C 1
ATOM 2147 O O . SER A 1 290 ? 4.508 10.425 -2.553 1.00 75.88 290 SER A O 1
ATOM 2149 N N . THR A 1 291 ? 4.824 12.615 -2.200 1.00 81.56 291 THR A N 1
ATOM 2150 C CA . THR A 1 291 ? 3.410 12.987 -2.343 1.00 81.56 291 THR A CA 1
ATOM 2151 C C . THR A 1 291 ? 2.970 12.843 -3.795 1.00 81.56 291 THR A C 1
ATOM 2153 O O . THR A 1 291 ? 1.940 12.231 -4.056 1.00 81.56 291 THR A O 1
ATOM 2156 N N . LEU A 1 292 ? 3.774 13.339 -4.740 1.00 83.00 292 LEU A N 1
ATOM 2157 C CA . LEU A 1 292 ? 3.498 13.205 -6.169 1.00 83.00 292 LEU A CA 1
ATOM 2158 C C . LEU A 1 292 ? 3.428 11.735 -6.588 1.00 83.00 292 LEU A C 1
ATOM 2160 O O . LEU A 1 292 ? 2.486 11.340 -7.263 1.00 83.00 292 LEU A O 1
ATOM 2164 N N . GLN A 1 293 ? 4.376 10.911 -6.130 1.00 84.81 293 GLN A N 1
ATOM 2165 C CA . GLN A 1 293 ? 4.344 9.471 -6.368 1.00 84.81 293 GLN A CA 1
ATOM 2166 C C . GLN A 1 293 ? 3.021 8.849 -5.899 1.00 84.81 293 GLN A C 1
ATOM 2168 O O . GLN A 1 293 ? 2.400 8.116 -6.662 1.00 84.81 293 GLN A O 1
ATOM 2173 N N . ARG A 1 294 ? 2.585 9.132 -4.663 1.00 85.00 294 ARG A N 1
ATOM 2174 C CA . ARG A 1 294 ? 1.330 8.589 -4.116 1.00 85.00 294 ARG A CA 1
ATOM 2175 C C . ARG A 1 294 ? 0.121 9.034 -4.941 1.00 85.00 294 ARG A C 1
ATOM 2177 O O . ARG A 1 294 ? -0.690 8.190 -5.296 1.00 85.00 294 ARG A O 1
ATOM 2184 N N . ILE A 1 295 ? 0.037 10.317 -5.303 1.00 86.81 295 ILE A N 1
ATOM 2185 C CA . ILE A 1 295 ? -1.056 10.856 -6.132 1.00 86.81 295 ILE A CA 1
ATOM 2186 C C . ILE A 1 295 ? -1.121 10.149 -7.487 1.00 86.81 295 ILE A C 1
ATOM 2188 O O . ILE A 1 295 ? -2.196 9.730 -7.906 1.00 86.81 295 ILE A O 1
ATOM 2192 N N . GLU A 1 296 ? 0.015 9.974 -8.157 1.00 88.06 296 GLU A N 1
ATOM 2193 C CA . GLU A 1 296 ? 0.059 9.290 -9.451 1.00 88.06 296 GLU A CA 1
ATOM 2194 C C . GLU A 1 296 ? -0.238 7.787 -9.330 1.00 88.06 296 GLU A C 1
ATOM 2196 O O . GLU A 1 296 ? -0.876 7.211 -10.207 1.00 88.06 296 GLU A O 1
ATOM 2201 N N . LEU A 1 297 ? 0.133 7.142 -8.217 1.00 87.25 297 LEU A N 1
ATOM 2202 C CA . LEU A 1 297 ? -0.302 5.771 -7.928 1.00 87.25 297 LEU A CA 1
ATOM 2203 C C . LEU A 1 297 ? -1.810 5.686 -7.656 1.00 87.25 297 LEU A C 1
ATOM 2205 O O . LEU A 1 297 ? -2.438 4.712 -8.064 1.00 87.25 297 LEU A O 1
ATOM 2209 N N . TRP A 1 298 ? -2.409 6.687 -7.002 1.00 88.62 298 TRP A N 1
ATOM 2210 C CA . TRP A 1 298 ? -3.863 6.759 -6.810 1.00 88.62 298 TRP A CA 1
ATOM 2211 C C . TRP A 1 298 ? -4.587 6.943 -8.137 1.00 88.62 298 TRP A C 1
ATOM 2213 O O . TRP A 1 298 ? -5.562 6.241 -8.383 1.00 88.62 298 TRP A O 1
ATOM 2223 N N . ARG A 1 299 ? -4.079 7.819 -9.011 1.00 89.31 299 ARG A N 1
ATOM 2224 C CA . ARG A 1 299 ? -4.593 8.004 -10.376 1.00 89.31 299 ARG A CA 1
ATOM 2225 C C . ARG A 1 299 ? -4.509 6.712 -11.175 1.00 89.31 299 ARG A C 1
ATOM 2227 O O . ARG A 1 299 ? -5.528 6.257 -11.674 1.00 89.31 299 ARG A O 1
ATOM 2234 N N . ALA A 1 300 ? -3.349 6.054 -11.180 1.00 88.19 300 ALA A N 1
ATOM 2235 C CA . ALA A 1 300 ? -3.186 4.748 -11.816 1.00 88.19 300 ALA A CA 1
ATOM 2236 C C . ALA A 1 300 ? -4.158 3.700 -11.241 1.00 88.19 300 ALA A C 1
ATOM 2238 O O . ALA A 1 300 ? -4.708 2.888 -11.979 1.00 88.19 300 ALA A O 1
ATOM 2239 N N . ALA A 1 301 ? -4.410 3.704 -9.928 1.00 88.06 301 ALA A N 1
ATOM 2240 C CA . ALA A 1 301 ? -5.394 2.809 -9.328 1.00 88.06 301 ALA A CA 1
ATOM 2241 C C . ALA A 1 301 ? -6.822 3.128 -9.788 1.00 88.06 301 ALA A C 1
ATOM 2243 O O . ALA A 1 301 ? -7.560 2.200 -10.103 1.00 88.06 301 ALA A O 1
ATOM 2244 N N . VAL A 1 302 ? -7.203 4.406 -9.873 1.00 88.62 302 VAL A N 1
ATOM 2245 C CA . VAL A 1 302 ? -8.506 4.835 -10.406 1.00 88.62 302 VAL A CA 1
ATOM 2246 C C . VAL A 1 302 ? -8.654 4.438 -11.877 1.00 88.62 302 VAL A C 1
ATOM 2248 O O . VAL A 1 302 ? -9.670 3.847 -12.225 1.00 88.62 302 VAL A O 1
ATOM 2251 N N . GLU A 1 303 ? -7.633 4.668 -12.708 1.00 88.94 303 GLU A N 1
ATOM 2252 C CA . GLU A 1 303 ? -7.582 4.233 -14.114 1.00 88.94 303 GLU A CA 1
ATOM 2253 C C . GLU A 1 303 ? -7.783 2.714 -14.227 1.00 88.94 303 GLU A C 1
ATOM 2255 O O . GLU A 1 303 ? -8.613 2.237 -14.996 1.00 88.94 303 GLU A O 1
ATOM 2260 N N . ALA A 1 304 ? -7.096 1.932 -13.392 1.00 87.00 304 ALA A N 1
ATOM 2261 C CA . ALA A 1 304 ? -7.247 0.483 -13.373 1.00 87.00 304 ALA A CA 1
ATOM 2262 C C . ALA A 1 304 ? -8.613 0.003 -12.847 1.00 87.00 304 ALA A C 1
ATOM 2264 O O . ALA A 1 304 ? -9.115 -1.027 -13.302 1.00 87.00 304 ALA A O 1
ATOM 2265 N N . ILE A 1 305 ? -9.204 0.707 -11.877 1.00 86.69 305 ILE A N 1
ATOM 2266 C CA . ILE A 1 305 ? -10.542 0.409 -11.347 1.00 86.69 305 ILE A CA 1
ATOM 2267 C C . ILE A 1 305 ? -11.609 0.714 -12.402 1.00 86.69 305 ILE A C 1
ATOM 2269 O O . ILE A 1 305 ? -12.538 -0.074 -12.537 1.00 86.69 305 ILE A O 1
ATOM 2273 N N . ASP A 1 306 ? -11.461 1.789 -13.178 1.00 84.31 306 ASP A N 1
ATOM 2274 C CA . ASP A 1 306 ? -12.381 2.140 -14.273 1.00 84.31 306 ASP A CA 1
ATOM 2275 C C . ASP A 1 306 ? -12.425 1.046 -15.360 1.00 84.31 306 ASP A C 1
ATOM 2277 O O . ASP A 1 306 ? -13.464 0.772 -15.959 1.00 84.31 306 ASP A O 1
ATOM 2281 N N . LEU A 1 307 ? -11.311 0.328 -15.542 1.00 75.44 307 LEU A N 1
ATOM 2282 C CA . LEU A 1 307 ? -11.213 -0.843 -16.420 1.00 75.44 307 LEU A CA 1
ATOM 2283 C C . LEU A 1 307 ? -11.759 -2.146 -15.790 1.00 75.44 307 LEU A C 1
ATOM 2285 O O . LEU A 1 307 ? -11.912 -3.148 -16.493 1.00 75.44 307 LEU A O 1
ATOM 2289 N N . GLY A 1 308 ? -11.993 -2.176 -14.471 1.00 64.94 308 GLY A N 1
ATOM 2290 C CA . GLY A 1 308 ? -12.269 -3.375 -13.674 1.00 64.94 308 GLY A CA 1
ATOM 2291 C C . GLY A 1 308 ? -13.748 -3.532 -13.262 1.00 64.94 308 GLY A C 1
ATOM 2292 O O . GLY A 1 308 ? -14.321 -2.624 -12.666 1.00 64.94 308 GLY A O 1
ATOM 2293 N N . PRO A 1 309 ? -14.398 -4.685 -13.520 1.00 62.44 309 PRO A N 1
ATOM 2294 C CA . PRO A 1 309 ? -15.812 -4.913 -13.205 1.00 62.44 309 PRO A CA 1
ATOM 2295 C C . PRO A 1 309 ? -16.083 -5.127 -11.699 1.00 62.44 309 PRO A C 1
ATOM 2297 O O . PRO A 1 309 ? -15.190 -5.096 -10.856 1.00 62.44 309 PRO A O 1
ATOM 2300 N N . LEU A 1 310 ? -17.352 -5.406 -11.359 1.00 72.19 310 LEU A N 1
ATOM 2301 C CA . LEU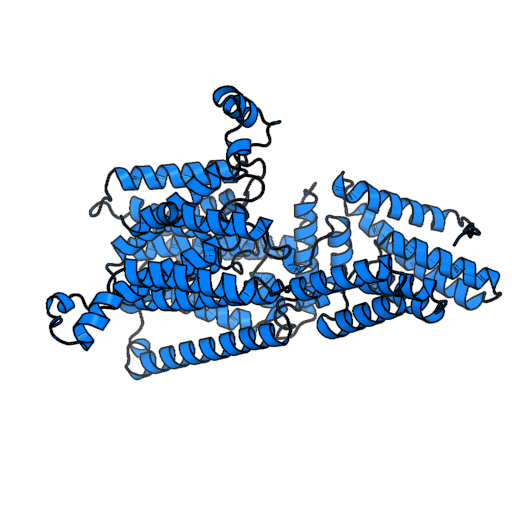 A 1 310 ? -17.870 -5.741 -10.016 1.00 72.19 310 LEU A CA 1
ATOM 2302 C C . LEU A 1 310 ? -16.945 -6.658 -9.178 1.00 72.19 310 LEU A C 1
ATOM 2304 O O . LEU A 1 310 ? -16.911 -6.540 -7.951 1.00 72.19 31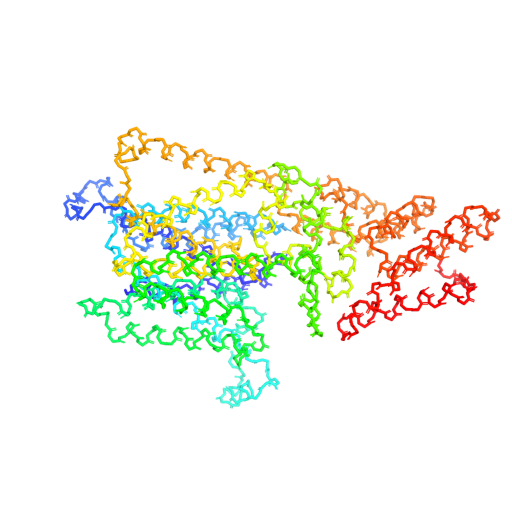0 LEU A O 1
ATOM 2308 N N . VAL A 1 311 ? -16.201 -7.548 -9.841 1.00 75.06 311 VAL A N 1
ATOM 2309 C CA . VAL A 1 311 ? -15.140 -8.392 -9.279 1.00 75.06 311 VAL A CA 1
ATOM 2310 C C . VAL A 1 311 ? -13.796 -7.810 -9.729 1.00 75.06 311 VAL A C 1
ATOM 2312 O O . VAL A 1 311 ? -13.530 -7.771 -10.927 1.00 75.06 311 VAL A O 1
ATOM 2315 N N . GLY A 1 312 ? -12.986 -7.335 -8.778 1.00 78.88 312 GLY A N 1
ATOM 2316 C CA . GLY A 1 312 ? -11.709 -6.666 -9.058 1.00 78.88 312 GLY A CA 1
ATOM 2317 C C . GLY A 1 312 ? -10.658 -7.577 -9.704 1.00 78.88 312 GLY A C 1
ATOM 2318 O O . GLY A 1 312 ? -10.903 -8.746 -9.995 1.00 78.88 312 GLY A O 1
ATOM 2319 N N . HIS A 1 313 ? -9.448 -7.053 -9.886 1.00 73.69 313 HIS A N 1
ATOM 2320 C CA . HIS A 1 313 ? -8.358 -7.709 -10.620 1.00 73.69 313 HIS A CA 1
ATOM 2321 C C . HIS A 1 313 ? -7.690 -8.872 -9.868 1.00 73.69 313 HIS A C 1
ATOM 2323 O O . HIS A 1 313 ? -6.814 -9.534 -10.417 1.00 73.69 313 HIS A O 1
ATOM 2329 N N . GLY A 1 314 ? -8.066 -9.135 -8.615 1.00 69.25 314 GLY A N 1
ATOM 2330 C CA . GLY A 1 314 ? -7.464 -10.136 -7.732 1.00 69.25 314 GLY A CA 1
ATOM 2331 C C . GLY A 1 314 ? -6.477 -9.537 -6.723 1.00 69.25 314 GLY A C 1
ATOM 2332 O O . GLY A 1 314 ? -5.837 -8.519 -6.968 1.00 69.25 314 GLY A O 1
ATOM 2333 N N . VAL A 1 315 ? -6.335 -10.167 -5.556 1.00 65.44 315 VAL A N 1
ATOM 2334 C CA . VAL A 1 315 ? -5.429 -9.688 -4.494 1.00 65.44 315 VAL A CA 1
ATOM 2335 C C . VAL A 1 315 ? -3.974 -9.735 -4.971 1.00 65.44 315 VAL A C 1
ATOM 2337 O O . VAL A 1 315 ? -3.531 -10.738 -5.527 1.00 65.44 315 VAL A O 1
ATOM 2340 N N . GLY A 1 316 ? -3.227 -8.651 -4.743 1.00 65.38 316 GLY A N 1
ATOM 2341 C CA . GLY A 1 316 ? -1.808 -8.553 -5.098 1.00 65.38 316 GLY A CA 1
ATOM 2342 C C . GLY A 1 316 ? -1.524 -8.276 -6.580 1.00 65.38 316 GLY A C 1
ATOM 2343 O O . GLY A 1 316 ? -0.357 -8.190 -6.962 1.00 65.38 316 GLY A O 1
ATOM 2344 N N . THR A 1 317 ? -2.546 -8.093 -7.423 1.00 71.50 317 THR A N 1
ATOM 2345 C CA . THR A 1 317 ? -2.352 -7.791 -8.853 1.00 71.50 317 THR A CA 1
ATOM 2346 C C . THR A 1 317 ? -1.997 -6.335 -9.130 1.00 71.50 317 THR A C 1
ATOM 2348 O O . THR A 1 317 ? -1.609 -6.015 -10.249 1.00 71.50 317 THR A O 1
ATOM 2351 N N . THR A 1 318 ? -2.007 -5.465 -8.114 1.00 76.44 318 THR A N 1
ATOM 2352 C CA . THR A 1 318 ? -1.544 -4.067 -8.173 1.00 76.44 318 THR A CA 1
ATOM 2353 C C . THR A 1 318 ? -0.193 -3.930 -8.883 1.00 76.44 318 THR A C 1
ATOM 2355 O O . THR A 1 318 ? -0.004 -3.043 -9.710 1.00 76.44 318 THR A O 1
ATOM 2358 N N . ILE A 1 319 ? 0.734 -4.858 -8.627 1.00 72.44 319 ILE A N 1
ATOM 2359 C CA . ILE A 1 319 ? 2.079 -4.876 -9.222 1.00 72.44 319 ILE A CA 1
ATOM 2360 C C . ILE A 1 319 ? 2.066 -5.185 -10.728 1.00 72.44 319 ILE A C 1
ATOM 2362 O O . ILE A 1 319 ? 2.970 -4.755 -11.436 1.00 72.44 319 ILE A O 1
ATOM 2366 N N . ALA A 1 320 ? 1.047 -5.887 -11.219 1.00 74.44 320 ALA A N 1
ATOM 2367 C CA . ALA A 1 320 ? 0.879 -6.237 -12.629 1.00 74.44 320 ALA A CA 1
ATOM 2368 C C . ALA A 1 320 ? 0.007 -5.225 -13.387 1.00 74.44 320 ALA A C 1
ATOM 2370 O O . ALA A 1 320 ? 0.210 -4.986 -14.577 1.00 74.44 320 ALA A O 1
ATOM 2371 N N . VAL A 1 321 ? -0.999 -4.673 -12.705 1.00 80.88 321 VAL A N 1
ATOM 2372 C CA . VAL A 1 321 ? -2.058 -3.859 -13.310 1.00 80.88 321 VAL A CA 1
ATOM 2373 C C . VAL A 1 321 ? -1.682 -2.383 -13.339 1.00 80.88 321 VAL A C 1
ATOM 2375 O O . VAL A 1 321 ? -1.854 -1.753 -14.380 1.00 80.88 321 VAL A O 1
ATOM 2378 N N . LEU A 1 322 ? -1.138 -1.831 -12.243 1.00 85.38 322 LEU A N 1
ATOM 2379 C CA . LEU A 1 322 ? -0.809 -0.402 -12.188 1.00 85.38 322 LEU A CA 1
ATOM 2380 C C . LEU A 1 322 ? 0.251 0.010 -13.215 1.00 85.38 322 LEU A C 1
ATOM 2382 O O . LEU A 1 322 ? 0.050 1.046 -13.839 1.00 85.38 322 LEU A O 1
ATOM 2386 N N . PRO A 1 323 ? 1.319 -0.772 -13.487 1.00 83.81 323 PRO A N 1
ATOM 2387 C CA . PRO A 1 323 ? 2.290 -0.399 -14.515 1.00 83.81 323 PRO A CA 1
ATOM 2388 C C . PRO A 1 323 ? 1.719 -0.203 -15.916 1.00 83.81 323 PRO A C 1
ATOM 2390 O O . PRO A 1 323 ? 2.339 0.471 -16.728 1.00 83.81 323 PRO A O 1
ATOM 2393 N N . GLN A 1 324 ? 0.560 -0.792 -16.211 1.00 82.50 324 GLN A N 1
ATOM 2394 C CA . GLN A 1 324 ? -0.089 -0.670 -17.516 1.00 82.50 324 GLN A CA 1
ATOM 2395 C C . GLN A 1 324 ? -0.889 0.632 -17.662 1.00 82.50 324 GLN A C 1
ATOM 2397 O O . GLN A 1 324 ? -1.397 0.907 -18.747 1.00 82.50 324 GLN A O 1
ATOM 2402 N N . GLN A 1 325 ? -1.017 1.414 -16.587 1.00 88.31 325 GLN A N 1
ATOM 2403 C CA . GLN A 1 325 ? -1.848 2.610 -16.552 1.00 88.31 325 GLN A CA 1
ATOM 2404 C C . GLN A 1 325 ? -1.039 3.870 -16.898 1.00 88.31 325 GLN A C 1
ATOM 2406 O O . GLN A 1 325 ? 0.125 3.974 -16.490 1.00 88.31 325 GLN A O 1
ATOM 2411 N N . PRO A 1 326 ? -1.625 4.840 -17.626 1.00 85.31 326 PRO A N 1
ATOM 2412 C CA . PRO A 1 326 ? -0.945 6.071 -18.031 1.00 85.31 326 PRO A CA 1
ATOM 2413 C C . PRO A 1 326 ? -0.244 6.823 -16.891 1.00 85.31 326 PRO A C 1
ATOM 2415 O O . PRO A 1 326 ? 0.921 7.206 -17.044 1.00 85.31 326 PRO A O 1
ATOM 2418 N N . SER A 1 327 ? -0.903 6.990 -15.739 1.00 87.62 327 SER A N 1
ATOM 2419 C CA . SER A 1 327 ? -0.347 7.753 -14.610 1.00 87.62 327 SER A CA 1
ATOM 2420 C C . SER A 1 327 ? 0.851 7.077 -13.928 1.00 87.62 327 SER A C 1
ATOM 2422 O O . SER A 1 327 ? 1.660 7.737 -13.270 1.00 87.62 327 SER A O 1
ATOM 2424 N N . PHE A 1 328 ? 1.058 5.769 -14.115 1.00 86.00 328 PHE A N 1
ATOM 2425 C CA . PHE A 1 328 ? 2.142 5.053 -13.435 1.00 86.00 328 PHE A CA 1
ATOM 2426 C C . PHE A 1 328 ? 3.538 5.532 -13.853 1.00 86.00 328 PHE A C 1
ATOM 2428 O O . PHE A 1 328 ? 4.464 5.552 -13.039 1.00 86.00 328 PHE A O 1
ATOM 2435 N N . ALA A 1 329 ? 3.714 5.960 -15.104 1.00 83.38 329 ALA A N 1
ATOM 2436 C CA . ALA A 1 329 ? 5.007 6.447 -15.578 1.00 83.38 329 ALA A CA 1
ATOM 2437 C C . ALA A 1 329 ? 5.454 7.726 -14.839 1.00 83.38 329 ALA A C 1
ATOM 2439 O O . ALA A 1 329 ? 6.646 7.885 -14.552 1.00 83.38 329 ALA A O 1
ATOM 2440 N N . ALA A 1 330 ? 4.506 8.595 -14.470 1.00 83.19 330 ALA A N 1
ATOM 2441 C CA . ALA A 1 330 ? 4.767 9.771 -13.646 1.00 83.19 330 ALA A CA 1
ATOM 2442 C C . ALA A 1 330 ? 5.112 9.377 -12.200 1.00 83.19 330 ALA A C 1
ATOM 2444 O O . ALA A 1 330 ? 6.103 9.874 -11.658 1.00 83.19 330 ALA A O 1
ATOM 2445 N N . ALA A 1 331 ? 4.393 8.408 -11.616 1.00 83.31 331 ALA A N 1
ATOM 2446 C CA . ALA A 1 331 ? 4.732 7.850 -10.304 1.00 83.31 331 ALA A CA 1
ATOM 2447 C C . ALA A 1 331 ? 6.165 7.290 -10.270 1.00 83.31 331 ALA A C 1
ATOM 2449 O O . ALA A 1 331 ? 6.936 7.593 -9.359 1.00 83.31 331 ALA A O 1
ATOM 2450 N N . TRP A 1 332 ? 6.542 6.520 -11.295 1.00 81.62 332 TRP A N 1
ATOM 2451 C CA . TRP A 1 332 ? 7.860 5.896 -11.420 1.00 81.62 332 TRP A CA 1
ATOM 2452 C C . TRP A 1 332 ? 9.006 6.912 -11.526 1.00 81.62 332 TRP A C 1
ATOM 2454 O O . TRP A 1 332 ? 10.086 6.697 -10.963 1.00 81.62 332 TRP A O 1
ATOM 2464 N N . LEU A 1 333 ? 8.788 8.019 -12.248 1.00 80.38 333 LEU A N 1
ATOM 2465 C CA . LEU A 1 333 ? 9.760 9.109 -12.359 1.00 80.38 333 LEU A CA 1
ATOM 2466 C C . LEU A 1 333 ? 9.841 9.948 -11.073 1.00 80.38 333 LEU A C 1
ATOM 2468 O O . LEU A 1 333 ? 10.922 10.445 -10.734 1.00 80.38 333 LEU A O 1
ATOM 2472 N N . ALA A 1 334 ? 8.712 10.110 -10.375 1.00 80.00 334 ALA A N 1
ATOM 2473 C CA . ALA A 1 334 ? 8.619 10.844 -9.121 1.00 80.00 334 ALA A CA 1
ATOM 2474 C C . ALA A 1 334 ? 9.347 10.125 -7.990 1.00 80.00 334 ALA A C 1
ATOM 2476 O O . ALA A 1 334 ? 10.177 10.744 -7.354 1.00 80.00 334 ALA A O 1
ATOM 2477 N N . VAL A 1 335 ? 9.091 8.839 -7.749 1.00 76.62 335 VAL A N 1
ATOM 2478 C CA . VAL A 1 335 ? 9.927 7.983 -6.898 1.00 76.62 335 VAL A CA 1
ATOM 2479 C C . VAL A 1 335 ? 9.797 6.554 -7.442 1.00 76.62 335 VAL A C 1
ATOM 2481 O O . VAL A 1 335 ? 8.687 6.032 -7.550 1.00 76.62 335 VAL A O 1
ATOM 2484 N N . PRO A 1 336 ? 10.897 5.866 -7.768 1.00 66.00 336 PRO A N 1
ATOM 2485 C CA . PRO A 1 336 ? 10.822 4.500 -8.256 1.00 66.00 336 PRO A CA 1
ATOM 2486 C C . PRO A 1 336 ? 10.595 3.575 -7.064 1.00 66.00 336 PRO A C 1
ATOM 2488 O O . PRO A 1 336 ? 11.528 3.278 -6.322 1.00 66.00 336 PRO A O 1
ATOM 2491 N N . SER A 1 337 ? 9.350 3.155 -6.868 1.00 65.12 337 SER A N 1
ATOM 2492 C CA . SER A 1 337 ? 8.974 2.194 -5.835 1.00 65.12 337 SER A CA 1
ATOM 2493 C C . SER A 1 337 ? 7.946 1.208 -6.369 1.00 65.12 337 SER A C 1
ATOM 2495 O O . SER A 1 337 ? 7.361 1.411 -7.435 1.00 65.12 337 SER A O 1
ATOM 2497 N N . TYR A 1 338 ? 7.727 0.133 -5.617 1.00 64.69 338 TYR A N 1
ATOM 2498 C CA . TYR A 1 338 ? 6.694 -0.844 -5.926 1.00 64.69 338 TYR A CA 1
ATOM 2499 C C . TYR A 1 338 ? 5.310 -0.194 -5.894 1.00 64.69 338 TYR A C 1
ATOM 2501 O O . TYR A 1 338 ? 5.029 0.630 -5.024 1.00 64.69 338 TYR A O 1
ATOM 2509 N N . ALA A 1 339 ? 4.437 -0.635 -6.797 1.00 59.31 339 ALA A N 1
ATOM 2510 C CA . ALA A 1 339 ? 3.053 -0.181 -6.922 1.00 59.31 339 ALA A CA 1
ATOM 2511 C C . ALA A 1 339 ? 2.232 -0.300 -5.613 1.00 59.31 339 ALA A C 1
ATOM 2513 O O . ALA A 1 339 ? 1.291 0.455 -5.399 1.00 59.31 339 ALA A O 1
ATOM 2514 N N . GLU A 1 340 ? 2.623 -1.199 -4.704 1.00 58.75 340 GLU A N 1
ATOM 2515 C CA . GLU A 1 340 ? 2.039 -1.374 -3.360 1.00 58.75 340 GLU A CA 1
ATOM 2516 C C . GLU A 1 340 ? 2.291 -0.203 -2.387 1.00 58.75 340 GLU A C 1
ATOM 2518 O O . GLU A 1 340 ? 1.638 -0.087 -1.349 1.00 58.75 340 GLU A O 1
ATOM 2523 N N . HIS A 1 341 ? 3.198 0.714 -2.734 1.00 64.56 341 HIS A N 1
ATOM 2524 C CA . HIS A 1 341 ? 3.417 1.966 -2.002 1.00 64.56 341 HIS A CA 1
ATOM 2525 C C . HIS A 1 341 ? 2.399 3.046 -2.391 1.00 64.56 341 HIS A C 1
ATOM 2527 O O . HIS A 1 341 ? 2.610 4.225 -2.123 1.00 64.56 341 HIS A O 1
ATOM 2533 N N . ALA A 1 342 ? 1.280 2.677 -3.024 1.00 59.75 342 ALA A N 1
ATOM 2534 C CA . ALA A 1 342 ? 0.170 3.597 -3.232 1.00 59.75 342 ALA A CA 1
ATOM 2535 C C . ALA A 1 342 ? -0.392 4.100 -1.889 1.00 59.75 342 ALA A C 1
ATOM 2537 O O . ALA A 1 342 ? -0.928 5.195 -1.839 1.00 59.75 342 ALA A O 1
ATOM 2538 N N . HIS A 1 343 ? -0.214 3.373 -0.779 1.00 67.44 343 HIS A N 1
ATOM 2539 C CA . HIS A 1 343 ? -0.572 3.844 0.565 1.00 67.44 343 HIS A CA 1
ATOM 2540 C C . HIS A 1 343 ? -2.053 4.259 0.719 1.00 67.44 343 HIS A C 1
ATOM 2542 O O . HIS A 1 343 ? -2.358 5.237 1.393 1.00 67.44 343 HIS A O 1
ATOM 2548 N N . HIS A 1 344 ? -2.979 3.523 0.090 1.00 77.25 344 HIS A N 1
ATOM 2549 C CA . HIS A 1 344 ? -4.419 3.801 0.167 1.00 77.25 344 HIS A CA 1
ATOM 2550 C C . HIS A 1 344 ? -5.246 2.504 0.105 1.00 77.25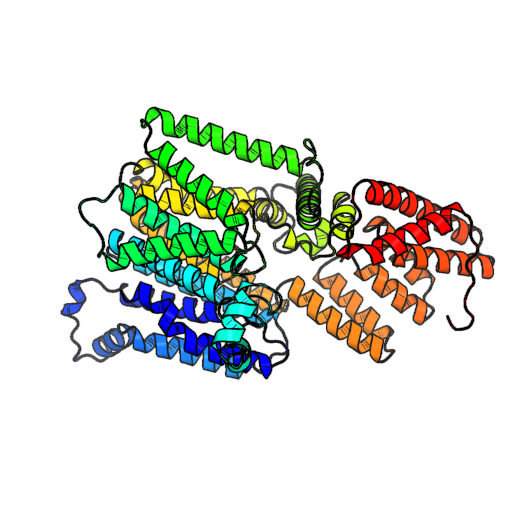 344 HIS A C 1
ATOM 2552 O O . HIS A 1 344 ? -5.684 2.066 -0.962 1.00 77.25 344 HIS A O 1
ATOM 2558 N N . GLU A 1 345 ? -5.495 1.906 1.273 1.00 78.06 345 GLU A N 1
ATOM 2559 C CA . GLU A 1 345 ? -6.100 0.569 1.441 1.00 78.06 345 GLU A CA 1
ATOM 2560 C C . GLU A 1 345 ? -7.482 0.455 0.778 1.00 78.06 345 GLU A C 1
ATOM 2562 O O . GLU A 1 345 ? -7.865 -0.601 0.283 1.00 78.06 345 GLU A O 1
ATOM 2567 N N . VAL A 1 346 ? -8.246 1.552 0.716 1.00 79.94 346 VAL A N 1
ATOM 2568 C CA . VAL A 1 346 ? -9.571 1.558 0.066 1.00 79.94 346 VAL A CA 1
ATOM 2569 C C . VAL A 1 346 ? -9.462 1.404 -1.455 1.00 79.94 346 VAL A C 1
ATOM 2571 O O . VAL A 1 346 ? -10.272 0.699 -2.055 1.00 79.94 346 VAL A O 1
ATOM 2574 N N . LEU A 1 347 ? -8.454 2.028 -2.076 1.00 82.00 347 LEU A N 1
ATOM 2575 C CA . LEU A 1 347 ? -8.230 1.899 -3.519 1.00 82.00 347 LEU A CA 1
ATOM 2576 C C . LEU A 1 347 ? -7.672 0.512 -3.822 1.00 82.00 347 LEU A C 1
ATOM 2578 O O . LEU A 1 347 ? -8.069 -0.102 -4.802 1.00 82.00 347 LEU A O 1
ATOM 2582 N N . GLU A 1 348 ? -6.823 -0.021 -2.944 1.00 80.50 348 GLU A N 1
ATOM 2583 C CA . GLU A 1 348 ? -6.311 -1.383 -3.062 1.00 80.50 348 GLU A CA 1
ATOM 2584 C C . GLU A 1 348 ? -7.419 -2.440 -2.906 1.00 80.50 348 GLU A C 1
ATOM 2586 O O . GLU A 1 348 ? -7.476 -3.394 -3.683 1.00 80.50 348 GLU A O 1
ATOM 2591 N N . ALA A 1 349 ? -8.360 -2.245 -1.975 1.00 79.12 349 ALA A N 1
ATOM 2592 C CA . ALA A 1 349 ? -9.528 -3.109 -1.824 1.00 79.12 349 ALA A CA 1
ATOM 2593 C C . ALA A 1 349 ? -10.439 -3.076 -3.065 1.00 79.12 349 ALA A C 1
ATOM 2595 O O . ALA A 1 349 ? -10.898 -4.128 -3.518 1.00 79.12 349 ALA A O 1
ATOM 2596 N N . LEU A 1 350 ? -10.670 -1.890 -3.640 1.00 83.19 350 LEU A N 1
ATOM 2597 C CA . LEU A 1 350 ? -11.399 -1.734 -4.903 1.00 83.19 350 LEU A CA 1
ATOM 2598 C C . LEU A 1 350 ? -10.661 -2.402 -6.066 1.00 83.19 350 LEU A C 1
ATOM 2600 O O . LEU A 1 350 ? -11.261 -3.169 -6.810 1.00 83.19 350 LEU A O 1
ATOM 2604 N N . LEU A 1 351 ? -9.360 -2.164 -6.198 1.00 82.19 351 LEU A N 1
ATOM 2605 C CA . LEU A 1 351 ? -8.549 -2.708 -7.280 1.00 82.19 351 LEU A CA 1
ATOM 2606 C C . LEU A 1 351 ? -8.485 -4.238 -7.221 1.00 82.19 351 LEU A C 1
ATOM 2608 O O . LEU A 1 351 ? -8.697 -4.906 -8.231 1.00 82.19 351 LEU A O 1
ATOM 2612 N N . GLY A 1 352 ? -8.220 -4.803 -6.041 1.00 76.44 352 GLY A N 1
ATOM 2613 C CA . GLY A 1 352 ? -8.032 -6.241 -5.869 1.00 76.44 352 GLY A CA 1
ATOM 2614 C C . GLY A 1 352 ? -9.338 -7.030 -5.795 1.00 76.44 352 GLY A C 1
ATOM 2615 O O . GLY A 1 352 ? -9.429 -8.126 -6.340 1.00 76.44 352 GLY A O 1
ATOM 2616 N N . GLY A 1 353 ? -10.362 -6.500 -5.127 1.00 71.31 353 GLY A N 1
ATOM 2617 C CA . GLY A 1 353 ? -11.600 -7.232 -4.852 1.00 71.31 353 GLY A CA 1
ATOM 2618 C C . GLY A 1 353 ? -12.870 -6.622 -5.447 1.00 71.31 353 GLY A C 1
ATOM 2619 O O . GLY A 1 353 ? -13.936 -7.236 -5.353 1.00 71.31 353 GLY A O 1
ATOM 2620 N N . GLY A 1 354 ? -12.772 -5.457 -6.090 1.00 82.56 354 GLY A N 1
ATOM 2621 C CA . GLY A 1 354 ? -13.879 -4.786 -6.766 1.00 82.56 354 GLY A CA 1
ATOM 2622 C C . GLY A 1 354 ? -14.981 -4.335 -5.815 1.00 82.56 354 GLY A C 1
ATOM 2623 O O . GLY A 1 354 ? -14.810 -4.232 -4.594 1.00 82.56 354 GLY A O 1
ATOM 2624 N N . GLY A 1 355 ? -16.164 -4.123 -6.388 1.00 76.62 355 GLY A N 1
ATOM 2625 C CA . GLY A 1 355 ? -17.374 -3.818 -5.630 1.00 76.62 355 GLY A CA 1
ATOM 2626 C C . GLY A 1 355 ? -17.750 -4.918 -4.632 1.00 76.62 355 GLY A C 1
ATOM 2627 O O . GLY A 1 355 ? -18.284 -4.610 -3.570 1.00 76.62 355 GLY A O 1
ATOM 2628 N N . VAL A 1 356 ? -17.423 -6.187 -4.916 1.00 72.88 356 VAL A N 1
ATOM 2629 C CA . VAL A 1 356 ? -17.689 -7.309 -3.997 1.00 72.88 356 VAL A CA 1
ATOM 2630 C C . VAL A 1 356 ? -16.919 -7.157 -2.687 1.00 72.88 356 VAL A C 1
ATOM 2632 O O . VAL A 1 356 ? -17.527 -7.216 -1.617 1.00 72.88 356 VAL A O 1
ATOM 2635 N N . LEU A 1 357 ? -15.600 -6.942 -2.736 1.00 77.12 357 LEU A N 1
ATOM 2636 C CA . LEU A 1 357 ? -14.813 -6.786 -1.510 1.00 77.12 357 LEU A CA 1
ATOM 2637 C C . LEU A 1 357 ? -15.210 -5.521 -0.751 1.00 77.12 357 LEU A C 1
ATOM 2639 O O . LEU A 1 357 ? -15.332 -5.568 0.471 1.00 77.12 357 LEU A O 1
ATOM 2643 N N . VAL A 1 358 ? -15.497 -4.422 -1.453 1.00 79.75 358 VAL A N 1
ATOM 2644 C CA . VAL A 1 358 ? -16.012 -3.203 -0.814 1.00 79.75 358 VAL A CA 1
ATOM 2645 C C . VAL A 1 358 ? -17.359 -3.438 -0.141 1.00 79.75 358 VAL A C 1
ATOM 2647 O O . VAL A 1 358 ? -17.548 -2.991 0.987 1.00 79.75 358 VAL A O 1
ATOM 2650 N N . ALA A 1 359 ? -18.278 -4.177 -0.762 1.00 74.31 359 ALA A N 1
ATOM 2651 C CA . ALA A 1 359 ? -19.557 -4.520 -0.147 1.00 74.31 359 ALA A CA 1
ATOM 2652 C C . ALA A 1 359 ? -19.373 -5.402 1.099 1.00 74.31 359 ALA A C 1
ATOM 2654 O O . ALA A 1 359 ? -20.035 -5.182 2.113 1.00 74.31 359 ALA A O 1
ATOM 2655 N N . LEU A 1 360 ? -18.446 -6.365 1.060 1.00 74.19 360 LEU A N 1
ATOM 2656 C CA . LEU A 1 360 ? -18.128 -7.224 2.205 1.00 74.19 360 LEU A CA 1
ATOM 2657 C C . LEU A 1 360 ? -17.484 -6.438 3.354 1.00 74.19 360 LEU A C 1
ATOM 2659 O O . LEU A 1 360 ? -17.918 -6.567 4.499 1.00 74.19 360 LEU A O 1
ATOM 2663 N N . LEU A 1 361 ? -16.489 -5.597 3.060 1.00 77.81 361 LEU A N 1
ATOM 2664 C CA . LEU A 1 361 ? -15.840 -4.733 4.049 1.00 77.81 361 LEU A CA 1
ATOM 2665 C C . LEU A 1 361 ? -16.819 -3.698 4.605 1.00 77.81 361 LEU A C 1
ATOM 2667 O O . LEU A 1 361 ? -16.885 -3.508 5.815 1.00 77.81 361 LEU A O 1
ATOM 2671 N N . GLY A 1 362 ? -17.634 -3.086 3.747 1.00 79.12 362 GLY A N 1
ATOM 2672 C CA . GLY A 1 362 ? -18.698 -2.166 4.133 1.00 79.12 362 GLY A CA 1
ATOM 2673 C C . GLY A 1 362 ? -19.738 -2.834 5.029 1.00 79.12 362 GLY A C 1
ATOM 2674 O O . GLY A 1 362 ? -20.111 -2.272 6.054 1.00 79.12 362 GLY A O 1
ATOM 2675 N N . GLY A 1 363 ? -20.145 -4.067 4.717 1.00 72.94 363 GLY A N 1
ATOM 2676 C CA . GLY A 1 363 ? -21.025 -4.871 5.565 1.00 72.94 363 GLY A CA 1
ATOM 2677 C C . GLY A 1 363 ? -20.390 -5.226 6.914 1.00 72.94 363 GLY A C 1
ATOM 2678 O O . GLY A 1 363 ? -21.039 -5.111 7.958 1.00 72.94 363 GLY A O 1
ATOM 2679 N N . ALA A 1 364 ? -19.109 -5.601 6.931 1.00 74.38 364 ALA A N 1
ATOM 2680 C CA . ALA A 1 364 ? -18.368 -5.877 8.161 1.00 74.38 364 ALA A CA 1
ATOM 2681 C C . ALA A 1 364 ? -18.228 -4.618 9.035 1.00 74.38 364 ALA A C 1
ATOM 2683 O O . ALA A 1 364 ? -18.498 -4.658 10.237 1.00 74.38 364 ALA A O 1
ATOM 2684 N N . LEU A 1 365 ? -17.883 -3.476 8.440 1.00 83.50 365 LEU A N 1
ATOM 2685 C CA . LEU A 1 365 ? -17.824 -2.191 9.132 1.00 83.50 365 LEU A CA 1
ATOM 2686 C C . LEU A 1 365 ? -19.205 -1.776 9.633 1.00 83.50 365 LEU A C 1
ATOM 2688 O O . LEU A 1 365 ? -19.338 -1.421 10.797 1.00 83.50 365 LEU A O 1
ATOM 2692 N N . PHE A 1 366 ? -20.253 -1.894 8.819 1.00 81.69 366 PHE A N 1
ATOM 2693 C CA . PHE A 1 366 ? -21.616 -1.564 9.228 1.00 81.69 366 PHE A CA 1
ATOM 2694 C C . PHE A 1 366 ? -22.063 -2.408 10.426 1.00 81.69 366 PHE A C 1
ATOM 2696 O O . PHE A 1 366 ? -22.492 -1.864 11.440 1.00 81.69 366 PHE A O 1
ATOM 2703 N N . THR A 1 367 ? -21.896 -3.731 10.366 1.00 74.88 367 THR A N 1
ATOM 2704 C CA . THR A 1 367 ? -22.267 -4.639 11.469 1.00 74.88 367 THR A CA 1
ATOM 2705 C C . THR A 1 367 ? -21.446 -4.415 12.742 1.00 74.88 367 THR A C 1
ATOM 2707 O O . THR A 1 367 ? -21.931 -4.689 13.842 1.00 74.88 367 THR A O 1
ATOM 2710 N N . THR A 1 368 ? -20.236 -3.866 12.613 1.00 80.50 368 THR A N 1
ATOM 2711 C CA . THR A 1 368 ? -19.367 -3.508 13.741 1.00 80.50 368 THR A CA 1
ATOM 2712 C C . THR A 1 368 ? -19.721 -2.147 14.338 1.00 80.50 368 THR A C 1
ATOM 2714 O O . THR A 1 368 ? -19.857 -2.020 15.552 1.00 80.50 368 THR A O 1
ATOM 2717 N N . LEU A 1 369 ? -19.874 -1.127 13.494 1.00 88.19 369 LEU A N 1
ATOM 2718 C CA . LEU A 1 369 ? -19.990 0.275 13.891 1.00 88.19 369 LEU A CA 1
ATOM 2719 C C . LEU A 1 369 ? -21.427 0.685 14.197 1.00 88.19 369 LEU A C 1
ATOM 2721 O O . LEU A 1 369 ? -21.636 1.515 15.078 1.00 88.19 369 LEU A O 1
ATOM 2725 N N . TRP A 1 370 ? -22.425 0.110 13.521 1.00 86.94 370 TRP A N 1
ATOM 2726 C CA . TRP A 1 370 ? -23.827 0.477 13.724 1.00 86.94 370 TRP A CA 1
ATOM 2727 C C . TRP A 1 370 ? -24.301 0.278 15.175 1.00 86.94 370 TRP A C 1
ATOM 2729 O O . TRP A 1 370 ? -24.860 1.218 15.746 1.00 86.94 370 TRP A O 1
ATOM 2739 N N . PRO A 1 371 ? -24.038 -0.866 15.841 1.00 86.56 371 PRO A N 1
ATOM 2740 C CA . PRO A 1 371 ? -24.442 -1.053 17.236 1.00 86.56 371 PRO A CA 1
ATOM 2741 C C . PRO A 1 371 ? -23.746 -0.071 18.187 1.00 86.56 371 PRO A C 1
ATOM 2743 O O . PRO A 1 371 ? -24.370 0.441 19.118 1.00 86.56 371 PRO A O 1
ATOM 2746 N N . LEU A 1 372 ? -22.471 0.242 17.926 1.00 90.69 372 LEU A N 1
ATOM 2747 C CA . LEU A 1 372 ? -21.734 1.256 18.682 1.00 90.69 372 LEU A CA 1
ATOM 2748 C C . LEU A 1 372 ? -22.336 2.648 18.464 1.00 90.69 372 LEU A C 1
ATOM 2750 O O . LEU A 1 372 ? -22.499 3.410 19.412 1.00 90.69 372 LEU A O 1
ATOM 2754 N N . TRP A 1 373 ? -22.720 2.965 17.225 1.00 92.06 373 TRP A N 1
ATOM 2755 C CA . TRP A 1 373 ? -23.338 4.232 16.851 1.00 92.06 373 TRP A CA 1
ATOM 2756 C C . TRP A 1 373 ? -24.698 4.440 17.517 1.00 92.06 373 TRP A C 1
ATOM 2758 O O . TRP A 1 373 ? -24.988 5.526 18.022 1.00 92.06 373 TRP A O 1
ATOM 2768 N N . VAL A 1 374 ? -25.542 3.411 17.584 1.00 90.38 374 VAL A N 1
ATOM 2769 C CA . VAL A 1 374 ? -26.823 3.490 18.306 1.00 90.38 374 VAL A CA 1
ATOM 2770 C C . VAL A 1 374 ? -26.588 3.817 19.785 1.00 90.38 374 VAL A C 1
ATOM 2772 O O . VAL A 1 374 ? -27.273 4.676 20.341 1.00 90.38 374 VAL A O 1
ATOM 2775 N N . ARG A 1 375 ? -25.550 3.222 20.385 1.00 91.44 375 ARG A N 1
ATOM 2776 C CA . ARG A 1 375 ? -25.151 3.405 21.790 1.00 91.44 375 ARG A CA 1
ATOM 2777 C C . ARG A 1 375 ? -24.128 4.524 22.017 1.00 91.44 375 ARG A C 1
ATOM 2779 O O . ARG A 1 375 ? -23.570 4.635 23.103 1.00 91.44 375 ARG A O 1
ATOM 2786 N N . ARG A 1 376 ? -23.900 5.402 21.035 1.00 92.81 376 ARG A N 1
ATOM 2787 C CA . ARG A 1 376 ? -22.821 6.417 21.034 1.00 92.81 376 ARG A CA 1
ATOM 2788 C C . ARG A 1 376 ? -22.814 7.410 22.204 1.00 92.81 376 ARG A C 1
ATOM 2790 O O . ARG A 1 376 ? -21.866 8.168 22.343 1.00 92.81 376 ARG A O 1
ATOM 2797 N N . SER A 1 377 ? -23.878 7.466 23.004 1.00 89.62 377 SER A N 1
ATOM 2798 C CA . SER A 1 377 ? -23.929 8.274 24.231 1.00 89.62 377 SER A CA 1
ATOM 2799 C C . SER A 1 377 ? -23.239 7.626 25.430 1.00 89.62 377 SER A C 1
ATOM 2801 O O . SER A 1 377 ? -22.971 8.310 26.413 1.00 89.62 377 SER A O 1
ATOM 2803 N N . GLU A 1 378 ? -23.005 6.319 25.382 1.00 91.69 378 GLU A N 1
ATOM 2804 C CA . GLU A 1 378 ? -22.271 5.589 26.408 1.00 91.69 378 GLU A CA 1
ATOM 2805 C C . GLU A 1 378 ? -20.760 5.776 26.210 1.00 91.69 378 GLU A C 1
ATOM 2807 O O . GLU A 1 378 ? -20.280 5.863 25.077 1.00 91.69 378 GLU A O 1
ATOM 2812 N N . ALA A 1 379 ? -19.998 5.817 27.308 1.00 90.75 379 ALA A N 1
ATOM 2813 C CA . ALA A 1 379 ? -18.568 6.130 27.274 1.00 90.75 379 ALA A CA 1
ATOM 2814 C C . ALA A 1 379 ? -17.764 5.157 26.395 1.00 90.75 379 ALA A C 1
ATOM 2816 O O . ALA A 1 379 ? -16.962 5.585 25.566 1.00 90.75 379 ALA A O 1
ATOM 2817 N N . LEU A 1 380 ? -18.011 3.853 26.541 1.00 90.12 380 LEU A N 1
ATOM 2818 C CA . LEU A 1 380 ? -17.254 2.818 25.844 1.00 90.12 380 LEU A CA 1
ATOM 2819 C C . LEU A 1 380 ? -17.567 2.747 24.331 1.00 90.12 380 LEU A C 1
ATOM 2821 O O . LEU A 1 380 ? -16.621 2.815 23.547 1.00 90.12 380 LEU A O 1
ATOM 2825 N N . PRO A 1 381 ? -18.835 2.687 23.869 1.00 93.31 381 PRO A N 1
ATOM 2826 C CA . PRO A 1 381 ? -19.160 2.826 22.447 1.00 93.31 381 PRO A CA 1
ATOM 2827 C C . PRO A 1 381 ? -18.602 4.099 21.808 1.00 93.31 381 PRO A C 1
ATOM 2829 O O . PRO A 1 381 ? -18.061 4.037 20.707 1.00 93.31 381 PRO A O 1
ATOM 2832 N N . MET A 1 382 ? -18.679 5.241 22.501 1.00 93.75 382 MET A N 1
ATOM 2833 C CA . MET A 1 382 ? -18.100 6.500 22.027 1.00 93.75 382 MET A CA 1
ATOM 2834 C C . MET A 1 382 ? -16.581 6.378 21.832 1.00 93.75 382 MET A C 1
ATOM 2836 O O . MET A 1 382 ? -16.067 6.723 20.771 1.00 93.75 382 MET A O 1
ATOM 2840 N N . ALA A 1 383 ? -15.867 5.843 22.825 1.00 93.06 383 ALA A N 1
ATOM 2841 C CA . ALA A 1 383 ? -14.423 5.635 22.759 1.00 93.06 383 ALA A CA 1
ATOM 2842 C C . ALA A 1 383 ? -14.008 4.691 21.618 1.00 93.06 383 ALA A C 1
ATOM 2844 O O . ALA A 1 383 ? -13.023 4.942 20.925 1.00 93.06 383 ALA A O 1
ATOM 2845 N N . LEU A 1 384 ? -14.781 3.630 21.379 1.00 92.75 384 LEU A N 1
ATOM 2846 C CA . LEU A 1 384 ? -14.534 2.696 20.281 1.00 92.75 384 LEU A CA 1
ATOM 2847 C C . LEU A 1 384 ? -14.784 3.335 18.913 1.00 92.75 384 LEU A C 1
ATOM 2849 O O . LEU A 1 384 ? -13.993 3.116 18.001 1.00 92.75 384 LEU A O 1
ATOM 2853 N N . LEU A 1 385 ? -15.829 4.159 18.770 1.00 94.69 385 LEU A N 1
ATOM 2854 C CA . LEU A 1 385 ? -16.069 4.931 17.545 1.00 94.69 385 LEU A CA 1
ATOM 2855 C C . LEU A 1 385 ? -14.900 5.874 17.237 1.00 94.69 385 LEU A C 1
ATOM 2857 O O . LEU A 1 385 ? -14.487 5.962 16.087 1.00 94.69 385 LEU A O 1
ATOM 2861 N N . VAL A 1 386 ? -14.326 6.522 18.255 1.00 94.56 386 VAL A N 1
ATOM 2862 C CA . VAL A 1 386 ? -13.127 7.366 18.103 1.00 94.56 386 VAL A CA 1
ATOM 2863 C C . VAL A 1 386 ? -11.924 6.541 17.643 1.00 94.56 386 VAL A C 1
ATOM 2865 O O . VAL A 1 386 ? -11.220 6.950 16.720 1.00 94.56 386 VAL A O 1
ATOM 2868 N N . GLY A 1 387 ? -11.715 5.356 18.225 1.00 92.75 387 GLY A N 1
ATOM 2869 C CA . GLY A 1 387 ? -10.667 4.439 17.775 1.00 92.75 387 GLY A CA 1
ATOM 2870 C C . GLY A 1 387 ? -10.844 4.010 16.314 1.00 92.75 387 GLY A C 1
ATOM 2871 O O . GLY A 1 387 ? -9.892 4.057 15.538 1.00 92.75 387 GLY A O 1
ATOM 2872 N N . TRP A 1 388 ? -12.071 3.681 15.900 1.00 93.12 388 TRP A N 1
ATOM 2873 C CA . TRP A 1 388 ? -12.386 3.342 14.509 1.00 93.12 388 TRP A CA 1
ATOM 2874 C C . TRP A 1 388 ? -12.207 4.508 13.541 1.00 93.12 388 TRP A C 1
ATOM 2876 O O . TRP A 1 388 ? -11.709 4.291 12.440 1.00 93.12 388 TRP A O 1
ATOM 2886 N N . THR A 1 389 ? -12.527 5.742 13.941 1.00 92.75 389 THR A N 1
ATOM 2887 C CA . THR A 1 389 ? -12.182 6.934 13.150 1.00 92.75 389 THR A CA 1
ATOM 2888 C C . THR A 1 389 ? -10.674 7.012 12.913 1.00 92.75 389 THR A C 1
ATOM 2890 O O . THR A 1 389 ? -10.240 7.338 11.808 1.00 92.75 389 THR A O 1
ATOM 2893 N N . GLY A 1 390 ? -9.873 6.642 13.915 1.00 90.69 390 GLY A N 1
ATOM 2894 C CA . GLY A 1 390 ? -8.427 6.520 13.777 1.00 90.69 390 GLY A CA 1
ATOM 2895 C C . GLY A 1 390 ? -7.997 5.508 12.721 1.00 90.69 390 GLY A C 1
ATOM 2896 O O . GLY A 1 390 ? -7.204 5.836 11.842 1.00 90.69 390 GLY A O 1
ATOM 2897 N N . VAL A 1 391 ? -8.557 4.295 12.781 1.00 89.19 391 VAL A N 1
ATOM 2898 C CA . VAL A 1 391 ? -8.301 3.235 11.790 1.00 89.19 391 VAL A CA 1
ATOM 2899 C C . VAL A 1 391 ? -8.671 3.694 10.383 1.00 89.19 391 VAL A C 1
ATOM 2901 O O . VAL A 1 391 ? -7.868 3.545 9.468 1.00 89.19 391 VAL A O 1
ATOM 2904 N N . LEU A 1 392 ? -9.867 4.264 10.205 1.00 87.56 392 LEU A N 1
ATOM 2905 C CA . LEU A 1 392 ? -10.352 4.718 8.900 1.00 87.56 392 LEU A CA 1
ATOM 2906 C C . LEU A 1 392 ? -9.475 5.834 8.329 1.00 87.56 392 LEU A C 1
ATOM 2908 O O . LEU A 1 392 ? -9.183 5.831 7.139 1.00 87.56 392 LEU A O 1
ATOM 2912 N N . THR A 1 393 ? -9.015 6.756 9.175 1.00 87.31 393 THR A N 1
ATOM 2913 C CA . THR A 1 393 ? -8.114 7.833 8.746 1.00 87.31 393 THR A CA 1
ATOM 2914 C C . THR A 1 393 ? -6.762 7.269 8.315 1.00 87.31 393 THR A C 1
ATOM 2916 O O . THR A 1 393 ? -6.272 7.616 7.246 1.00 87.31 393 THR A O 1
ATOM 2919 N N . HIS A 1 394 ? -6.193 6.331 9.078 1.00 84.31 394 HIS A N 1
ATOM 2920 C CA . HIS A 1 394 ? -4.953 5.662 8.687 1.00 84.31 394 HIS A CA 1
ATOM 2921 C C . HIS A 1 394 ? -5.092 4.848 7.396 1.00 84.31 394 HIS A C 1
ATOM 2923 O O . HIS A 1 394 ? -4.205 4.933 6.554 1.00 84.31 394 HIS A O 1
ATOM 2929 N N . ALA A 1 395 ? -6.206 4.136 7.199 1.00 81.81 395 ALA A N 1
ATOM 2930 C CA . ALA A 1 395 ? -6.469 3.352 5.987 1.00 81.81 395 ALA A CA 1
ATOM 2931 C C . ALA A 1 395 ? -6.449 4.192 4.693 1.00 81.81 395 ALA A C 1
ATOM 2933 O O . ALA A 1 395 ? -6.197 3.665 3.610 1.00 81.81 395 ALA A O 1
ATOM 2934 N N . LEU A 1 396 ? -6.737 5.494 4.801 1.00 79.62 396 LEU A N 1
ATOM 2935 C CA . LEU A 1 396 ? -6.777 6.439 3.680 1.00 79.62 396 LEU A CA 1
ATOM 2936 C C . LEU A 1 396 ? -5.443 7.143 3.418 1.00 79.62 396 LEU A C 1
ATOM 2938 O O . LEU A 1 396 ? -5.291 7.796 2.391 1.00 79.62 396 LEU A O 1
ATOM 2942 N N . ILE A 1 397 ? -4.511 7.069 4.366 1.00 75.44 397 ILE A N 1
ATOM 2943 C CA . ILE A 1 397 ? -3.247 7.814 4.330 1.00 75.44 397 ILE A CA 1
ATOM 2944 C C . ILE A 1 397 ? -2.061 6.861 4.150 1.00 75.44 397 ILE A C 1
ATOM 2946 O O . ILE A 1 397 ? -1.030 7.273 3.615 1.00 75.44 397 ILE A O 1
ATOM 2950 N N . GLU A 1 398 ? -2.191 5.607 4.602 1.00 68.62 398 GLU A N 1
ATOM 2951 C CA . GLU A 1 398 ? -1.087 4.657 4.689 1.00 68.62 398 GLU A CA 1
ATOM 2952 C C . GLU A 1 398 ? -1.519 3.182 4.459 1.00 68.62 398 GLU A C 1
ATOM 2954 O O . GLU A 1 398 ? -2.527 2.740 5.004 1.00 68.62 398 GLU A O 1
ATOM 2959 N N . SER A 1 399 ? -0.739 2.383 3.702 1.00 56.38 399 SER A N 1
ATOM 2960 C CA . SER A 1 399 ? -1.029 0.957 3.350 1.00 56.38 399 SER A CA 1
ATOM 2961 C C . SER A 1 399 ? -0.482 -0.083 4.339 1.00 56.38 399 SER A C 1
ATOM 2963 O O . SER A 1 399 ? -0.020 -1.169 3.972 1.00 56.38 399 SER A O 1
ATOM 2965 N N . HIS A 1 400 ? -0.436 0.256 5.625 1.00 63.78 400 HIS A N 1
ATOM 2966 C CA . HIS A 1 400 ? 0.217 -0.604 6.618 1.00 63.78 400 HIS A CA 1
ATOM 2967 C C . HIS A 1 400 ? -0.754 -1.333 7.532 1.00 63.78 400 HIS A C 1
ATOM 2969 O O . HIS A 1 400 ? -0.305 -2.073 8.404 1.00 63.78 400 HIS A O 1
ATOM 2975 N N . LEU A 1 401 ? -2.067 -1.215 7.298 1.00 58.88 401 LEU A N 1
ATOM 2976 C CA . LEU A 1 401 ? -3.042 -2.040 8.010 1.00 58.88 401 LEU A CA 1
ATOM 2977 C C . LEU A 1 401 ? -2.896 -3.519 7.652 1.00 58.88 401 LEU A C 1
ATOM 2979 O O . LEU A 1 401 ? -3.336 -4.348 8.432 1.00 58.88 401 LEU A O 1
ATOM 2983 N N . SER A 1 402 ? -2.244 -3.846 6.533 1.00 57.28 402 SER A N 1
ATOM 2984 C CA . SER A 1 402 ? -1.869 -5.209 6.134 1.00 57.28 402 SER A CA 1
ATOM 2985 C C . SER A 1 402 ? -0.615 -5.772 6.834 1.00 57.28 402 SER A C 1
ATOM 2987 O O . SER A 1 402 ? -0.274 -6.946 6.630 1.00 57.28 402 SER A O 1
ATOM 2989 N N . GLN A 1 403 ? 0.093 -4.965 7.638 1.00 63.38 403 GLN A N 1
ATOM 2990 C CA . GLN A 1 403 ? 1.239 -5.433 8.422 1.00 63.38 403 GLN A CA 1
ATOM 2991 C C . GLN A 1 403 ? 0.760 -6.177 9.683 1.00 63.38 403 GLN A C 1
ATOM 2993 O O . GLN A 1 403 ? -0.257 -5.791 10.268 1.00 63.38 403 GLN A O 1
ATOM 2998 N N . PRO A 1 404 ? 1.459 -7.236 10.128 1.00 56.16 404 PRO A N 1
ATOM 2999 C CA . PRO A 1 404 ? 1.007 -8.072 11.241 1.00 56.16 404 PRO A CA 1
ATOM 3000 C C . PRO A 1 404 ? 0.697 -7.295 12.535 1.00 56.16 404 PRO A C 1
ATOM 3002 O O . PRO A 1 404 ? -0.315 -7.578 13.175 1.00 56.16 404 PRO A O 1
ATOM 3005 N N . GLY A 1 405 ? 1.495 -6.289 12.908 1.00 63.69 405 GLY A N 1
ATOM 3006 C CA . GLY A 1 405 ? 1.267 -5.464 14.101 1.00 63.69 405 GLY A CA 1
ATOM 3007 C C . GLY A 1 405 ? -0.044 -4.669 14.040 1.00 63.69 405 GLY A C 1
ATOM 3008 O O . GLY A 1 405 ? -0.933 -4.895 14.868 1.00 63.69 405 GLY A O 1
ATOM 3009 N N . PRO A 1 406 ? -0.221 -3.776 13.050 1.00 69.00 406 PRO A N 1
ATOM 3010 C CA . PRO A 1 406 ? -1.489 -3.095 12.793 1.00 69.00 406 PRO A CA 1
ATOM 3011 C C . PRO A 1 406 ? -2.690 -4.039 12.636 1.00 69.00 406 PRO A C 1
ATOM 3013 O O . PRO A 1 406 ? -3.743 -3.745 13.199 1.00 69.00 406 PRO A O 1
ATOM 3016 N N . LEU A 1 407 ? -2.540 -5.195 11.970 1.00 67.19 407 LEU A N 1
ATOM 3017 C CA . LEU A 1 407 ? -3.599 -6.212 11.859 1.00 67.19 407 LEU A CA 1
ATOM 3018 C C . LEU A 1 407 ? -4.050 -6.730 13.228 1.00 67.19 407 LEU A C 1
ATOM 3020 O O . LEU A 1 407 ? -5.251 -6.848 13.479 1.00 67.19 407 LEU A O 1
ATOM 3024 N N . VAL A 1 408 ? -3.106 -7.029 14.127 1.00 64.88 408 VAL A N 1
ATOM 3025 C CA . VAL A 1 408 ? -3.434 -7.454 15.494 1.00 64.88 408 VAL A CA 1
ATOM 3026 C C . VAL A 1 408 ? -4.183 -6.343 16.220 1.00 64.88 408 VAL A C 1
ATOM 3028 O O . VAL A 1 408 ? -5.228 -6.604 16.807 1.00 64.88 408 VAL A O 1
ATOM 3031 N N . LEU A 1 409 ? -3.698 -5.103 16.163 1.00 72.25 409 LEU A N 1
ATOM 3032 C CA . LEU A 1 409 ? -4.311 -3.975 16.874 1.00 72.25 409 LEU A CA 1
ATOM 3033 C C . LEU A 1 409 ? -5.715 -3.654 16.327 1.00 72.25 409 LEU A C 1
ATOM 3035 O O . LEU A 1 409 ? -6.640 -3.415 17.109 1.00 72.25 409 LEU A O 1
ATOM 3039 N N . LEU A 1 410 ? -5.914 -3.765 15.011 1.00 74.38 410 LEU A N 1
ATOM 3040 C CA . LEU A 1 410 ? -7.221 -3.683 14.361 1.00 74.38 410 LEU A CA 1
ATOM 3041 C C . LEU A 1 410 ? -8.159 -4.796 14.834 1.00 74.38 410 LEU A C 1
ATOM 3043 O O . LEU A 1 410 ? -9.319 -4.545 15.157 1.00 74.38 410 LEU A O 1
ATOM 3047 N N . ALA A 1 411 ? -7.662 -6.027 14.919 1.00 70.31 411 ALA A N 1
ATOM 3048 C CA . ALA A 1 411 ? -8.455 -7.139 15.410 1.00 70.31 411 ALA A CA 1
ATOM 3049 C C . ALA A 1 411 ? -8.816 -7.016 16.893 1.00 70.31 411 ALA A C 1
ATOM 3051 O O . ALA A 1 411 ? -9.915 -7.407 17.283 1.00 70.31 411 ALA A O 1
ATOM 3052 N N . LEU A 1 412 ? -7.930 -6.451 17.718 1.00 72.50 412 LEU A N 1
ATOM 3053 C CA . LEU A 1 412 ? -8.232 -6.130 19.111 1.00 72.50 412 LEU A CA 1
ATOM 3054 C C . LEU A 1 412 ? -9.368 -5.111 19.187 1.00 72.50 412 LEU A C 1
ATOM 3056 O O . LEU A 1 412 ? -10.352 -5.346 19.890 1.00 72.50 412 LEU A O 1
ATOM 3060 N N . LEU A 1 413 ? -9.274 -4.023 18.419 1.00 81.12 413 LEU A N 1
ATOM 3061 C CA . LEU A 1 413 ? -10.332 -3.020 18.333 1.00 81.12 413 LEU A CA 1
ATOM 3062 C C . LEU A 1 413 ? -11.658 -3.643 17.872 1.00 81.12 413 LEU A C 1
ATOM 3064 O O . LEU A 1 413 ? -12.693 -3.413 18.503 1.00 81.12 413 LEU A O 1
ATOM 3068 N N . ALA A 1 414 ? -11.635 -4.461 16.818 1.00 76.81 414 ALA A N 1
ATOM 3069 C CA . ALA A 1 414 ? -12.812 -5.160 16.310 1.00 76.81 414 ALA A CA 1
ATOM 3070 C C . ALA A 1 414 ? -13.394 -6.141 17.333 1.00 76.81 414 ALA A C 1
ATOM 3072 O O . ALA A 1 414 ? -14.607 -6.172 17.526 1.00 76.81 414 ALA A O 1
ATOM 3073 N N . GLY A 1 415 ? -12.545 -6.871 18.056 1.00 73.06 415 GLY A N 1
ATOM 3074 C CA . GLY A 1 415 ? -12.944 -7.776 19.128 1.00 73.06 415 GLY A CA 1
ATOM 3075 C C . GLY A 1 415 ? -13.672 -7.061 20.266 1.00 73.06 415 GLY A C 1
ATOM 3076 O O . GLY A 1 415 ? -14.745 -7.511 20.671 1.00 73.06 415 GLY A O 1
ATOM 3077 N N . VAL A 1 416 ? -13.148 -5.922 20.749 1.00 75.88 416 VAL A N 1
ATOM 3078 C CA . VAL A 1 416 ? -13.826 -5.128 21.797 1.00 75.88 416 VAL A CA 1
ATOM 3079 C C . VAL A 1 416 ? -15.130 -4.564 21.245 1.00 75.88 416 VAL A C 1
ATOM 3081 O O . VAL A 1 416 ? -16.166 -4.632 21.901 1.00 75.88 416 VAL A O 1
ATOM 3084 N N . SER A 1 417 ? -15.092 -4.061 20.012 1.00 83.56 417 SER A N 1
ATOM 3085 C CA . SER A 1 417 ? -16.253 -3.491 19.330 1.00 83.56 417 SER A CA 1
ATOM 3086 C C . SER A 1 417 ? -17.383 -4.496 19.195 1.00 83.56 417 SER A C 1
ATOM 3088 O O . SER A 1 417 ? -18.517 -4.184 19.539 1.00 83.56 417 SER A O 1
ATOM 3090 N N . TRP A 1 418 ? -17.084 -5.724 18.777 1.00 74.81 418 TRP A N 1
ATOM 3091 C CA . TRP A 1 418 ? -18.067 -6.797 18.705 1.00 74.81 418 TRP A CA 1
ATOM 3092 C C . TRP A 1 418 ? -18.555 -7.234 20.077 1.00 74.81 418 TRP A C 1
ATOM 3094 O O . TRP A 1 418 ? -19.753 -7.448 20.237 1.00 74.81 418 TRP A O 1
ATOM 3104 N N . ALA A 1 419 ? -17.677 -7.334 21.076 1.00 74.31 419 ALA A N 1
ATOM 3105 C CA . ALA A 1 419 ? -18.084 -7.685 22.432 1.00 74.31 419 ALA A CA 1
ATOM 3106 C C . ALA A 1 419 ? -19.105 -6.683 22.995 1.00 74.31 419 ALA A C 1
ATOM 3108 O O . ALA A 1 419 ? -20.147 -7.099 23.496 1.00 74.31 419 ALA A O 1
ATOM 3109 N N . VAL A 1 420 ? -18.859 -5.383 22.808 1.00 78.81 420 VAL A N 1
ATOM 3110 C CA . VAL A 1 420 ? -19.789 -4.303 23.176 1.00 78.81 420 VAL A CA 1
ATOM 3111 C C . VAL A 1 420 ? -21.041 -4.317 22.295 1.00 78.81 420 VAL A C 1
ATOM 3113 O O . VAL A 1 420 ? -22.158 -4.135 22.775 1.00 78.81 420 VAL A O 1
ATOM 3116 N N . ALA A 1 421 ? -20.891 -4.572 20.995 1.00 72.62 421 ALA A N 1
ATOM 3117 C CA . ALA A 1 421 ? -22.002 -4.583 20.051 1.00 72.62 421 ALA A CA 1
ATOM 3118 C C . ALA A 1 421 ? -23.036 -5.684 20.342 1.00 72.62 421 ALA A C 1
ATOM 3120 O O . ALA A 1 421 ? -24.213 -5.477 20.053 1.00 72.62 421 ALA A O 1
ATOM 3121 N N . ARG A 1 422 ? -22.640 -6.817 20.947 1.00 68.38 422 ARG A N 1
ATOM 3122 C CA . ARG A 1 422 ? -23.544 -7.947 21.261 1.00 68.38 422 ARG A CA 1
ATOM 3123 C C . ARG A 1 422 ? -24.741 -7.561 22.125 1.00 68.38 422 ARG A C 1
ATOM 3125 O O . ARG A 1 422 ? -25.801 -8.160 21.972 1.00 68.38 422 ARG A O 1
ATOM 3132 N N . GLU A 1 423 ? -24.583 -6.582 23.006 1.00 64.50 423 GLU A N 1
ATOM 3133 C CA . GLU A 1 423 ? -25.665 -6.071 23.857 1.00 64.50 423 GLU A CA 1
ATOM 3134 C C . GLU A 1 423 ? -26.631 -5.141 23.096 1.00 64.50 423 GLU A C 1
ATOM 3136 O O . GLU A 1 423 ? -27.728 -4.878 23.572 1.00 64.50 423 GLU A O 1
ATOM 3141 N N . GLY A 1 424 ? -26.241 -4.648 21.912 1.00 58.25 424 GLY A N 1
ATOM 3142 C CA . GLY A 1 424 ? -27.019 -3.720 21.081 1.00 58.25 424 GLY A CA 1
ATOM 3143 C C . GLY A 1 424 ? -27.544 -4.314 19.768 1.00 58.25 424 GLY A C 1
ATOM 3144 O O . GLY A 1 424 ? -28.040 -3.570 18.923 1.00 58.25 424 GLY A O 1
ATOM 3145 N N . TRP A 1 425 ? -27.405 -5.624 19.545 1.00 58.97 425 TRP A N 1
ATOM 3146 C CA . TRP A 1 425 ? -27.864 -6.270 18.311 1.00 58.97 425 TRP A CA 1
ATOM 3147 C C . TRP A 1 425 ? -29.391 -6.459 18.285 1.00 58.97 425 TRP A C 1
ATOM 3149 O O . TRP A 1 425 ? -29.978 -6.845 19.297 1.00 58.97 425 TRP A O 1
ATOM 3159 N N . PRO A 1 426 ? -30.051 -6.258 17.126 1.00 57.28 426 PRO A N 1
ATOM 3160 C CA . PRO A 1 426 ? -31.479 -6.519 16.990 1.00 57.28 426 PRO A CA 1
ATOM 3161 C C . PRO A 1 426 ? -31.797 -8.011 17.202 1.00 57.28 426 PRO A C 1
ATOM 3163 O O . PRO A 1 426 ? -31.009 -8.895 16.847 1.00 57.28 426 PRO A O 1
ATOM 3166 N N . ALA A 1 427 ? -32.986 -8.289 17.751 1.00 51.28 427 ALA A N 1
ATOM 3167 C CA . ALA A 1 427 ? -33.448 -9.622 18.161 1.00 51.28 427 ALA A CA 1
ATOM 3168 C C . ALA A 1 427 ? -33.241 -10.777 17.145 1.00 51.28 427 ALA A C 1
ATOM 3170 O O . ALA A 1 427 ? -32.935 -11.888 17.579 1.00 51.28 427 ALA A O 1
ATOM 3171 N N . PRO A 1 428 ? -33.332 -10.586 15.810 1.00 51.81 428 PRO A N 1
ATOM 3172 C CA . PRO A 1 428 ? -33.117 -11.676 14.853 1.00 51.81 428 PRO A CA 1
ATOM 3173 C C . PRO A 1 428 ? -31.698 -12.268 14.898 1.00 51.81 428 PRO A C 1
ATOM 3175 O O . PRO A 1 428 ? -31.528 -13.479 14.741 1.00 51.81 428 PRO A O 1
ATOM 3178 N N . ILE A 1 429 ? -30.675 -11.447 15.169 1.00 52.59 429 ILE A N 1
ATOM 3179 C CA . ILE A 1 429 ? -29.265 -11.880 15.193 1.00 52.59 429 ILE A CA 1
ATOM 3180 C C . ILE A 1 429 ? -28.919 -12.558 16.531 1.00 52.59 429 ILE A C 1
ATOM 3182 O O . ILE A 1 429 ? -28.053 -13.433 16.596 1.00 52.59 429 ILE A O 1
ATOM 3186 N N . THR A 1 430 ? -29.634 -12.217 17.608 1.00 54.12 430 THR A N 1
ATOM 3187 C CA . THR A 1 430 ? -29.445 -12.820 18.937 1.00 54.12 430 THR A CA 1
ATOM 3188 C C . THR A 1 430 ? -30.115 -14.191 19.081 1.00 54.12 430 THR A C 1
ATOM 3190 O O . THR A 1 430 ? -29.840 -14.902 20.053 1.00 54.12 430 THR A O 1
ATOM 3193 N N . THR A 1 431 ? -30.918 -14.620 18.099 1.00 63.44 431 THR A N 1
ATOM 3194 C CA . THR A 1 431 ? -31.465 -15.983 18.036 1.00 63.44 431 THR A CA 1
ATOM 3195 C C . THR A 1 431 ? -30.359 -17.044 17.952 1.00 63.44 431 THR A C 1
ATOM 3197 O O . THR A 1 431 ? -29.228 -16.791 17.529 1.00 63.44 431 THR A O 1
ATOM 3200 N N . VAL A 1 432 ? -30.665 -18.285 18.351 1.00 62.72 432 VAL A N 1
ATOM 3201 C CA . VAL 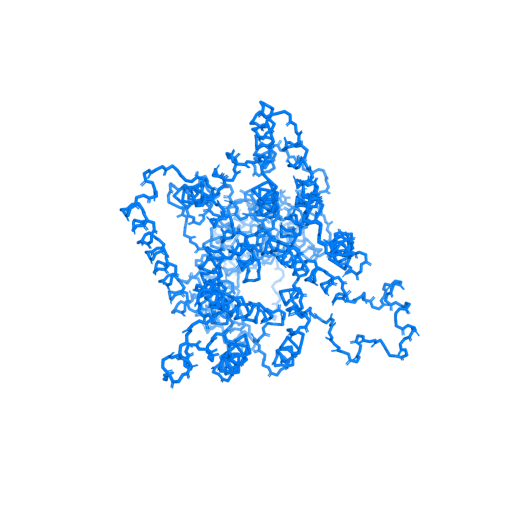A 1 432 ? -29.733 -19.422 18.199 1.00 62.72 432 VAL A CA 1
ATOM 3202 C C . VAL A 1 432 ? -29.338 -19.616 16.730 1.00 62.72 432 VAL A C 1
ATOM 3204 O O . VAL A 1 432 ? -28.165 -19.858 16.448 1.00 62.72 432 VAL A O 1
ATOM 3207 N N . ALA A 1 433 ? -30.286 -19.438 15.805 1.00 62.94 433 ALA A N 1
ATOM 3208 C CA . ALA A 1 433 ? -30.056 -19.526 14.367 1.00 62.94 433 ALA A CA 1
ATOM 3209 C C . ALA A 1 433 ? -29.148 -18.397 13.853 1.00 62.94 433 ALA A C 1
ATOM 3211 O O . ALA A 1 433 ? -28.154 -18.685 13.191 1.00 62.94 433 ALA A O 1
ATOM 3212 N N . GLY A 1 434 ? -29.411 -17.142 14.236 1.00 54.84 434 GLY A N 1
ATOM 3213 C CA . GLY A 1 434 ? -28.575 -15.990 13.880 1.00 54.84 434 GLY A CA 1
ATOM 3214 C C . GLY A 1 434 ? -27.139 -16.129 14.391 1.00 54.84 434 GLY A C 1
ATOM 3215 O O . GLY A 1 434 ? -26.184 -15.993 13.629 1.00 54.84 434 GLY A O 1
ATOM 3216 N N . ARG A 1 435 ? -26.962 -16.539 15.655 1.00 56.06 435 ARG A N 1
ATOM 3217 C CA . ARG A 1 435 ? -25.632 -16.814 16.229 1.00 56.06 435 ARG A CA 1
ATOM 3218 C C . ARG A 1 435 ? -24.909 -17.966 15.530 1.00 56.06 435 ARG A C 1
ATOM 3220 O O . ARG A 1 435 ? -23.688 -17.917 15.386 1.00 56.06 435 ARG A O 1
ATOM 3227 N N . ARG A 1 436 ? -25.634 -19.008 15.112 1.00 58.97 436 ARG A N 1
ATOM 3228 C CA . ARG A 1 436 ? -25.067 -20.143 14.369 1.00 58.97 436 ARG A CA 1
ATOM 3229 C C . ARG A 1 436 ? -24.653 -19.726 12.957 1.00 58.97 436 ARG A C 1
ATOM 3231 O O . ARG A 1 436 ? -23.556 -20.084 12.547 1.00 58.97 436 ARG A O 1
ATOM 3238 N N . ALA A 1 437 ? -25.468 -18.928 12.271 1.00 57.41 437 ALA A N 1
ATOM 3239 C CA . ALA A 1 437 ? -25.162 -18.387 10.951 1.00 57.41 437 ALA A CA 1
ATOM 3240 C C . ALA A 1 437 ? -23.918 -17.485 10.976 1.00 57.41 437 ALA A C 1
ATOM 3242 O O . ALA A 1 437 ? -23.011 -17.696 10.179 1.00 57.41 437 ALA A O 1
ATOM 3243 N N . VAL A 1 438 ? -23.810 -16.566 11.947 1.00 52.59 438 VAL A N 1
ATOM 3244 C CA . VAL A 1 438 ? -22.610 -15.726 12.131 1.00 52.59 438 VAL A CA 1
ATOM 3245 C C . VAL A 1 438 ? -21.369 -16.586 12.375 1.00 52.59 438 VAL A C 1
ATOM 3247 O O . VAL A 1 438 ? -20.349 -16.385 11.727 1.00 52.59 438 VAL A O 1
ATOM 3250 N N . ARG A 1 439 ? -21.450 -17.594 13.256 1.00 51.97 439 ARG A N 1
ATOM 3251 C CA . ARG A 1 439 ? -20.323 -18.511 13.507 1.00 51.97 439 ARG A CA 1
ATOM 3252 C C . ARG A 1 439 ? -19.900 -19.271 12.254 1.00 51.97 439 ARG A C 1
ATOM 3254 O O . ARG A 1 439 ? -18.708 -19.351 11.989 1.00 51.97 439 ARG A O 1
ATOM 3261 N N . ILE A 1 440 ? -20.855 -19.820 11.502 1.00 52.59 440 ILE A N 1
ATOM 3262 C CA . ILE A 1 440 ? -20.574 -20.524 10.245 1.00 52.59 440 ILE A CA 1
ATOM 3263 C C . ILE A 1 440 ? -19.927 -19.562 9.245 1.00 52.59 440 ILE A C 1
ATOM 3265 O O . ILE A 1 440 ? -18.911 -19.913 8.661 1.00 52.59 440 ILE A O 1
ATOM 3269 N N . GLY A 1 441 ? -20.445 -18.339 9.113 1.00 49.97 441 GLY A N 1
ATOM 3270 C CA . GLY A 1 441 ? -19.858 -17.298 8.269 1.00 49.97 441 GLY A CA 1
ATOM 3271 C C . GLY A 1 441 ? -18.415 -16.968 8.655 1.00 49.97 441 GLY A C 1
ATOM 3272 O O . GLY A 1 441 ? -17.546 -16.954 7.790 1.00 49.97 441 GLY A O 1
ATOM 3273 N N . CYS A 1 442 ? -18.124 -16.796 9.949 1.00 48.75 442 CYS A N 1
ATOM 3274 C CA . CYS A 1 442 ? -16.759 -16.582 10.436 1.00 48.75 442 CYS A CA 1
ATOM 3275 C C . CYS A 1 442 ? -15.840 -17.776 10.146 1.00 48.75 442 CYS A C 1
ATOM 3277 O O . CYS A 1 442 ? -14.696 -17.572 9.757 1.00 48.75 442 CYS A O 1
ATOM 3279 N N . VAL A 1 443 ? -16.324 -19.011 10.317 1.00 48.28 443 VAL A N 1
ATOM 3280 C CA . VAL A 1 443 ? -15.553 -20.231 10.018 1.00 48.28 443 VAL A CA 1
ATOM 3281 C C . VAL A 1 443 ? -15.298 -20.368 8.517 1.00 48.28 443 VAL A C 1
ATOM 3283 O O . VAL A 1 443 ? -14.192 -20.709 8.119 1.00 48.28 443 VAL A O 1
ATOM 3286 N N . LEU A 1 444 ? -16.279 -20.069 7.669 1.00 48.19 444 LEU A N 1
ATOM 3287 C CA . LEU A 1 444 ? -16.097 -20.091 6.219 1.00 48.19 444 LEU A CA 1
ATOM 3288 C C . LEU A 1 444 ? -15.117 -19.007 5.766 1.00 48.19 444 LEU A C 1
ATOM 3290 O O . LEU A 1 444 ? -14.197 -19.309 5.016 1.00 48.19 444 LEU A O 1
ATOM 3294 N N . ALA A 1 445 ? -15.246 -17.778 6.274 1.00 49.19 445 ALA A N 1
ATOM 3295 C CA . ALA A 1 445 ? -14.293 -16.704 6.003 1.00 49.19 445 ALA A CA 1
ATOM 3296 C C . ALA A 1 445 ? -12.876 -17.083 6.461 1.00 49.19 445 ALA A C 1
ATOM 3298 O O . ALA A 1 445 ? -11.914 -16.886 5.727 1.00 49.19 445 ALA A O 1
ATOM 3299 N N . ALA A 1 446 ? -12.756 -17.699 7.639 1.00 46.78 446 ALA A N 1
ATOM 3300 C CA . ALA A 1 446 ? -11.507 -18.235 8.163 1.00 46.78 446 ALA A CA 1
ATOM 3301 C C . ALA A 1 446 ? -10.882 -19.294 7.246 1.00 46.78 446 ALA A C 1
ATOM 3303 O O . ALA A 1 446 ? -9.688 -19.238 6.973 1.00 46.78 446 ALA A O 1
ATOM 3304 N N . LEU A 1 447 ? -11.682 -20.239 6.747 1.00 48.03 447 LEU A N 1
ATOM 3305 C CA . LEU A 1 447 ? -11.224 -21.281 5.828 1.00 48.03 447 LEU A CA 1
ATOM 3306 C C . LEU A 1 447 ? -10.824 -20.714 4.462 1.00 48.03 447 LEU A C 1
ATOM 3308 O O . LEU A 1 447 ? -9.834 -21.162 3.894 1.00 48.03 447 LEU A O 1
ATOM 3312 N N . VAL A 1 448 ? -11.548 -19.715 3.949 1.00 49.41 448 VAL A N 1
ATOM 3313 C CA . VAL A 1 448 ? -11.192 -19.020 2.702 1.00 49.41 448 VAL A CA 1
ATOM 3314 C C . VAL A 1 448 ? -9.880 -18.260 2.870 1.00 49.41 448 VAL A C 1
ATOM 3316 O O . VAL A 1 448 ? -8.979 -18.432 2.053 1.00 49.41 448 VAL A O 1
ATOM 3319 N N . LEU A 1 449 ? -9.728 -17.491 3.952 1.00 47.91 449 LEU A N 1
ATOM 3320 C CA . LEU A 1 449 ? -8.480 -16.793 4.270 1.00 47.91 449 LEU A CA 1
ATOM 3321 C C . LEU A 1 449 ? -7.318 -17.775 4.452 1.00 47.91 449 LEU A C 1
ATOM 3323 O O . LEU A 1 449 ? -6.242 -17.538 3.916 1.00 47.91 449 LEU A O 1
ATOM 3327 N N . ALA A 1 450 ? -7.540 -18.903 5.135 1.00 48.44 450 ALA A N 1
ATOM 3328 C CA . ALA A 1 450 ? -6.550 -19.969 5.267 1.00 48.44 450 ALA A CA 1
ATOM 3329 C C . ALA A 1 450 ? -6.201 -20.597 3.909 1.00 48.44 450 ALA A C 1
ATOM 3331 O O . ALA A 1 450 ? -5.035 -20.858 3.642 1.00 48.44 450 ALA A O 1
ATOM 3332 N N . GLY A 1 451 ? -7.178 -20.795 3.022 1.00 50.19 451 GLY A N 1
ATOM 3333 C CA . GLY A 1 451 ? -6.949 -21.263 1.655 1.00 50.19 451 GLY A CA 1
ATOM 3334 C C . GLY A 1 451 ? -6.124 -20.278 0.823 1.00 50.19 451 GLY A C 1
ATOM 3335 O O . GLY A 1 451 ? -5.206 -20.695 0.123 1.00 50.19 451 GLY A O 1
ATOM 3336 N N . MET A 1 452 ? -6.397 -18.974 0.940 1.00 48.81 452 MET A N 1
ATOM 3337 C CA . MET A 1 452 ? -5.621 -17.911 0.287 1.00 48.81 452 MET A CA 1
ATOM 3338 C C . MET A 1 452 ? -4.190 -17.842 0.832 1.00 48.81 452 MET A C 1
ATOM 3340 O O . MET A 1 452 ? -3.242 -17.828 0.055 1.00 48.81 452 MET A O 1
ATOM 3344 N N . ALA A 1 453 ? -4.033 -17.898 2.155 1.00 49.72 453 ALA A N 1
ATOM 3345 C CA . ALA A 1 453 ? -2.748 -17.986 2.843 1.00 49.72 453 ALA A CA 1
ATOM 3346 C C . ALA A 1 453 ? -1.942 -19.224 2.405 1.00 49.72 453 ALA A C 1
ATOM 3348 O O . ALA A 1 453 ? -0.765 -19.122 2.069 1.00 49.72 453 ALA A O 1
ATOM 3349 N N . MET A 1 454 ? -2.579 -20.396 2.349 1.00 50.97 454 MET A N 1
ATOM 3350 C CA . MET A 1 454 ? -1.948 -21.638 1.892 1.00 50.97 454 MET A CA 1
ATOM 3351 C C . MET A 1 454 ? -1.562 -21.571 0.414 1.00 50.97 454 MET A C 1
ATOM 3353 O O . MET A 1 454 ? -0.489 -22.042 0.047 1.00 50.97 454 MET A O 1
ATOM 3357 N N . ARG A 1 455 ? -2.389 -20.953 -0.436 1.00 52.47 455 ARG A N 1
ATOM 3358 C CA . ARG A 1 455 ? -2.033 -20.692 -1.833 1.00 52.47 455 ARG A CA 1
ATOM 3359 C C . ARG A 1 455 ? -0.801 -19.794 -1.930 1.00 52.47 455 ARG A C 1
ATOM 3361 O O . ARG A 1 455 ? 0.103 -20.131 -2.683 1.00 52.47 455 ARG A O 1
ATOM 3368 N N . GLU A 1 456 ? -0.710 -18.737 -1.122 1.00 51.22 456 GLU A N 1
ATOM 3369 C CA . GLU A 1 456 ? 0.510 -17.926 -1.035 1.00 51.22 456 GLU A CA 1
ATOM 3370 C C . GLU A 1 456 ? 1.729 -18.761 -0.596 1.00 51.22 456 GLU A C 1
ATOM 3372 O O . GLU A 1 456 ? 2.803 -18.532 -1.137 1.00 51.22 456 GLU A O 1
ATOM 3377 N N . VAL A 1 457 ? 1.607 -19.773 0.285 1.00 52.44 457 VAL A N 1
ATOM 3378 C CA . VAL A 1 457 ? 2.726 -20.710 0.583 1.00 52.44 457 VAL A CA 1
ATOM 3379 C C . VAL A 1 457 ? 3.219 -21.385 -0.690 1.00 52.44 457 VAL A C 1
ATOM 3381 O O . VAL A 1 457 ? 4.411 -21.357 -0.995 1.00 52.44 457 VAL A O 1
ATOM 3384 N N . PHE A 1 458 ? 2.300 -22.034 -1.408 1.00 56.66 458 PHE A N 1
ATOM 3385 C CA . PHE A 1 458 ? 2.636 -22.865 -2.561 1.00 56.66 458 PHE A CA 1
ATOM 3386 C C . PHE A 1 458 ? 3.123 -22.015 -3.738 1.00 56.66 458 PHE A C 1
ATOM 3388 O O . PHE A 1 458 ? 4.032 -22.422 -4.461 1.00 56.66 458 PHE A O 1
ATOM 3395 N N . ASP A 1 459 ? 2.603 -20.794 -3.849 1.00 54.41 459 ASP A N 1
ATOM 3396 C CA . ASP A 1 459 ? 3.028 -19.782 -4.806 1.00 54.41 459 ASP A CA 1
ATOM 3397 C C . ASP A 1 459 ? 4.261 -19.000 -4.317 1.00 54.41 459 ASP A C 1
ATOM 3399 O O . ASP A 1 459 ? 4.639 -18.025 -4.954 1.00 54.41 459 ASP A O 1
ATOM 3403 N N . GLY A 1 460 ? 4.948 -19.404 -3.240 1.00 55.84 460 GLY A N 1
ATOM 3404 C CA . GLY A 1 460 ? 6.218 -18.825 -2.780 1.00 55.84 460 GLY A CA 1
ATOM 3405 C C . GLY A 1 460 ? 6.122 -17.436 -2.126 1.00 55.84 460 GLY A C 1
ATOM 3406 O O . GLY A 1 460 ? 7.112 -16.715 -2.063 1.00 55.84 460 GLY A O 1
ATOM 3407 N N . GLY A 1 461 ? 4.974 -17.013 -1.630 1.00 61.16 461 GLY A N 1
ATOM 3408 C CA . GLY A 1 461 ? 4.771 -15.773 -0.879 1.00 61.16 461 GLY A CA 1
ATOM 3409 C C . GLY A 1 461 ? 4.254 -14.610 -1.720 1.00 61.16 461 GLY A C 1
ATOM 3410 O O . GLY A 1 461 ? 3.864 -14.776 -2.871 1.00 61.16 461 GLY A O 1
ATOM 3411 N N . SER A 1 462 ? 4.255 -13.415 -1.125 1.00 61.69 462 SER A N 1
ATOM 3412 C CA . SER A 1 462 ? 3.693 -12.209 -1.741 1.00 61.69 462 SER A CA 1
ATOM 3413 C C . SER A 1 462 ? 4.406 -11.824 -3.051 1.00 61.69 462 SER A C 1
ATOM 3415 O O . SER A 1 462 ? 5.600 -12.111 -3.209 1.00 61.69 462 SER A O 1
ATOM 3417 N N . PRO A 1 463 ? 3.733 -11.123 -3.983 1.00 66.25 463 PRO A N 1
ATOM 3418 C CA . PRO A 1 463 ? 4.353 -10.651 -5.221 1.00 66.25 463 PRO A CA 1
ATOM 3419 C C . PRO A 1 463 ? 5.706 -9.920 -5.052 1.00 66.25 463 PRO A C 1
ATOM 3421 O O . PRO A 1 463 ? 6.645 -10.278 -5.766 1.00 66.25 463 PRO A O 1
ATOM 3424 N N . PRO A 1 464 ? 5.912 -9.019 -4.066 1.00 65.69 464 PRO A N 1
ATOM 3425 C CA . PRO A 1 464 ? 7.226 -8.404 -3.816 1.00 65.69 464 PRO A CA 1
ATOM 3426 C C . PRO A 1 464 ? 8.292 -9.411 -3.403 1.00 65.69 464 PRO A C 1
ATOM 3428 O O . PRO A 1 464 ? 9.451 -9.310 -3.808 1.00 65.69 464 PRO A O 1
ATOM 3431 N N . SER A 1 465 ? 7.906 -10.414 -2.611 1.00 65.12 465 SER A N 1
ATOM 3432 C CA . SER A 1 465 ? 8.805 -11.493 -2.202 1.00 65.12 465 SER A CA 1
ATOM 3433 C C . SER A 1 465 ? 9.224 -12.329 -3.412 1.00 65.12 465 SER A C 1
ATOM 3435 O O . SER A 1 465 ? 10.394 -12.691 -3.553 1.00 65.12 465 SER A O 1
ATOM 3437 N N . ILE A 1 466 ? 8.282 -12.613 -4.318 1.00 73.25 466 ILE A N 1
ATOM 3438 C CA . ILE A 1 466 ? 8.549 -13.304 -5.583 1.00 73.25 466 ILE A CA 1
ATOM 3439 C C . ILE A 1 466 ? 9.506 -12.490 -6.459 1.00 73.25 466 ILE A C 1
ATOM 3441 O O . ILE A 1 466 ? 10.494 -13.057 -6.936 1.00 73.25 466 ILE A O 1
ATOM 3445 N N . GLN A 1 467 ? 9.254 -11.189 -6.624 1.00 78.81 467 GLN A N 1
ATOM 3446 C CA . GLN A 1 467 ? 10.092 -10.288 -7.415 1.00 78.81 467 GLN A CA 1
ATOM 3447 C C . GLN A 1 467 ? 11.496 -10.156 -6.831 1.00 78.81 467 GLN A C 1
ATOM 3449 O O . GLN A 1 467 ? 12.462 -10.461 -7.525 1.00 78.81 467 GLN A O 1
ATOM 3454 N N . THR A 1 468 ? 11.621 -9.846 -5.540 1.00 75.12 468 THR A N 1
ATOM 3455 C CA . THR A 1 468 ? 12.919 -9.712 -4.861 1.00 75.12 468 THR A CA 1
ATOM 3456 C C . THR A 1 468 ? 13.764 -10.976 -5.042 1.00 75.12 468 THR A C 1
ATOM 3458 O O . THR A 1 468 ? 14.932 -10.906 -5.417 1.00 75.12 468 THR A O 1
ATOM 3461 N N . ARG A 1 469 ? 13.187 -12.174 -4.870 1.00 75.44 469 ARG A N 1
ATOM 3462 C CA . ARG A 1 469 ? 13.933 -13.428 -5.088 1.00 75.44 469 ARG A CA 1
ATOM 3463 C C . ARG A 1 469 ? 14.332 -13.654 -6.541 1.00 75.44 469 ARG A C 1
ATOM 3465 O O . ARG A 1 469 ? 15.351 -14.294 -6.806 1.00 75.44 469 ARG A O 1
ATOM 3472 N N . ALA A 1 470 ? 13.499 -13.246 -7.490 1.00 84.81 470 ALA A N 1
ATOM 3473 C CA . ALA A 1 470 ? 13.852 -13.321 -8.899 1.00 84.81 470 ALA A CA 1
ATOM 3474 C C . ALA A 1 470 ? 14.970 -12.324 -9.234 1.00 84.81 470 ALA A C 1
ATOM 3476 O O . ALA A 1 470 ? 15.903 -12.704 -9.933 1.00 84.81 470 ALA A O 1
ATOM 3477 N N . ASP A 1 471 ? 14.955 -11.124 -8.654 1.00 84.38 471 ASP A N 1
ATOM 3478 C CA . ASP A 1 471 ? 15.988 -10.100 -8.830 1.00 84.38 471 ASP A CA 1
ATOM 3479 C C . ASP A 1 471 ? 17.351 -10.544 -8.332 1.00 84.38 471 ASP A C 1
ATOM 3481 O O . ASP A 1 471 ? 18.329 -10.429 -9.066 1.00 84.38 471 ASP A O 1
ATOM 3485 N N . TRP A 1 472 ? 17.417 -11.145 -7.146 1.00 81.50 472 TRP A N 1
ATOM 3486 C CA . TRP A 1 472 ? 18.662 -11.709 -6.623 1.00 81.50 472 TRP A CA 1
ATOM 3487 C C . TRP A 1 472 ? 19.226 -12.801 -7.536 1.00 81.50 472 TRP A C 1
ATOM 3489 O O . TRP A 1 472 ? 20.423 -12.825 -7.825 1.00 81.50 472 TRP A O 1
ATOM 3499 N N . ARG A 1 473 ? 18.364 -13.695 -8.034 1.00 87.69 473 ARG A N 1
ATOM 3500 C CA . ARG A 1 473 ? 18.774 -14.771 -8.947 1.00 87.69 473 ARG A CA 1
ATOM 3501 C C . ARG A 1 473 ? 19.172 -14.240 -10.323 1.00 87.69 473 ARG A C 1
ATOM 3503 O O . ARG A 1 473 ? 20.119 -14.748 -10.909 1.00 87.69 473 ARG A O 1
ATOM 3510 N N . MET A 1 474 ? 18.485 -13.223 -10.836 1.00 92.31 474 MET A N 1
ATOM 3511 C CA . MET A 1 474 ? 18.849 -12.538 -12.076 1.00 92.31 474 MET A CA 1
ATOM 3512 C C . MET A 1 474 ? 20.195 -11.816 -11.935 1.00 92.31 474 MET A C 1
ATOM 3514 O O . MET A 1 474 ? 21.069 -12.023 -12.767 1.00 92.31 474 MET A O 1
ATOM 3518 N N . ALA A 1 475 ? 20.411 -11.058 -10.858 1.00 89.31 475 ALA A N 1
ATOM 3519 C CA . ALA A 1 475 ? 21.671 -10.360 -10.597 1.00 89.31 475 ALA A CA 1
ATOM 3520 C C . ALA A 1 475 ? 22.857 -11.330 -10.441 1.00 89.31 475 ALA A C 1
ATOM 3522 O O . ALA A 1 475 ? 23.938 -11.086 -10.976 1.00 89.31 475 ALA A O 1
ATOM 3523 N N . ALA A 1 476 ? 22.655 -12.460 -9.753 1.00 88.31 476 ALA A N 1
ATOM 3524 C CA . ALA A 1 476 ? 23.677 -13.498 -9.625 1.00 88.31 476 ALA A CA 1
ATOM 3525 C C . ALA A 1 476 ? 24.070 -14.096 -10.986 1.00 88.31 476 ALA A C 1
ATOM 3527 O O . ALA A 1 476 ? 25.257 -14.270 -11.253 1.00 88.31 476 ALA A O 1
ATOM 3528 N N . ARG A 1 477 ? 23.089 -14.367 -11.857 1.00 95.31 477 ARG A N 1
ATOM 3529 C CA . ARG A 1 477 ? 23.329 -14.893 -13.208 1.00 95.31 477 ARG A CA 1
ATOM 3530 C C . ARG A 1 477 ? 23.980 -13.872 -14.134 1.00 95.31 477 ARG A C 1
ATOM 3532 O O . ARG A 1 477 ? 24.915 -14.218 -14.844 1.00 95.31 477 ARG A O 1
ATOM 3539 N N . GLU A 1 478 ? 23.558 -12.610 -14.066 1.00 93.56 478 GLU A N 1
ATOM 3540 C CA . GLU A 1 478 ? 24.209 -11.500 -14.773 1.00 93.56 478 GLU A CA 1
ATOM 3541 C C . GLU A 1 478 ? 25.694 -11.402 -14.395 1.00 93.56 478 GLU A C 1
ATOM 3543 O O . GLU A 1 478 ? 26.548 -11.350 -15.275 1.00 93.56 478 GLU A O 1
ATOM 3548 N N . LYS A 1 479 ? 26.025 -11.489 -13.099 1.00 93.50 479 LYS A N 1
ATOM 3549 C CA . LYS A 1 479 ? 27.418 -11.495 -12.622 1.00 93.50 479 LYS A CA 1
ATOM 3550 C C . LYS A 1 479 ? 28.232 -12.689 -13.144 1.00 93.50 479 LYS A C 1
ATOM 3552 O O . LYS A 1 479 ? 29.445 -12.581 -13.281 1.00 93.50 479 LYS A O 1
ATOM 3557 N N . GLN A 1 480 ? 27.581 -13.819 -13.411 1.00 96.38 480 GLN A N 1
ATOM 3558 C CA . GLN A 1 480 ? 28.203 -15.028 -13.964 1.00 96.38 480 GLN A CA 1
ATOM 3559 C C . GLN A 1 480 ? 28.274 -15.023 -15.500 1.00 96.38 480 GLN A C 1
ATOM 3561 O O . GLN A 1 480 ? 28.847 -15.942 -16.075 1.00 96.38 480 GLN A O 1
ATOM 3566 N N . GLY A 1 481 ? 27.678 -14.030 -16.173 1.00 95.69 481 GLY A N 1
ATOM 3567 C CA . GLY A 1 481 ? 27.515 -14.032 -17.629 1.00 95.69 481 GLY A CA 1
ATOM 3568 C C . GLY A 1 481 ? 26.489 -15.053 -18.145 1.00 95.69 481 GLY A C 1
ATOM 3569 O O . GLY A 1 481 ? 26.405 -15.276 -19.351 1.00 95.69 481 GLY A O 1
ATOM 3570 N N . ASP A 1 482 ? 25.688 -15.665 -17.265 1.00 97.62 482 ASP A N 1
ATOM 3571 C CA . ASP A 1 482 ? 24.628 -16.614 -17.626 1.00 97.62 482 ASP A CA 1
ATOM 3572 C C . ASP A 1 482 ? 23.362 -15.872 -18.093 1.00 97.62 482 ASP A C 1
ATOM 3574 O O . ASP A 1 482 ? 22.348 -15.760 -17.394 1.00 97.62 482 ASP A O 1
ATOM 3578 N N . TRP A 1 483 ? 23.422 -15.327 -19.308 1.00 96.81 483 TRP A N 1
ATOM 3579 C CA . TRP A 1 483 ? 22.317 -14.569 -19.897 1.00 96.81 483 TRP A CA 1
ATOM 3580 C C . TRP A 1 483 ? 21.099 -15.439 -20.237 1.00 96.81 483 TRP A C 1
ATOM 3582 O O . TRP A 1 483 ? 19.964 -14.972 -20.137 1.00 96.81 483 TRP A O 1
ATOM 3592 N N . LEU A 1 484 ? 21.299 -16.715 -20.584 1.00 97.38 484 LEU A N 1
ATOM 3593 C CA . LEU A 1 484 ? 20.193 -17.643 -20.845 1.00 97.38 484 LEU A CA 1
ATOM 3594 C C . LEU A 1 484 ? 19.418 -17.951 -19.563 1.00 97.38 484 LEU A C 1
ATOM 3596 O O . LEU A 1 484 ? 18.185 -17.885 -19.556 1.00 97.38 484 LEU A O 1
ATOM 3600 N N . GLY A 1 485 ? 20.118 -18.219 -18.459 1.00 96.44 485 GLY A N 1
ATOM 3601 C CA . GLY A 1 485 ? 19.484 -18.397 -17.162 1.00 96.44 485 GLY A CA 1
ATOM 3602 C C . GLY A 1 485 ? 18.829 -17.112 -16.649 1.00 96.44 485 GLY A C 1
ATOM 3603 O O . GLY A 1 485 ? 17.770 -17.184 -16.020 1.00 96.44 485 GLY A O 1
ATOM 3604 N N . PHE A 1 486 ? 19.402 -15.935 -16.937 1.00 97.06 486 PHE A N 1
ATOM 3605 C CA . PHE A 1 486 ? 18.760 -14.645 -16.655 1.00 97.06 486 PHE A CA 1
ATOM 3606 C C . PHE A 1 486 ? 17.404 -14.544 -17.363 1.00 97.06 486 PHE A C 1
ATOM 3608 O O . PHE A 1 486 ? 16.390 -14.279 -16.719 1.00 97.06 486 PHE A O 1
ATOM 3615 N N . ILE A 1 487 ? 17.366 -14.805 -18.675 1.00 97.06 487 ILE A N 1
ATOM 3616 C CA . ILE A 1 487 ? 16.137 -14.751 -19.483 1.00 97.06 487 ILE A CA 1
ATOM 3617 C C . ILE A 1 487 ? 15.113 -15.779 -18.988 1.00 97.06 487 ILE A C 1
ATOM 3619 O O . ILE A 1 487 ? 13.923 -15.472 -18.901 1.00 97.06 487 ILE A O 1
ATOM 3623 N N . ALA A 1 488 ? 15.547 -16.991 -18.634 1.00 95.88 488 ALA A N 1
ATOM 3624 C CA . ALA A 1 488 ? 14.662 -18.016 -18.083 1.00 95.88 488 ALA A CA 1
ATOM 3625 C C . ALA A 1 488 ? 14.007 -17.564 -16.765 1.00 95.88 488 ALA A C 1
ATOM 3627 O O . ALA A 1 488 ? 12.810 -17.774 -16.560 1.00 95.88 488 ALA A O 1
ATOM 3628 N N . GLU A 1 489 ? 14.762 -16.899 -15.889 1.00 93.38 489 GLU A N 1
ATOM 3629 C CA . GLU A 1 489 ? 14.224 -16.342 -14.646 1.00 93.38 489 GLU A CA 1
ATOM 3630 C C . GLU A 1 489 ? 13.291 -15.162 -14.890 1.00 93.38 489 GLU A C 1
ATOM 3632 O O . GLU A 1 489 ? 12.234 -15.102 -14.268 1.00 93.38 489 GLU A O 1
ATOM 3637 N N . ALA A 1 490 ? 13.631 -14.272 -15.825 1.00 93.69 490 ALA A N 1
ATOM 3638 C CA . ALA A 1 490 ? 12.764 -13.170 -16.220 1.00 93.69 490 ALA A CA 1
ATOM 3639 C C . ALA A 1 490 ? 11.413 -13.689 -16.741 1.00 93.69 490 ALA A C 1
ATOM 3641 O O . ALA A 1 490 ? 10.357 -13.251 -16.288 1.00 93.69 490 ALA A O 1
ATOM 3642 N N . LYS A 1 491 ? 11.415 -14.713 -17.604 1.00 92.44 491 LYS A N 1
ATOM 3643 C CA . LYS A 1 491 ? 10.180 -15.369 -18.066 1.00 92.44 491 LYS A CA 1
ATOM 3644 C C . LYS A 1 491 ? 9.395 -16.009 -16.927 1.00 92.44 491 LYS A C 1
ATOM 3646 O O . LYS A 1 491 ? 8.176 -15.868 -16.877 1.00 92.44 491 LYS A O 1
ATOM 3651 N N . ARG A 1 492 ? 10.076 -16.698 -16.003 1.00 89.88 492 ARG A N 1
ATOM 3652 C CA . ARG A 1 492 ? 9.436 -17.296 -14.821 1.00 89.88 492 ARG A CA 1
ATOM 3653 C C . ARG A 1 492 ? 8.790 -16.229 -13.941 1.00 89.88 492 ARG A C 1
ATOM 3655 O O . ARG A 1 492 ? 7.702 -16.454 -13.420 1.00 89.88 492 ARG A O 1
ATOM 3662 N N . LEU A 1 493 ? 9.451 -15.087 -13.774 1.00 87.44 493 LEU A N 1
ATOM 3663 C CA . LEU A 1 493 ? 8.923 -13.959 -13.023 1.00 87.44 493 LEU A CA 1
ATOM 3664 C C . LEU A 1 493 ? 7.683 -13.375 -13.712 1.00 87.44 493 LEU A C 1
ATOM 3666 O O . LEU A 1 493 ? 6.648 -13.250 -13.062 1.00 87.44 493 LEU A O 1
ATOM 3670 N N . ARG A 1 494 ? 7.748 -13.132 -15.030 1.00 87.62 494 ARG A N 1
ATOM 3671 C CA . ARG A 1 494 ? 6.607 -12.657 -15.833 1.00 87.62 494 ARG A CA 1
ATOM 3672 C C . ARG A 1 494 ? 5.417 -13.613 -15.776 1.00 87.62 494 ARG A C 1
ATOM 3674 O O . ARG A 1 494 ? 4.287 -13.175 -15.618 1.00 87.62 494 ARG A O 1
ATOM 3681 N N . ALA A 1 495 ? 5.657 -14.920 -15.862 1.00 85.00 495 ALA A N 1
ATOM 3682 C CA . ALA A 1 495 ? 4.596 -15.923 -15.787 1.00 85.00 495 ALA A CA 1
ATOM 3683 C C . ALA A 1 495 ? 3.882 -15.941 -14.424 1.00 85.00 495 ALA A C 1
ATOM 3685 O O . ALA A 1 495 ? 2.722 -16.332 -14.350 1.00 85.00 495 ALA A O 1
ATOM 3686 N N . ARG A 1 496 ? 4.568 -15.535 -13.347 1.00 79.75 496 ARG A N 1
ATOM 3687 C CA . ARG A 1 496 ? 4.015 -15.535 -11.985 1.00 79.75 496 ARG A CA 1
ATOM 3688 C C . ARG A 1 496 ? 3.344 -14.226 -11.607 1.00 79.75 496 ARG A C 1
ATOM 3690 O O . ARG A 1 496 ? 2.313 -14.260 -10.951 1.00 79.75 496 ARG A O 1
ATOM 3697 N N . LEU A 1 497 ? 3.959 -13.098 -11.956 1.00 76.19 497 LEU A N 1
ATOM 3698 C CA . LEU A 1 497 ? 3.520 -11.774 -11.509 1.00 76.19 497 LEU A CA 1
ATOM 3699 C C . LEU A 1 497 ? 2.902 -10.929 -12.620 1.00 76.19 497 LEU A C 1
ATOM 3701 O O . LEU A 1 497 ? 2.470 -9.818 -12.350 1.00 76.19 497 LEU A O 1
ATOM 3705 N N . GLY A 1 498 ? 2.858 -11.426 -13.855 1.00 78.94 498 GLY A N 1
ATOM 3706 C CA . GLY A 1 498 ? 2.419 -10.644 -15.003 1.00 78.94 498 GLY A CA 1
ATOM 3707 C C . GLY A 1 498 ? 3.487 -9.653 -15.487 1.00 78.94 498 GLY A C 1
ATOM 3708 O O . GLY A 1 498 ? 4.682 -9.834 -15.223 1.00 78.94 498 GLY A O 1
ATOM 3709 N N . PRO A 1 499 ? 3.089 -8.632 -16.263 1.00 75.94 499 PRO A N 1
ATOM 3710 C CA . PRO A 1 499 ? 4.016 -7.635 -16.782 1.00 75.94 499 PRO A CA 1
ATOM 3711 C C . PRO A 1 499 ? 4.509 -6.735 -15.643 1.00 75.94 499 PRO A C 1
ATOM 3713 O O . PRO A 1 499 ? 3.743 -5.988 -15.043 1.00 75.94 499 PRO A O 1
ATOM 3716 N N . LEU A 1 500 ? 5.806 -6.816 -15.344 1.00 80.06 500 LEU A N 1
ATOM 3717 C CA . LEU A 1 500 ? 6.471 -5.927 -14.393 1.00 80.06 500 LEU A CA 1
ATOM 3718 C C . LEU A 1 500 ? 7.089 -4.742 -15.125 1.00 80.06 500 LEU A C 1
ATOM 3720 O O . LEU A 1 500 ? 7.647 -4.907 -16.208 1.00 80.06 500 LEU A O 1
ATOM 3724 N N . ALA A 1 501 ? 7.039 -3.571 -14.494 1.00 80.31 501 ALA A N 1
ATOM 3725 C CA . ALA A 1 501 ? 7.417 -2.305 -15.107 1.00 80.31 501 ALA A CA 1
ATOM 3726 C C . ALA A 1 501 ? 8.852 -2.258 -15.650 1.00 80.31 501 ALA A C 1
ATOM 3728 O O . ALA A 1 501 ? 9.074 -1.540 -16.604 1.00 80.31 501 ALA A O 1
ATOM 3729 N N . ASP A 1 502 ? 9.830 -2.954 -15.068 1.00 85.25 502 ASP A N 1
ATOM 3730 C CA . ASP A 1 502 ? 11.251 -2.908 -15.460 1.00 85.25 502 ASP A CA 1
ATOM 3731 C C . ASP A 1 502 ? 11.727 -4.168 -16.207 1.00 85.25 502 ASP A C 1
ATOM 3733 O O . ASP A 1 502 ? 12.825 -4.208 -16.777 1.00 85.25 502 ASP A O 1
ATOM 3737 N N . LEU A 1 503 ? 10.920 -5.226 -16.176 1.00 89.94 503 LEU A N 1
ATOM 3738 C CA . LEU A 1 503 ? 11.325 -6.556 -16.601 1.00 89.94 503 LEU A CA 1
ATOM 3739 C C . LEU A 1 503 ? 11.505 -6.680 -18.123 1.00 89.94 503 LEU A C 1
ATOM 3741 O O . LEU A 1 503 ? 12.499 -7.294 -18.523 1.00 89.94 503 LEU A O 1
ATOM 3745 N N . PRO A 1 504 ? 10.635 -6.105 -18.985 1.00 93.44 504 PRO A N 1
ATOM 3746 C CA . PRO A 1 504 ? 10.864 -6.105 -20.427 1.00 93.44 504 PRO A CA 1
ATOM 3747 C C . PRO A 1 504 ? 12.195 -5.448 -20.817 1.00 93.44 504 PRO A C 1
ATOM 3749 O O . PRO A 1 504 ? 12.950 -6.051 -21.575 1.00 93.44 504 PRO A O 1
ATOM 3752 N N . TYR A 1 505 ? 12.563 -4.299 -20.230 1.00 94.25 505 TYR A N 1
ATOM 3753 C CA . TYR A 1 505 ? 13.884 -3.679 -20.447 1.00 94.25 505 TYR A CA 1
ATOM 3754 C C . TYR A 1 505 ? 15.043 -4.618 -20.082 1.00 94.25 505 TYR A C 1
ATOM 3756 O O . TYR A 1 505 ? 15.995 -4.797 -20.848 1.00 94.25 505 TYR A O 1
ATOM 3764 N N . ARG A 1 506 ? 14.974 -5.233 -18.897 1.00 94.31 506 ARG A N 1
ATOM 3765 C CA . ARG A 1 506 ? 16.031 -6.116 -18.387 1.00 94.31 506 ARG A CA 1
ATOM 3766 C C . ARG A 1 506 ? 16.208 -7.354 -19.257 1.00 94.31 506 ARG A C 1
ATOM 3768 O O . ARG A 1 506 ? 17.340 -7.734 -19.561 1.00 94.31 506 ARG A O 1
ATOM 3775 N N . GLU A 1 507 ? 15.103 -7.956 -19.688 1.00 95.81 507 GLU A N 1
ATOM 3776 C CA . GLU A 1 507 ? 15.117 -9.085 -20.614 1.00 95.81 507 GLU A CA 1
ATOM 3777 C C . GLU A 1 507 ? 15.613 -8.663 -22.007 1.00 95.81 507 GLU A C 1
ATOM 3779 O O . GLU A 1 507 ? 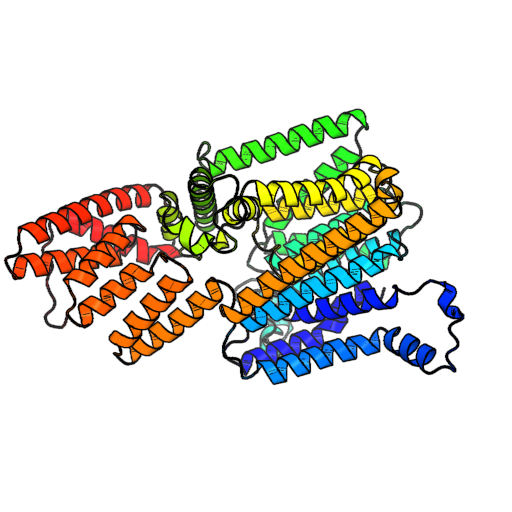16.431 -9.374 -22.589 1.00 95.81 507 GLU A O 1
ATOM 3784 N N . ALA A 1 508 ? 15.206 -7.493 -22.514 1.00 96.62 508 ALA A N 1
ATOM 3785 C CA . ALA A 1 508 ? 15.679 -6.957 -23.790 1.00 96.62 508 ALA A CA 1
ATOM 3786 C C . ALA A 1 508 ? 17.205 -6.794 -23.805 1.00 96.62 508 ALA A C 1
ATOM 3788 O O . ALA A 1 508 ? 17.877 -7.251 -24.729 1.00 96.62 508 ALA A O 1
ATOM 3789 N N . ARG A 1 509 ? 17.771 -6.224 -22.735 1.00 95.94 509 ARG A N 1
ATOM 3790 C CA . ARG A 1 509 ? 19.221 -6.074 -22.565 1.00 95.94 509 ARG A CA 1
ATOM 3791 C C . ARG A 1 509 ? 19.943 -7.424 -22.553 1.00 95.94 509 ARG A C 1
ATOM 3793 O O . ARG A 1 509 ? 20.965 -7.571 -23.218 1.00 95.94 509 ARG A O 1
ATOM 3800 N N . ALA A 1 510 ? 19.420 -8.412 -21.825 1.00 96.06 510 ALA A N 1
ATOM 3801 C CA . ALA A 1 510 ? 20.006 -9.754 -21.787 1.00 96.06 510 ALA A CA 1
ATOM 3802 C C . ALA A 1 510 ? 19.941 -10.451 -23.158 1.00 96.06 510 ALA A C 1
ATOM 3804 O O . ALA A 1 510 ? 20.905 -11.089 -23.572 1.00 96.06 510 ALA A O 1
ATOM 3805 N N . ARG A 1 511 ? 18.837 -10.285 -23.898 1.00 97.38 511 ARG A N 1
ATOM 3806 C CA . ARG A 1 511 ? 18.679 -10.828 -25.256 1.00 97.38 511 ARG A CA 1
ATOM 3807 C C . ARG A 1 511 ? 19.613 -10.183 -26.266 1.00 97.38 511 ARG A C 1
ATOM 3809 O O . ARG A 1 511 ? 20.176 -10.886 -27.100 1.00 97.38 511 ARG A O 1
ATOM 3816 N N . LEU A 1 512 ? 19.839 -8.876 -26.148 1.00 95.31 512 LEU A N 1
ATOM 3817 C CA . LEU A 1 512 ? 20.819 -8.176 -26.970 1.00 95.31 512 LEU A CA 1
ATOM 3818 C C . LEU A 1 512 ? 22.229 -8.763 -26.774 1.00 95.31 512 LEU A C 1
ATOM 3820 O O . LEU A 1 512 ? 22.928 -8.991 -27.757 1.00 95.31 512 LEU A O 1
ATOM 3824 N N . ARG A 1 513 ? 22.611 -9.103 -25.531 1.00 94.81 513 ARG A N 1
ATOM 3825 C CA . ARG A 1 513 ? 23.918 -9.713 -25.205 1.00 94.81 513 ARG A CA 1
ATOM 3826 C C . ARG A 1 513 ? 24.141 -11.099 -25.816 1.00 94.81 513 ARG A C 1
ATOM 3828 O O . ARG A 1 513 ? 25.285 -11.459 -26.056 1.00 94.81 513 ARG A O 1
ATOM 3835 N N . ILE A 1 514 ? 23.080 -11.858 -26.085 1.00 96.44 514 ILE A N 1
ATOM 3836 C CA . ILE A 1 514 ? 23.162 -13.173 -26.752 1.00 96.44 514 ILE A CA 1
ATOM 3837 C C . ILE A 1 514 ? 22.832 -13.107 -28.251 1.00 96.44 514 ILE A C 1
ATOM 3839 O O . ILE A 1 514 ? 22.661 -14.140 -28.891 1.00 96.44 514 ILE A O 1
ATOM 3843 N N . GLY A 1 515 ? 22.712 -11.901 -28.817 1.00 95.38 515 GLY A N 1
ATOM 3844 C CA . GLY A 1 515 ? 22.466 -11.689 -30.244 1.00 95.38 515 GLY A CA 1
ATOM 3845 C C . GLY A 1 515 ? 21.010 -11.845 -30.703 1.00 95.38 515 GLY A C 1
ATOM 3846 O O . GLY A 1 515 ? 20.744 -11.706 -31.895 1.00 95.38 515 GLY A O 1
ATOM 3847 N N . GLU A 1 516 ? 20.048 -12.064 -29.800 1.00 97.06 516 GLU A N 1
ATOM 3848 C CA . GLU A 1 516 ? 18.616 -12.189 -30.124 1.00 97.06 516 GLU A CA 1
ATOM 3849 C C . GLU A 1 516 ? 17.936 -10.815 -30.307 1.00 97.06 516 GLU A C 1
ATOM 3851 O O . GLU A 1 516 ? 17.040 -10.421 -29.551 1.00 97.06 516 GLU A O 1
ATOM 3856 N N . ARG A 1 517 ? 18.373 -10.064 -31.320 1.00 95.62 517 ARG A N 1
ATOM 3857 C CA . ARG A 1 517 ? 18.020 -8.648 -31.517 1.00 95.62 517 ARG A CA 1
ATOM 3858 C C . ARG A 1 517 ? 16.537 -8.397 -31.782 1.00 95.62 517 ARG A C 1
ATOM 3860 O O . ARG A 1 517 ? 15.977 -7.520 -31.137 1.00 95.62 517 ARG A O 1
ATOM 3867 N N . ASP A 1 518 ? 15.877 -9.203 -32.613 1.00 95.62 518 ASP A N 1
ATOM 3868 C CA . ASP A 1 518 ? 14.440 -9.032 -32.902 1.00 95.62 518 ASP A CA 1
ATOM 3869 C C . ASP A 1 518 ? 13.576 -9.174 -31.639 1.00 95.62 518 ASP A C 1
ATOM 3871 O O . ASP A 1 518 ? 12.606 -8.449 -31.422 1.00 95.62 518 ASP A O 1
ATOM 3875 N N . ARG A 1 519 ? 13.950 -10.101 -30.748 1.00 96.62 519 ARG A N 1
ATOM 3876 C CA . ARG A 1 519 ? 13.249 -10.292 -29.473 1.00 96.62 519 ARG A CA 1
ATOM 3877 C C . ARG A 1 519 ? 13.568 -9.182 -28.478 1.00 96.62 519 ARG A C 1
ATOM 3879 O O . ARG A 1 519 ? 12.685 -8.787 -27.722 1.00 96.62 519 ARG A O 1
ATOM 3886 N N . ALA A 1 520 ? 14.812 -8.701 -28.458 1.00 96.94 520 ALA A N 1
ATOM 3887 C CA . ALA A 1 520 ? 15.188 -7.539 -27.659 1.00 96.94 520 ALA A CA 1
ATOM 3888 C C . ALA A 1 520 ? 14.401 -6.294 -28.094 1.00 96.94 520 ALA A C 1
ATOM 3890 O O . ALA A 1 520 ? 13.895 -5.566 -27.247 1.00 96.94 520 ALA A O 1
ATOM 3891 N N . GLU A 1 521 ? 14.233 -6.104 -29.401 1.00 97.25 521 GLU A N 1
ATOM 3892 C CA . GLU A 1 521 ? 13.451 -5.023 -29.990 1.00 97.25 521 GLU A CA 1
ATOM 3893 C C . GLU A 1 521 ? 11.984 -5.072 -29.562 1.00 97.25 521 GLU A C 1
ATOM 3895 O O . GLU A 1 521 ? 11.472 -4.090 -29.023 1.00 97.25 521 GLU A O 1
ATOM 3900 N N . ALA A 1 522 ? 11.330 -6.228 -29.701 1.00 96.25 522 ALA A N 1
ATOM 3901 C CA . ALA A 1 522 ? 9.940 -6.394 -29.284 1.00 96.25 522 ALA A CA 1
ATOM 3902 C C . ALA A 1 522 ? 9.727 -6.043 -27.798 1.00 96.25 522 ALA A C 1
ATOM 3904 O O . ALA A 1 522 ? 8.773 -5.345 -27.454 1.00 96.25 522 ALA A O 1
ATOM 3905 N N . LEU A 1 523 ? 10.644 -6.470 -26.923 1.00 95.81 523 LEU A N 1
ATOM 3906 C CA . LEU A 1 523 ? 10.598 -6.181 -25.486 1.00 95.81 523 LEU A CA 1
ATOM 3907 C C . LEU A 1 523 ? 10.905 -4.712 -25.158 1.00 95.81 523 LEU A C 1
ATOM 3909 O O . LEU A 1 523 ? 10.291 -4.146 -24.256 1.00 95.81 523 LEU A O 1
ATOM 3913 N N . ALA A 1 524 ? 11.829 -4.075 -25.881 1.00 96.25 524 ALA A N 1
ATOM 3914 C CA . ALA A 1 524 ? 12.130 -2.654 -25.713 1.00 96.25 524 ALA A CA 1
ATOM 3915 C C . ALA A 1 524 ? 10.952 -1.770 -26.163 1.00 96.25 524 ALA A C 1
ATOM 3917 O O . ALA A 1 524 ? 10.657 -0.753 -25.530 1.00 96.25 524 ALA A O 1
ATOM 3918 N N . LEU A 1 525 ? 10.240 -2.176 -27.218 1.00 95.19 525 LEU A N 1
ATOM 3919 C CA . LEU A 1 525 ? 9.007 -1.530 -27.669 1.00 95.19 525 LEU A CA 1
ATOM 3920 C C . LEU A 1 525 ? 7.854 -1.743 -26.678 1.00 95.19 525 LEU A C 1
ATOM 3922 O O . LEU A 1 525 ? 7.133 -0.792 -26.382 1.00 95.19 525 LEU A O 1
ATOM 3926 N N . GLU A 1 526 ? 7.695 -2.954 -26.133 1.00 92.44 526 GLU A N 1
ATOM 3927 C CA . GLU A 1 526 ? 6.752 -3.240 -25.039 1.00 92.44 526 GLU A CA 1
ATOM 3928 C C . GLU A 1 526 ? 7.033 -2.321 -23.841 1.00 92.44 526 GLU A C 1
ATOM 3930 O O . GLU A 1 526 ? 6.147 -1.599 -23.384 1.00 92.44 526 GLU A O 1
ATOM 3935 N N . GLN A 1 527 ? 8.291 -2.253 -23.406 1.00 91.62 527 GLN A N 1
ATOM 3936 C CA . GLN A 1 527 ? 8.725 -1.387 -22.316 1.00 91.62 527 GLN A CA 1
ATOM 3937 C C . GLN A 1 527 ? 8.408 0.091 -22.567 1.00 91.62 527 GLN A C 1
ATOM 3939 O O . GLN A 1 527 ? 7.941 0.776 -21.662 1.00 91.62 527 GLN A O 1
ATOM 3944 N N . ALA A 1 528 ? 8.680 0.603 -23.770 1.00 92.19 528 ALA A N 1
ATOM 3945 C CA . ALA A 1 528 ? 8.449 2.008 -24.106 1.00 92.19 528 ALA A CA 1
ATOM 3946 C C . ALA A 1 528 ? 6.959 2.380 -24.087 1.00 92.19 528 ALA A C 1
ATOM 3948 O O . ALA A 1 528 ? 6.619 3.540 -23.854 1.00 92.19 528 ALA A O 1
ATOM 3949 N N . ARG A 1 529 ? 6.069 1.402 -24.304 1.00 88.44 529 ARG A N 1
ATOM 3950 C CA . ARG A 1 529 ? 4.620 1.590 -24.163 1.00 88.44 529 ARG A CA 1
ATOM 3951 C C . ARG A 1 529 ? 4.195 1.658 -22.696 1.00 88.44 529 ARG A C 1
ATOM 3953 O O . ARG A 1 529 ? 3.362 2.499 -22.381 1.00 88.44 529 ARG A O 1
ATOM 3960 N N . ILE A 1 530 ? 4.770 0.809 -21.839 1.00 83.31 530 ILE A N 1
ATOM 3961 C CA . ILE A 1 530 ? 4.439 0.703 -20.404 1.00 83.31 530 ILE A CA 1
ATOM 3962 C C . ILE A 1 530 ? 5.056 1.866 -19.607 1.00 83.31 530 ILE A C 1
ATOM 3964 O O . ILE A 1 530 ? 4.369 2.550 -18.858 1.00 83.31 530 ILE A O 1
ATOM 3968 N N . VAL A 1 531 ? 6.356 2.129 -19.781 1.00 85.81 531 VAL A N 1
ATOM 3969 C CA . VAL A 1 531 ? 7.104 3.164 -19.045 1.00 85.81 531 VAL A CA 1
ATOM 3970 C C . VAL A 1 531 ? 7.904 4.035 -20.027 1.00 85.81 531 VAL A C 1
ATOM 3972 O O . VAL A 1 531 ? 9.126 3.876 -20.143 1.00 85.81 531 VAL A O 1
ATOM 3975 N N . PRO A 1 532 ? 7.257 4.984 -20.735 1.00 86.94 532 PRO A N 1
ATOM 3976 C CA . PRO A 1 532 ? 7.931 5.854 -21.708 1.00 86.94 532 PRO A CA 1
ATOM 3977 C C . PRO A 1 532 ? 9.042 6.713 -21.080 1.00 86.94 532 PRO A C 1
ATOM 3979 O O . PRO A 1 532 ? 10.032 7.017 -21.736 1.00 86.94 532 PRO A O 1
ATOM 3982 N N . ALA A 1 533 ? 8.937 7.034 -19.784 1.00 85.12 533 ALA A N 1
ATOM 3983 C CA . ALA A 1 533 ? 9.931 7.803 -19.028 1.00 85.12 533 ALA A CA 1
ATOM 3984 C C . ALA A 1 533 ? 11.164 6.984 -18.565 1.00 85.12 533 ALA A C 1
ATOM 3986 O O . ALA A 1 533 ? 11.922 7.420 -17.695 1.00 85.12 533 ALA A O 1
ATOM 3987 N N . HIS A 1 534 ? 11.392 5.782 -19.107 1.00 87.94 534 HIS A N 1
ATOM 3988 C CA . HIS A 1 534 ? 12.554 4.960 -18.763 1.00 87.94 534 HIS A CA 1
ATOM 3989 C C . HIS A 1 534 ? 13.760 5.279 -19.667 1.00 87.94 534 HIS A C 1
ATOM 3991 O O . HIS A 1 534 ? 13.978 4.611 -20.678 1.00 87.94 534 HIS A O 1
ATOM 3997 N N . GLY A 1 535 ? 14.591 6.258 -19.282 1.00 86.62 535 GLY A N 1
ATOM 3998 C CA . GLY A 1 535 ? 15.708 6.761 -20.106 1.00 86.62 535 GLY A CA 1
ATOM 3999 C C . GLY A 1 535 ? 16.639 5.678 -20.677 1.00 86.62 535 GLY A C 1
ATOM 4000 O O . GLY A 1 535 ? 16.937 5.682 -21.866 1.00 86.62 535 GLY A O 1
ATOM 4001 N N . TRP A 1 536 ? 17.014 4.661 -19.892 1.00 91.50 536 TRP A N 1
ATOM 4002 C CA . TRP A 1 536 ? 17.848 3.558 -20.404 1.00 91.50 536 TRP A CA 1
ATOM 4003 C C . TRP A 1 536 ? 17.188 2.724 -21.511 1.00 91.50 536 TRP A C 1
ATOM 4005 O O . TRP A 1 536 ? 17.894 2.114 -22.311 1.00 91.50 536 TRP A O 1
ATOM 4015 N N . ASN A 1 537 ? 15.854 2.674 -21.562 1.00 94.38 537 ASN A N 1
ATOM 4016 C CA . ASN A 1 537 ? 15.144 1.958 -22.617 1.00 94.38 537 ASN A CA 1
ATOM 4017 C C . ASN A 1 537 ? 15.099 2.781 -23.912 1.00 94.38 537 ASN A C 1
ATOM 4019 O O . ASN A 1 537 ? 15.224 2.213 -24.990 1.00 94.38 537 ASN A O 1
ATOM 4023 N N . LEU A 1 538 ? 15.007 4.114 -23.816 1.00 94.25 538 LEU A N 1
ATOM 4024 C CA . LEU A 1 538 ? 15.155 4.997 -24.981 1.00 94.25 538 LEU A CA 1
ATOM 4025 C C . LEU A 1 538 ? 16.560 4.875 -25.585 1.00 94.25 538 LEU A C 1
ATOM 4027 O O . LEU A 1 538 ? 16.695 4.731 -26.799 1.00 94.25 538 LEU A O 1
ATOM 4031 N N . GLY A 1 539 ? 17.587 4.814 -24.732 1.00 92.81 539 GLY A N 1
ATOM 4032 C CA . GLY A 1 539 ? 18.956 4.526 -25.162 1.00 92.81 539 GLY A CA 1
ATOM 4033 C C . GLY A 1 539 ? 19.100 3.148 -25.819 1.00 92.81 539 GLY A C 1
ATOM 4034 O O . GLY A 1 539 ? 19.812 3.011 -26.810 1.00 92.81 539 GLY A O 1
ATOM 4035 N N . LEU A 1 540 ? 18.395 2.124 -25.323 1.00 94.62 540 LEU A N 1
ATOM 4036 C CA . LEU A 1 540 ? 18.371 0.795 -25.945 1.00 94.62 540 LEU A CA 1
ATOM 4037 C C . LEU A 1 540 ? 17.700 0.812 -27.330 1.00 94.62 540 LEU A C 1
ATOM 4039 O O . LEU A 1 540 ? 18.248 0.238 -28.269 1.00 94.62 540 LEU A O 1
ATOM 4043 N N . LEU A 1 541 ? 16.559 1.495 -27.476 1.00 95.94 541 LEU A N 1
ATOM 4044 C CA . LEU A 1 541 ? 15.879 1.666 -28.767 1.00 95.94 541 LEU A CA 1
ATOM 4045 C C . LEU A 1 541 ? 16.771 2.390 -29.781 1.00 95.94 541 LEU A C 1
ATOM 4047 O O . LEU A 1 541 ? 16.869 1.949 -30.921 1.00 95.94 541 LEU A O 1
ATOM 4051 N N . ARG A 1 542 ? 17.481 3.440 -29.348 1.00 94.62 542 ARG A N 1
ATOM 4052 C CA . ARG A 1 542 ? 18.461 4.160 -30.172 1.00 94.62 542 ARG A CA 1
ATOM 4053 C C . ARG A 1 542 ? 19.575 3.236 -30.690 1.00 94.62 542 ARG A C 1
ATOM 4055 O O . ARG A 1 542 ? 19.914 3.288 -31.867 1.00 94.62 542 ARG A O 1
ATOM 4062 N N . ARG A 1 543 ? 20.112 2.347 -29.846 1.00 93.25 543 ARG A N 1
ATOM 4063 C CA . ARG A 1 543 ? 21.133 1.365 -30.268 1.00 93.25 543 ARG A CA 1
ATOM 4064 C C . ARG A 1 543 ? 20.591 0.343 -31.267 1.00 93.25 543 ARG A C 1
ATOM 4066 O O . ARG A 1 543 ? 21.279 0.005 -32.225 1.00 93.25 543 ARG A O 1
ATOM 4073 N N . LEU A 1 544 ? 19.374 -0.155 -31.047 1.00 95.50 544 LEU A N 1
ATOM 4074 C CA . LEU A 1 544 ? 18.722 -1.095 -31.965 1.00 95.50 544 LEU A CA 1
ATOM 4075 C C . LEU A 1 544 ? 18.452 -0.445 -33.329 1.00 95.50 544 LEU A C 1
ATOM 4077 O O . LEU A 1 544 ? 18.722 -1.060 -34.356 1.00 95.50 544 LEU A O 1
ATOM 4081 N N . GLU A 1 545 ? 18.004 0.811 -33.340 1.00 95.25 545 GLU A N 1
ATOM 4082 C CA . GLU A 1 545 ? 17.835 1.624 -34.550 1.00 95.25 545 GLU A CA 1
ATOM 4083 C C . GLU A 1 545 ? 19.159 1.768 -35.318 1.00 95.25 545 GLU A C 1
ATOM 4085 O O . GLU A 1 545 ? 19.219 1.443 -36.503 1.00 95.25 545 GLU A O 1
ATOM 4090 N N . ALA A 1 546 ? 20.243 2.163 -34.641 1.00 93.06 546 ALA A N 1
ATOM 4091 C CA . ALA A 1 546 ? 21.567 2.282 -35.256 1.00 93.06 546 ALA A CA 1
ATOM 4092 C C . ALA A 1 546 ? 22.066 0.950 -35.841 1.00 93.06 546 ALA A C 1
ATOM 4094 O O . ALA A 1 546 ? 22.621 0.914 -36.940 1.00 93.06 546 ALA A O 1
ATOM 4095 N N . TRP A 1 547 ? 21.818 -0.161 -35.142 1.00 94.50 547 TRP A N 1
ATOM 4096 C CA . TRP A 1 547 ? 22.151 -1.491 -35.640 1.00 94.50 547 TRP A CA 1
ATOM 4097 C C . TRP A 1 547 ? 21.372 -1.837 -36.918 1.00 94.50 547 TRP A C 1
ATOM 4099 O O . TRP A 1 547 ? 21.989 -2.285 -37.885 1.00 94.50 547 TRP A O 1
ATOM 4109 N N . ARG A 1 548 ? 20.054 -1.581 -36.966 1.00 95.94 548 ARG A N 1
ATOM 4110 C CA . ARG A 1 548 ? 19.230 -1.793 -38.174 1.00 95.94 548 ARG A CA 1
ATOM 4111 C C . ARG A 1 548 ? 19.764 -0.992 -39.363 1.00 95.94 548 ARG A C 1
ATOM 4113 O O . ARG A 1 548 ? 19.901 -1.546 -40.453 1.00 95.94 548 ARG A O 1
ATOM 4120 N N . ILE A 1 549 ? 20.133 0.274 -39.147 1.00 93.81 549 ILE A N 1
ATOM 4121 C CA . ILE A 1 549 ? 20.737 1.134 -40.180 1.00 93.81 549 ILE A CA 1
ATOM 4122 C C . ILE A 1 549 ? 22.035 0.512 -40.706 1.00 93.81 549 ILE A C 1
ATOM 4124 O O . ILE A 1 549 ? 22.189 0.353 -41.916 1.00 93.81 549 ILE A O 1
ATOM 4128 N N . ALA A 1 550 ? 22.935 0.097 -39.809 1.00 93.75 550 ALA A N 1
ATOM 4129 C CA . ALA A 1 550 ? 24.210 -0.517 -40.181 1.00 93.75 550 ALA A CA 1
ATOM 4130 C C . ALA A 1 550 ? 24.053 -1.833 -40.971 1.00 93.75 550 ALA A C 1
ATOM 4132 O O . ALA A 1 550 ? 24.964 -2.220 -41.698 1.00 93.75 550 ALA A O 1
ATOM 4133 N N . HIS A 1 551 ? 22.904 -2.507 -40.856 1.00 95.25 551 HIS A N 1
ATOM 4134 C CA . HIS A 1 551 ? 22.601 -3.765 -41.549 1.00 95.25 551 HIS A CA 1
ATOM 4135 C C . HIS A 1 551 ? 21.678 -3.575 -42.765 1.00 95.25 551 HIS A C 1
ATOM 4137 O O . HIS A 1 551 ? 21.149 -4.552 -43.293 1.00 95.25 551 HIS A O 1
ATOM 4143 N N . GLY A 1 552 ? 21.464 -2.334 -43.219 1.00 95.81 552 GLY A N 1
ATOM 4144 C CA . GLY A 1 552 ? 20.641 -2.037 -44.397 1.00 95.81 552 GLY A CA 1
ATOM 4145 C C . GLY A 1 552 ? 19.136 -2.263 -44.199 1.00 95.81 552 GLY A C 1
ATOM 4146 O O . GLY A 1 552 ? 18.398 -2.360 -45.175 1.00 95.81 552 GLY A O 1
ATOM 4147 N N . GLN A 1 553 ? 18.663 -2.343 -42.953 1.00 96.56 553 GLN A N 1
ATOM 4148 C CA . GLN A 1 553 ? 17.259 -2.580 -42.593 1.00 96.56 553 GLN A CA 1
ATOM 4149 C C . GLN A 1 553 ? 16.534 -1.251 -42.344 1.00 96.56 553 GLN A C 1
ATOM 4151 O O . GLN A 1 553 ? 16.111 -0.929 -41.232 1.00 96.56 553 GLN A O 1
ATOM 4156 N N . SER A 1 554 ? 16.459 -0.419 -43.387 1.00 93.19 554 SER A N 1
ATOM 4157 C CA . SER A 1 554 ? 15.982 0.966 -43.277 1.00 93.19 554 SER A CA 1
ATOM 4158 C C . SER A 1 554 ? 14.510 1.083 -42.869 1.00 93.19 554 SER A C 1
ATOM 4160 O O . SER A 1 554 ? 14.154 2.031 -42.172 1.00 93.19 554 SER A O 1
ATOM 4162 N N . SER A 1 555 ? 13.653 0.135 -43.265 1.00 94.56 555 SER A N 1
ATOM 4163 C CA . SER A 1 555 ? 12.225 0.154 -42.912 1.00 94.56 555 SER A CA 1
ATOM 4164 C C . SER A 1 555 ? 12.014 -0.111 -41.418 1.00 94.56 555 SER A C 1
ATOM 4166 O O . SER A 1 555 ? 11.267 0.599 -40.748 1.00 94.56 555 SER A O 1
ATOM 4168 N N . GLU A 1 556 ? 12.705 -1.110 -40.875 1.00 94.94 556 GLU A N 1
ATOM 4169 C CA . GLU A 1 556 ? 12.681 -1.472 -39.459 1.00 94.94 556 GLU A CA 1
ATOM 4170 C C . GLU A 1 556 ? 13.319 -0.373 -38.600 1.00 94.94 556 GLU A C 1
ATOM 4172 O O . GLU A 1 556 ? 12.775 -0.006 -37.558 1.00 94.94 556 GLU A O 1
ATOM 4177 N N . ALA A 1 557 ? 14.423 0.221 -39.068 1.00 94.75 557 ALA A N 1
ATOM 4178 C CA . ALA A 1 557 ? 15.024 1.390 -38.431 1.00 94.75 557 ALA A CA 1
ATOM 4179 C C . ALA A 1 557 ? 14.040 2.570 -38.354 1.00 94.75 557 ALA A C 1
ATOM 4181 O O . ALA A 1 557 ? 13.893 3.178 -37.295 1.00 94.75 557 ALA A O 1
ATOM 4182 N N . ALA A 1 558 ? 13.319 2.866 -39.443 1.00 92.75 558 ALA A N 1
ATOM 4183 C CA . ALA A 1 558 ? 12.318 3.931 -39.469 1.00 92.75 558 ALA A CA 1
ATOM 4184 C C . ALA A 1 558 ? 11.152 3.659 -38.501 1.00 92.75 558 ALA A C 1
ATOM 4186 O O . ALA A 1 558 ? 10.686 4.575 -37.820 1.00 92.75 558 ALA A O 1
ATOM 4187 N N . ALA A 1 559 ? 10.709 2.403 -38.385 1.00 93.62 559 ALA A N 1
ATOM 4188 C CA . ALA A 1 559 ? 9.682 2.011 -37.421 1.00 93.62 559 ALA A CA 1
ATOM 4189 C C . ALA A 1 559 ? 10.154 2.196 -35.966 1.00 93.62 559 ALA A C 1
ATOM 4191 O O . ALA A 1 559 ? 9.405 2.725 -35.137 1.00 93.62 559 ALA A O 1
ATOM 4192 N N . LEU A 1 560 ? 11.402 1.823 -35.658 1.00 94.81 560 LEU A N 1
ATOM 4193 C CA . LEU A 1 560 ? 12.004 2.054 -34.343 1.00 94.81 560 LEU A CA 1
ATOM 4194 C C . LEU A 1 560 ? 12.150 3.539 -34.029 1.00 94.81 560 LEU A C 1
ATOM 4196 O O . LEU A 1 560 ? 11.807 3.960 -32.924 1.00 94.81 560 LEU A O 1
ATOM 4200 N N . HIS A 1 561 ? 12.597 4.328 -35.004 1.00 94.56 561 HIS A N 1
ATOM 4201 C CA . HIS A 1 561 ? 12.715 5.774 -34.880 1.00 94.56 561 HIS A CA 1
ATOM 4202 C C . HIS A 1 561 ? 11.361 6.417 -34.553 1.00 94.56 561 HIS A C 1
ATOM 4204 O O . HIS A 1 561 ? 11.246 7.184 -33.597 1.00 94.56 561 HIS A O 1
ATOM 4210 N N . ALA A 1 562 ? 10.305 6.048 -35.288 1.00 93.44 562 ALA A N 1
ATOM 4211 C CA . ALA A 1 562 ? 8.951 6.541 -35.048 1.00 93.44 562 ALA A CA 1
ATOM 4212 C C . ALA A 1 562 ? 8.433 6.155 -33.650 1.00 93.44 562 ALA A C 1
ATOM 4214 O O . ALA A 1 562 ? 7.896 6.997 -32.926 1.00 93.44 562 ALA A O 1
ATOM 4215 N N . ALA A 1 563 ? 8.630 4.900 -33.234 1.00 93.81 563 ALA A N 1
ATOM 4216 C CA . ALA A 1 563 ? 8.232 4.436 -31.907 1.00 93.81 563 ALA A CA 1
ATOM 4217 C C . ALA A 1 563 ? 9.005 5.147 -30.781 1.00 93.81 563 ALA A C 1
ATOM 4219 O O . ALA A 1 563 ? 8.407 5.538 -29.774 1.00 93.81 563 ALA A O 1
ATOM 4220 N N . ARG A 1 564 ? 10.315 5.360 -30.963 1.00 95.00 564 ARG A N 1
ATOM 4221 C CA . ARG A 1 564 ? 11.162 6.139 -30.051 1.00 95.00 564 ARG A CA 1
ATOM 4222 C C . ARG A 1 564 ? 10.682 7.586 -29.962 1.00 95.00 564 ARG A C 1
ATOM 4224 O O . ARG A 1 564 ? 10.547 8.084 -28.852 1.00 95.00 564 ARG A O 1
ATOM 4231 N N . GLY A 1 565 ? 10.323 8.217 -31.080 1.00 93.44 565 GLY A N 1
ATOM 4232 C CA . GLY A 1 565 ? 9.761 9.570 -31.104 1.00 93.44 565 GLY A CA 1
ATOM 4233 C C . GLY A 1 565 ? 8.463 9.701 -30.306 1.00 93.44 565 GLY A C 1
ATOM 4234 O O . GLY A 1 565 ? 8.325 10.617 -29.496 1.00 93.44 565 GLY A O 1
ATOM 4235 N N . VAL A 1 566 ? 7.542 8.738 -30.446 1.00 93.94 566 VAL A N 1
ATOM 4236 C CA . VAL A 1 566 ? 6.313 8.687 -29.630 1.00 93.94 566 VAL A CA 1
ATOM 4237 C C . VAL A 1 566 ? 6.644 8.560 -28.139 1.00 93.94 566 VAL A C 1
ATOM 4239 O O . VAL A 1 566 ? 6.032 9.235 -27.308 1.00 93.94 566 VAL A O 1
ATOM 4242 N N . ALA A 1 567 ? 7.616 7.717 -27.782 1.00 93.00 567 ALA A N 1
ATOM 4243 C CA . ALA A 1 567 ? 8.041 7.543 -26.396 1.00 93.00 567 ALA A CA 1
ATOM 4244 C C . ALA A 1 567 ? 8.730 8.800 -25.831 1.00 93.00 567 ALA A C 1
ATOM 4246 O O . ALA A 1 567 ? 8.411 9.200 -24.714 1.00 93.00 567 ALA A O 1
ATOM 4247 N N . CYS A 1 568 ? 9.600 9.462 -26.603 1.00 94.06 568 CYS A N 1
ATOM 4248 C CA . CYS A 1 568 ? 10.251 10.725 -26.241 1.00 94.06 568 CYS A CA 1
ATOM 4249 C C . CYS A 1 568 ? 9.233 11.850 -26.018 1.00 94.06 568 CYS A C 1
ATOM 4251 O O . CYS A 1 568 ? 9.318 12.543 -25.009 1.00 94.06 568 CYS A O 1
ATOM 4253 N N . ALA A 1 569 ? 8.231 11.990 -26.892 1.00 92.38 569 ALA A N 1
ATOM 4254 C CA . ALA A 1 569 ? 7.171 12.986 -26.725 1.00 92.38 569 ALA A CA 1
ATOM 4255 C C . ALA A 1 569 ? 6.370 12.764 -25.427 1.00 92.38 569 ALA A C 1
ATOM 4257 O O . ALA A 1 569 ? 6.114 13.703 -24.675 1.00 92.38 569 ALA A O 1
ATOM 4258 N N . ARG A 1 570 ? 6.029 11.506 -25.111 1.00 91.69 570 ARG A N 1
ATOM 4259 C CA . ARG A 1 570 ? 5.366 11.153 -23.841 1.00 91.69 570 ARG A CA 1
ATOM 4260 C C . ARG A 1 570 ? 6.268 11.394 -22.632 1.00 91.69 570 ARG A C 1
ATOM 4262 O O . ARG A 1 570 ? 5.810 11.911 -21.619 1.00 91.69 570 ARG A O 1
ATOM 4269 N N . ALA A 1 571 ? 7.543 11.027 -22.728 1.00 91.81 571 ALA A N 1
ATOM 4270 C CA . ALA A 1 571 ? 8.520 11.244 -21.670 1.00 91.81 571 ALA A CA 1
ATOM 4271 C C . ALA A 1 571 ? 8.727 12.733 -21.365 1.00 91.81 571 ALA A C 1
ATOM 4273 O O . ALA A 1 571 ? 8.833 13.098 -20.196 1.00 91.81 571 ALA A O 1
ATOM 4274 N N . GLN A 1 572 ? 8.735 13.581 -22.396 1.00 94.06 572 GLN A N 1
ATOM 4275 C CA . GLN A 1 572 ? 8.815 15.033 -22.263 1.00 94.06 572 GLN A CA 1
ATOM 4276 C C . GLN A 1 572 ? 7.612 15.590 -21.489 1.00 94.06 572 GLN A C 1
ATOM 4278 O O . GLN A 1 572 ? 7.799 16.300 -20.504 1.00 94.06 572 GLN A O 1
ATOM 4283 N N . ALA A 1 573 ? 6.391 15.178 -21.844 1.00 90.44 573 ALA A N 1
ATOM 4284 C CA . ALA A 1 573 ? 5.188 15.578 -21.111 1.00 90.44 573 ALA A CA 1
ATOM 4285 C C . ALA A 1 573 ? 5.238 15.162 -19.624 1.00 90.44 573 ALA A C 1
ATOM 4287 O O . ALA A 1 573 ? 4.834 15.920 -18.745 1.00 90.44 573 ALA A O 1
ATOM 4288 N N . ILE A 1 574 ? 5.786 13.981 -19.314 1.00 88.62 574 ILE A N 1
ATOM 4289 C CA . ILE A 1 574 ? 5.957 13.511 -17.926 1.00 88.62 574 ILE A CA 1
ATOM 4290 C C . ILE A 1 574 ? 7.050 14.311 -17.189 1.00 88.62 574 ILE A C 1
ATOM 4292 O O . ILE A 1 574 ? 6.901 14.623 -16.006 1.00 88.62 574 ILE A O 1
ATOM 4296 N N . LEU A 1 575 ? 8.153 14.660 -17.862 1.00 90.00 575 LEU A N 1
ATOM 4297 C CA . LEU A 1 575 ? 9.228 15.484 -17.293 1.00 90.00 575 LEU A CA 1
ATOM 4298 C C . LEU A 1 575 ? 8.739 16.871 -16.872 1.00 90.00 575 LEU A C 1
ATOM 4300 O O . LEU A 1 575 ? 9.247 17.395 -15.879 1.00 90.00 575 LEU A O 1
ATOM 4304 N N . GLU A 1 576 ? 7.792 17.441 -17.615 1.00 89.19 576 GLU A N 1
ATOM 4305 C CA . GLU A 1 576 ? 7.160 18.733 -17.324 1.00 89.19 576 GLU A CA 1
ATOM 4306 C C . GLU A 1 576 ? 6.237 18.662 -16.102 1.00 89.19 576 GLU A C 1
ATOM 4308 O O . GLU A 1 576 ? 6.166 19.609 -15.323 1.00 89.19 576 GLU A O 1
ATOM 4313 N N . GLN A 1 577 ? 5.581 17.519 -15.889 1.00 84.00 577 GLN A N 1
ATOM 4314 C CA . GLN A 1 577 ? 4.685 17.292 -14.749 1.00 84.00 577 GLN A CA 1
ATOM 4315 C C . GLN A 1 577 ? 5.435 16.982 -13.447 1.00 84.00 577 GLN A C 1
ATOM 4317 O O . GLN A 1 577 ? 4.968 17.312 -12.357 1.00 84.00 577 GLN A O 1
ATOM 4322 N N . VAL A 1 578 ? 6.594 16.327 -13.538 1.00 83.69 578 VAL A N 1
ATOM 4323 C CA . VAL A 1 578 ? 7.363 15.886 -12.368 1.00 83.69 578 VAL A CA 1
ATOM 4324 C C . VAL A 1 578 ? 8.485 16.894 -12.094 1.00 83.69 578 VAL A C 1
ATOM 4326 O O . VAL A 1 578 ? 9.389 17.013 -12.919 1.00 83.69 578 VAL A O 1
ATOM 4329 N N . PRO A 1 579 ? 8.518 17.594 -10.947 1.00 83.31 579 PRO A N 1
ATOM 4330 C CA . PRO A 1 579 ? 9.592 18.533 -10.644 1.00 83.31 579 PRO A CA 1
ATOM 4331 C C . PRO A 1 579 ? 10.935 17.813 -10.394 1.00 83.31 579 PRO A C 1
ATOM 4333 O O . PRO A 1 579 ? 10.969 16.649 -9.971 1.00 83.31 579 PRO A O 1
ATOM 4336 N N . PRO A 1 580 ? 12.076 18.480 -10.649 1.00 83.44 580 PRO A N 1
ATOM 4337 C CA . PRO A 1 580 ? 13.392 17.920 -10.360 1.00 83.44 580 PRO A CA 1
ATOM 4338 C C . PRO A 1 580 ? 13.641 17.822 -8.848 1.00 83.44 580 PRO A C 1
ATOM 4340 O O . PRO A 1 580 ? 13.348 18.755 -8.102 1.00 83.44 580 PRO A O 1
ATOM 4343 N N . TYR A 1 581 ? 14.246 16.722 -8.387 1.00 80.50 581 TYR A N 1
ATOM 4344 C CA . TYR A 1 581 ? 14.725 16.598 -7.006 1.00 80.50 581 TYR A CA 1
ATOM 4345 C C . TYR A 1 581 ? 15.965 15.680 -6.914 1.00 80.50 581 TYR A C 1
ATOM 4347 O O . TYR A 1 581 ? 16.259 14.932 -7.848 1.00 80.50 581 TYR A O 1
ATOM 4355 N N . PRO A 1 582 ? 16.737 15.705 -5.808 1.00 77.69 582 PRO A N 1
ATOM 4356 C CA . PRO A 1 582 ? 18.013 14.984 -5.729 1.00 77.69 582 PRO A CA 1
ATOM 4357 C C . PRO A 1 582 ? 17.925 13.475 -6.010 1.00 77.69 582 PRO A C 1
ATOM 4359 O O . PRO A 1 582 ? 18.799 12.927 -6.677 1.00 77.69 582 PRO A O 1
ATOM 4362 N N . GLY A 1 583 ? 16.859 12.805 -5.557 1.00 70.50 583 GLY A N 1
ATOM 4363 C CA . GLY A 1 583 ? 16.714 11.350 -5.678 1.00 70.50 583 GLY A CA 1
ATOM 4364 C C . GLY A 1 583 ? 16.334 10.843 -7.075 1.00 70.50 583 GLY A C 1
ATOM 4365 O O . GLY A 1 583 ? 16.578 9.672 -7.359 1.00 70.50 583 GLY A O 1
ATOM 4366 N N . ASN A 1 584 ? 15.799 11.689 -7.967 1.00 79.75 584 ASN A N 1
ATOM 4367 C CA . ASN A 1 584 ? 15.560 11.318 -9.369 1.00 79.75 584 ASN A CA 1
ATOM 4368 C C . ASN A 1 584 ? 16.530 11.966 -10.358 1.00 79.75 584 ASN A C 1
ATOM 4370 O O . ASN A 1 584 ? 16.440 11.655 -11.544 1.00 79.75 584 ASN A O 1
ATOM 4374 N N . ARG A 1 585 ? 17.473 12.802 -9.899 1.00 86.12 585 ARG A N 1
ATOM 4375 C CA . ARG A 1 585 ? 18.405 13.551 -10.757 1.00 86.12 585 ARG A CA 1
ATOM 4376 C C . ARG A 1 585 ? 19.038 12.674 -11.835 1.00 86.12 585 ARG A C 1
ATOM 4378 O O . ARG A 1 585 ? 18.815 12.915 -13.008 1.00 86.12 585 ARG A O 1
ATOM 4385 N N . ARG A 1 586 ? 19.697 11.574 -11.454 1.00 86.44 586 ARG A N 1
ATOM 4386 C CA . ARG A 1 586 ? 20.337 10.655 -12.416 1.00 86.44 586 ARG A CA 1
ATOM 4387 C C . ARG A 1 586 ? 19.368 10.127 -13.482 1.00 86.44 586 ARG A C 1
ATOM 4389 O O . ARG A 1 586 ? 19.753 9.974 -14.635 1.00 86.44 586 ARG A O 1
ATOM 4396 N N . LYS A 1 587 ? 18.126 9.814 -13.099 1.00 84.44 587 LYS A N 1
ATOM 4397 C CA . LYS A 1 587 ? 17.105 9.305 -14.028 1.00 84.44 587 LYS A CA 1
ATOM 4398 C C . LYS A 1 587 ? 16.610 10.404 -14.960 1.00 84.44 587 LYS A C 1
ATOM 4400 O O . LYS A 1 587 ? 16.466 10.147 -16.149 1.00 84.44 587 LYS A O 1
ATOM 4405 N N . ARG A 1 588 ? 16.377 11.606 -14.424 1.00 90.19 588 ARG A N 1
ATOM 4406 C CA . ARG A 1 588 ? 16.001 12.784 -15.210 1.00 90.19 588 ARG A CA 1
ATOM 4407 C C . ARG A 1 588 ? 17.104 13.170 -16.177 1.00 90.19 588 ARG A C 1
ATOM 4409 O O . ARG A 1 588 ? 16.811 13.299 -17.348 1.00 90.19 588 ARG A O 1
ATOM 4416 N N . ASP A 1 589 ? 18.348 13.267 -15.723 1.00 90.44 589 ASP A N 1
ATOM 4417 C CA . ASP A 1 589 ? 19.493 13.617 -16.565 1.00 90.44 589 ASP A CA 1
ATOM 4418 C C . ASP A 1 589 ? 19.641 12.616 -17.716 1.00 90.44 589 ASP A C 1
ATOM 4420 O O . ASP A 1 589 ? 19.760 13.016 -18.870 1.00 90.44 589 ASP A O 1
ATOM 4424 N N . GLN A 1 590 ? 19.528 11.313 -17.423 1.00 90.38 590 GLN A N 1
ATOM 4425 C CA . GLN A 1 590 ? 19.517 10.274 -18.454 1.00 90.38 590 GLN A CA 1
ATOM 4426 C C . GLN A 1 590 ? 18.339 10.438 -19.426 1.00 90.38 590 GLN A C 1
ATOM 4428 O O . GLN A 1 590 ? 18.511 10.264 -20.627 1.00 90.38 590 GLN A O 1
ATOM 4433 N N . LEU A 1 591 ? 17.137 10.734 -18.924 1.00 92.38 591 LEU A N 1
ATOM 4434 C CA . LEU A 1 591 ? 15.942 10.898 -19.749 1.00 92.38 591 LEU A CA 1
ATOM 4435 C C . LEU A 1 591 ? 16.036 12.141 -20.646 1.00 92.38 591 LEU A C 1
ATOM 4437 O O . LEU A 1 591 ? 15.798 12.040 -21.845 1.00 92.38 591 LEU A O 1
ATOM 4441 N N . THR A 1 592 ? 16.444 13.279 -20.084 1.00 93.94 592 THR A N 1
ATOM 4442 C CA . THR A 1 592 ? 16.684 14.540 -20.793 1.00 93.94 592 THR A CA 1
ATOM 4443 C C . THR A 1 592 ? 17.757 14.369 -21.862 1.00 93.94 592 THR A C 1
ATOM 4445 O O . THR A 1 592 ? 17.562 14.820 -22.985 1.00 93.94 592 THR A O 1
ATOM 4448 N N . ALA A 1 593 ? 18.857 13.675 -21.551 1.00 92.88 593 ALA A N 1
ATOM 4449 C CA . ALA A 1 593 ? 19.919 13.407 -22.517 1.00 92.88 593 ALA A CA 1
ATOM 4450 C C . ALA A 1 593 ? 19.423 12.573 -23.709 1.00 92.88 593 ALA A C 1
ATOM 4452 O O . ALA A 1 593 ? 19.756 12.881 -24.848 1.00 92.88 593 ALA A O 1
ATOM 4453 N N . GLU A 1 594 ? 18.602 11.543 -23.476 1.00 93.38 594 GLU A N 1
ATOM 4454 C CA . GLU A 1 594 ? 18.054 10.723 -24.567 1.00 93.38 594 GLU A CA 1
ATOM 4455 C C . GLU A 1 594 ? 16.986 11.461 -25.391 1.00 93.38 594 GLU A C 1
ATOM 4457 O O . GLU A 1 594 ? 16.899 11.247 -26.600 1.00 93.38 594 GLU A O 1
ATOM 4462 N N . ILE A 1 595 ? 16.198 12.351 -24.776 1.00 93.81 595 ILE A N 1
ATOM 4463 C CA . ILE A 1 595 ? 15.252 13.219 -25.498 1.00 93.81 595 ILE A CA 1
ATOM 4464 C C . ILE A 1 595 ? 16.006 14.228 -26.370 1.00 93.81 595 ILE A C 1
ATOM 4466 O O . ILE A 1 595 ? 15.680 14.367 -27.547 1.00 93.81 595 ILE A O 1
ATOM 4470 N N . ALA A 1 596 ? 17.039 14.879 -25.828 1.00 92.75 596 ALA A N 1
ATOM 4471 C CA . ALA A 1 596 ? 17.888 15.799 -26.583 1.00 92.75 596 ALA A CA 1
ATOM 4472 C C . ALA A 1 596 ? 18.584 15.080 -27.750 1.00 92.75 596 ALA A C 1
ATOM 4474 O O . ALA A 1 596 ? 18.485 15.518 -28.890 1.00 92.75 596 ALA A O 1
ATOM 4475 N N . ALA A 1 597 ? 19.168 13.901 -27.503 1.00 89.50 597 ALA A N 1
ATOM 4476 C CA . ALA A 1 597 ? 19.805 13.099 -28.547 1.00 89.50 597 ALA A CA 1
ATOM 4477 C C . ALA A 1 597 ? 18.840 12.688 -29.675 1.00 89.50 597 ALA A C 1
ATOM 4479 O O . ALA A 1 597 ? 19.266 12.544 -30.820 1.00 89.50 597 ALA A O 1
ATOM 4480 N N . PHE A 1 598 ? 17.552 12.476 -29.373 1.00 90.88 598 PHE A N 1
ATOM 4481 C CA . PHE A 1 598 ? 16.530 12.248 -30.397 1.00 90.88 598 PHE A CA 1
ATOM 4482 C C . PHE A 1 598 ? 16.251 13.517 -31.216 1.00 90.88 598 PHE A C 1
ATOM 4484 O O . PHE A 1 598 ? 16.210 13.440 -32.442 1.00 90.88 598 PHE A O 1
ATOM 4491 N N . ALA A 1 599 ? 16.096 14.670 -30.557 1.00 90.31 599 ALA A N 1
ATOM 4492 C CA . ALA A 1 599 ? 15.819 15.951 -31.209 1.00 90.31 599 ALA A CA 1
ATOM 4493 C C . ALA A 1 599 ? 16.972 16.427 -32.111 1.00 90.31 599 ALA A C 1
ATOM 4495 O O . ALA A 1 599 ? 16.726 16.929 -33.206 1.00 90.31 599 ALA A O 1
ATOM 4496 N N . ASP A 1 600 ? 18.216 16.207 -31.685 1.00 88.25 600 ASP A N 1
ATOM 4497 C CA . ASP A 1 600 ? 19.422 16.622 -32.409 1.00 88.25 600 ASP A CA 1
ATOM 4498 C C . ASP A 1 600 ? 19.754 15.708 -33.604 1.00 88.25 600 ASP A C 1
ATOM 4500 O O . ASP A 1 600 ? 20.712 15.959 -34.335 1.00 88.25 600 ASP A O 1
ATOM 4504 N N . GLY A 1 601 ? 19.009 14.610 -33.793 1.00 82.31 601 GLY A N 1
ATOM 4505 C CA . GLY A 1 601 ? 19.322 13.598 -34.804 1.00 82.31 601 GLY A CA 1
ATOM 4506 C C . GLY A 1 601 ? 20.697 12.952 -34.598 1.00 82.31 601 GLY A C 1
ATOM 4507 O O . GLY A 1 601 ? 21.288 12.453 -35.555 1.00 82.31 601 GLY A O 1
ATOM 4508 N N . ALA A 1 602 ? 21.225 12.988 -33.369 1.00 68.69 602 ALA A N 1
ATOM 4509 C CA . ALA A 1 602 ? 22.594 12.593 -33.076 1.00 68.69 602 ALA A CA 1
ATOM 4510 C C . ALA A 1 602 ? 22.825 11.117 -33.466 1.00 68.69 602 ALA A C 1
ATOM 4512 O O . ALA A 1 602 ? 22.153 10.229 -32.917 1.00 68.69 602 ALA A O 1
ATOM 4513 N N . PRO A 1 603 ? 23.761 10.823 -34.394 1.00 57.06 603 PRO A N 1
ATOM 4514 C CA . PRO A 1 603 ? 24.092 9.451 -34.742 1.00 57.06 603 PRO A CA 1
ATOM 4515 C C . PRO A 1 603 ? 24.667 8.734 -33.519 1.00 57.06 603 PRO A C 1
ATOM 4517 O O . PRO A 1 603 ? 25.341 9.322 -32.674 1.00 57.06 603 PRO A O 1
ATOM 4520 N N . THR A 1 604 ? 24.364 7.444 -33.398 1.00 57.78 604 THR A N 1
ATOM 4521 C CA . THR A 1 604 ? 24.867 6.642 -32.278 1.00 57.78 604 THR A CA 1
ATOM 4522 C C . THR A 1 604 ? 26.276 6.181 -32.625 1.00 57.78 604 THR A C 1
ATOM 4524 O O . THR A 1 604 ? 26.439 5.407 -33.566 1.00 57.78 604 THR A O 1
ATOM 4527 N N . GLU A 1 605 ? 27.288 6.623 -31.881 1.00 52.34 605 GLU A N 1
ATOM 4528 C CA . GLU A 1 605 ? 28.593 5.963 -31.924 1.00 52.34 605 GLU A CA 1
ATOM 4529 C C . GLU A 1 605 ? 28.442 4.579 -31.284 1.00 52.34 605 GLU A C 1
ATOM 4531 O O . GLU A 1 605 ? 28.195 4.450 -30.083 1.00 52.34 605 GLU A O 1
ATOM 4536 N N . ILE A 1 606 ? 28.523 3.529 -32.102 1.00 51.28 606 ILE A N 1
ATOM 4537 C CA . ILE A 1 606 ? 28.621 2.156 -31.608 1.00 51.28 606 ILE A CA 1
ATOM 4538 C C . ILE A 1 606 ? 30.068 1.981 -31.145 1.00 51.28 606 ILE A C 1
ATOM 4540 O O . ILE A 1 606 ? 30.983 1.886 -31.961 1.00 51.28 606 ILE A O 1
ATOM 4544 N N . SER A 1 607 ? 30.279 2.004 -29.831 1.00 44.56 607 SER A N 1
ATOM 4545 C CA . SER A 1 607 ? 31.559 1.655 -29.209 1.00 44.56 607 SER A CA 1
ATOM 4546 C C . SER A 1 607 ? 31.990 0.256 -29.662 1.00 44.56 607 SER A C 1
ATOM 4548 O O . SER A 1 607 ? 31.193 -0.671 -29.583 1.00 44.56 607 SER A O 1
ATOM 4550 N N . ALA A 1 608 ? 33.252 0.082 -30.063 1.00 39.16 608 ALA A N 1
ATOM 4551 C CA . ALA A 1 608 ? 33.795 -1.216 -30.482 1.00 39.16 608 ALA A CA 1
ATOM 4552 C C . ALA A 1 608 ? 33.807 -2.289 -29.366 1.00 39.16 608 ALA A C 1
ATOM 4554 O O . ALA A 1 608 ? 33.897 -3.475 -29.673 1.00 39.16 608 ALA A O 1
ATOM 4555 N N . ASP A 1 609 ? 33.696 -1.880 -28.095 1.00 41.50 609 ASP A N 1
ATOM 4556 C CA . ASP A 1 609 ? 33.595 -2.771 -26.927 1.00 41.50 609 ASP A CA 1
ATOM 4557 C C . ASP A 1 609 ? 32.141 -3.208 -26.597 1.00 41.50 609 ASP A C 1
ATOM 4559 O O . ASP A 1 609 ? 31.926 -3.989 -25.663 1.00 41.50 609 ASP A O 1
ATOM 4563 N N . GLU A 1 610 ? 31.128 -2.707 -27.323 1.00 42.00 610 GLU A N 1
ATOM 4564 C CA . GLU A 1 610 ? 29.700 -3.067 -27.169 1.00 42.00 610 GLU A CA 1
ATOM 4565 C C . GLU A 1 610 ? 29.177 -3.921 -28.330 1.00 42.00 610 GLU A C 1
ATOM 4567 O O . GLU A 1 610 ? 28.294 -4.772 -28.044 1.00 42.00 610 GLU A O 1
#

Mean predicted aligned error: 11.39 Å

Secondary structure (DSSP, 8-state):
-HHHHHHHHHHHHHHHHHHHHHHSTTPPTT-SHHHHHHHHHHHHHHHTSS-GGGGG--TTSHHHHHHHHHTSHHHHHHHHHHHHHHHHHHHTT---HHHHHHHHHHHHHHHHHHHHHHHTTS-HHHHHHHHHHHHHHHHHHHHHHSPPPTTSHHHHHHHHHHSS-HHHHH-TTSS-TT--HHHHHHHHHHHHHHHHHHHHH-SSSPPPHHHHHHHHHHHHHHHHHHHTTTTSS--TTHHHHHHHHHHHHHHHHS-HHHHHHHHHHHHHHHHHHHHHHHTTSSPPSS--HHHHHHHHHHHHHHHHHHT--SS-S-TTTHHHHGGGSTTHHHHHHH----GGGG--HHHHHHHHHHHHHHHHHHHHHHHHHHHHHHTTTSHHHHHHHHHHHHHHHHHHH-S-TTSHHHHHHHHHHHHHHHHHHGGG--HHHHSHHHHHHHHHHHHHHHHHHHHHHHHHHHTTS-HHHHHHHHHHHHHHHHHTT-HHHHHHHHHHHHHHH-S-TTHHHHHHHHHHHTT-HHHHHHHHHHHHHH-TT-HHHHHHHHHHHHHHHHTT-HHHHHHHHHHHHHHHHHHHHHHHHSPP-TTTHHHHHHHHHHHHHHHTT------TT-